Protein 4DXY (pdb70)

Foldseek 3Di:
DQFDDDDPQADPVLEDAADQFFAVPCQVHDLVSLVVVLDPPRFQWGWHRPQPIFIAGQAQVSLAVLLADCQFWFLCDWFTPSPPRDDDCLPPSRHDPPQRPQLLVLLLLLAPLVNLVVCLVVLLCLQLVLCVVPLVVQKDFCLVSPLQQRLLSVLCVQQVHDPVCSVQLSQLLCQCAPFDDDDPVRRVVSNCCSLVSLVVVCVVVLVVLDVHDDSHSSNSLQQGDDPHHGDDPVVSSSSSVCSSNLRHLQRSALLLVVVQVCQVVLVVLVVCLPCVPLLLQQLLLSLLQRQFAWIKTFRCAFDDDSHTTDHGGHIYTNRQSNYSQPCVQAPPSNDSDSPGDRRTTCSQGHHPSRNSNPSVSSSSNSSNSVSCCVSASGKHFDPPDDWGWTGGRGTDIGRGMMGGDD

Solvent-accessible surface area: 18214 Å² total; per-residue (Å²): 245,63,110,65,160,109,54,117,24,3,54,131,116,37,52,52,99,14,34,1,93,56,5,132,31,19,127,112,1,1,5,63,1,1,40,134,21,19,75,133,82,19,39,44,0,0,8,0,8,34,24,51,18,1,1,0,0,0,30,0,92,0,0,90,59,0,15,61,34,33,95,64,2,6,1,84,10,4,36,3,49,78,160,48,24,72,183,58,102,68,16,1,29,24,49,36,53,106,101,6,55,25,22,34,111,0,10,42,89,2,11,59,118,57,35,5,148,136,9,60,113,99,1,54,119,18,0,39,71,17,0,85,78,1,6,84,137,10,80,6,38,0,3,54,46,0,0,64,71,0,7,9,37,4,10,1,28,12,0,87,12,74,106,140,36,29,98,52,0,44,95,41,5,69,18,13,36,115,39,102,44,139,63,114,135,84,83,62,90,26,65,91,47,0,56,88,13,1,82,65,38,0,30,82,30,2,144,84,46,66,70,35,147,38,95,13,9,0,7,38,0,4,53,0,108,23,131,64,130,134,5,59,41,89,66,1,18,18,0,0,16,32,19,5,38,44,28,11,32,35,13,12,9,9,0,0,10,0,0,11,18,0,4,119,72,83,141,22,2,33,69,1,86,88,48,89,105,47,7,53,159,1,2,75,0,0,6,0,20,5,0,5,23,0,39,0,12,5,0,18,111,77,23,110,12,63,62,5,99,0,101,128,17,33,5,0,0,0,0,1,1,0,1,0,0,10,87,96,32,0,105,138,9,92,121,5,34,22,82,33,231,82,50,35,24,3,9,24,6,6,24,48,36,98,42,18,19,46,61,19,12,94,13,5,2,7,2,0,0,37,12,0,14,140,104,1,58,96,12,53,23,86,175,89,76,90,4,86,24,103,9,6,36,30,0,34,7,91,40,0,17,0,44,18,104,151

Organism: Novosphingobium aromaticivorans (strain ATCC 700278 / DSM 12444 / CCUG 56034 / CIP 105152 / NBRC 16084 / F199) (NCBI:txid279238)

InterPro domains:
  IPR001128 Cytochrome P450 [PF00067] (226-384)
  IPR002397 Cytochrome P450, B-class [PR00359] (104-115)
  IPR002397 Cytochrome P450, B-class [PR00359] (150-166)
  IPR002397 Cytochrome P450, B-class [PR00359] (167-182)
  IPR002397 Cytochrome P450, B-class [PR00359] (209-231)
  IPR002397 Cytochrome P450, B-class [PR00359] (306-333)
  IPR002397 Cytochrome P450, B-class [PR00359] (334-349)
  IPR002397 Cytochrome P450, B-class [PR00359] (355-364)
  IPR002397 Cytochrome P450, B-class [PR00359] (364-375)
  IPR017972 Cytochrome P450, conserved site [PS00086] (357-366)
  IPR036396 Cytochrome P450 superfamily [G3DSA:1.10.630.10] (1-417)
  IPR036396 Cytochrome P450 superfamily [SSF48264] (40-413)

Secondary structure (DSSP, 8-state):
---PPPPTTS-GGGB----TTS-TTGGG-HHHHHHHHS-TT--SEEEESSTTSEEEE-SHHHHHHHHT-TTTEESS--SSSTTSS-SS-TTTTTPPTTTHHHHHHHHHHHH-HHHHHTTHHHHHHHHHHHHHHHHTTSEEEHIIIIITTHHHHHHHHHTT--GGGHHHHHHHHHHHHS---SSHHHHHHHHHHHHHHHHHHHHHHHHHHTT----SHHHHHHT-EETTEEPPHHHHHHHHHHHHHHTTHHHHHHHHHHHHHHHT-HHHHHHHHH-HHHHHHTHHHHHHHS--BEEEEEE-S-EEETTEEEPTT-EEEEETHHHHT-TTTSSSTTS--TT-S-----TT--GGGS-TTHHHHHHHHHHHHHHHHHH-SS-EEPTT---EEE-SSB-EEE--EEE---

Structure (mmCIF, N/CA/C/O backbone):
data_4DXY
#
_entry.id   4DXY
#
_cell.length_a   86.896
_cell.length_b   86.896
_cell.length_c   124.828
_cell.angle_alpha   90.00
_cell.angle_beta   90.00
_cell.angle_gamma   120.00
#
_symmetry.space_group_name_H-M   'P 32 2 1'
#
loop_
_entity.id
_entity.type
_entity.pdbx_description
1 polymer 'Cytochrome P450'
2 non-polymer 'PROTOPORPHYRIN IX CONTAINING FE'
3 non-polymer DI(HYDROXYETHYL)ETHER
4 water water
#
loop_
_atom_site.group_PDB
_atom_site.id
_atom_site.type_symbol
_atom_site.label_atom_id
_atom_site.label_alt_id
_atom_site.label_comp_id
_atom_site.label_asym_id
_atom_site.label_entity_id
_atom_site.label_seq_id
_atom_site.pdbx_PDB_ins_code
_atom_site.Cartn_x
_atom_site.Cartn_y
_atom_site.Cartn_z
_atom_site.occupancy
_atom_site.B_iso_or_equiv
_atom_site.auth_seq_id
_atom_site.auth_comp_id
_atom_site.auth_asym_id
_atom_site.auth_atom_id
_atom_site.pdbx_PDB_model_num
ATOM 1 N N . ARG A 1 10 ? -13.454 -17.971 -36.974 1.00 63.35 9 ARG A N 1
ATOM 2 C CA . ARG A 1 10 ? -13.099 -16.946 -37.944 1.00 62.96 9 ARG A CA 1
ATOM 3 C C . ARG A 1 10 ? -11.767 -16.282 -37.597 1.00 61.34 9 ARG A C 1
ATOM 4 O O . ARG A 1 10 ? -10.727 -16.829 -37.811 1.00 62.31 9 ARG A O 1
ATOM 12 N N . ALA A 1 11 ? -11.839 -15.089 -37.068 1.00 58.67 10 ALA A N 1
ATOM 13 C CA . ALA A 1 11 ? -10.691 -14.312 -36.595 1.00 55.72 10 ALA A CA 1
ATOM 14 C C . ALA A 1 11 ? -9.717 -15.142 -35.737 1.00 54.14 10 ALA A C 1
ATOM 15 O O . ALA A 1 11 ? -10.128 -15.693 -34.689 1.00 53.23 10 ALA A O 1
ATOM 17 N N . LYS A 1 12 ? -8.471 -15.281 -36.216 1.00 50.52 11 LYS A N 1
ATOM 18 C CA . LYS A 1 12 ? -7.356 -15.854 -35.460 1.00 48.31 11 LYS A CA 1
ATOM 19 C C . LYS A 1 12 ? -6.379 -14.747 -35.091 1.00 47.41 11 LYS A C 1
ATOM 20 O O . LYS A 1 12 ? -6.172 -13.828 -35.904 1.00 47.72 11 LYS A O 1
ATOM 26 N N . VAL A 1 13 ? -5.777 -14.789 -33.894 1.00 43.91 12 VAL A N 1
ATOM 27 C CA . VAL A 1 13 ? -4.670 -13.877 -33.639 1.00 41.83 12 VAL A CA 1
ATOM 28 C C . VAL A 1 13 ? -3.358 -14.597 -33.894 1.00 41.03 12 VAL A C 1
ATOM 29 O O . VAL A 1 13 ? -3.272 -15.812 -33.823 1.00 39.28 12 VAL A O 1
ATOM 33 N N . GLU A 1 14 ? -2.339 -13.799 -34.174 1.00 39.49 13 GLU A N 1
ATOM 34 C CA . GLU A 1 14 ? -0.997 -14.245 -34.410 1.00 39.88 13 GLU A CA 1
ATOM 35 C C . GLU A 1 14 ? -0.394 -14.819 -33.134 1.00 37.20 13 GLU A C 1
ATOM 36 O O . GLU A 1 14 ? -0.593 -14.295 -32.063 1.00 36.86 13 GLU A O 1
ATOM 42 N N . ARG A 1 15 ? 0.350 -15.884 -33.244 1.00 36.86 14 ARG A N 1
ATOM 43 C CA . ARG A 1 15 ? 0.965 -16.473 -32.076 1.00 37.01 14 ARG A CA 1
ATOM 44 C C . ARG A 1 15 ? 1.909 -15.460 -31.390 1.00 35.96 14 ARG A C 1
ATOM 45 O O . ARG A 1 15 ? 2.888 -15.014 -32.004 1.00 37.16 14 ARG A O 1
ATOM 53 N N . PRO A 1 16 ? 1.635 -15.100 -30.120 1.00 34.43 15 PRO A N 1
ATOM 54 C CA . PRO A 1 16 ? 2.557 -14.221 -29.349 1.00 31.77 15 PRO A CA 1
ATOM 55 C C . PRO A 1 16 ? 3.888 -14.942 -29.051 1.00 29.86 15 PRO A C 1
ATOM 56 O O . PRO A 1 16 ? 3.963 -16.166 -29.172 1.00 26.91 15 PRO A O 1
ATOM 60 N N . ALA A 1 17 ? 4.917 -14.176 -28.663 1.00 30.31 16 ALA A N 1
ATOM 61 C CA . ALA A 1 17 ? 6.288 -14.676 -28.450 1.00 29.31 16 ALA A CA 1
ATOM 62 C C . ALA A 1 17 ? 6.326 -15.584 -27.251 1.00 29.68 16 ALA A C 1
ATOM 63 O O . ALA A 1 17 ? 7.174 -16.430 -27.144 1.00 27.78 16 ALA A O 1
ATOM 65 N N . ASN A 1 18 ? 5.397 -15.415 -26.310 1.00 31.64 17 ASN A N 1
ATOM 66 C CA . ASN A 1 18 ? 5.374 -16.328 -25.112 1.00 32.37 17 ASN A CA 1
ATOM 67 C C . ASN A 1 18 ? 4.664 -17.658 -25.321 1.00 32.59 17 ASN A C 1
ATOM 68 O O . ASN A 1 18 ? 4.667 -18.547 -24.411 1.00 32.86 17 ASN A O 1
ATOM 73 N N . VAL A 1 19 ? 4.063 -17.829 -26.500 1.00 32.20 18 VAL A N 1
ATOM 74 C CA . VAL A 1 19 ? 3.384 -19.094 -26.825 1.00 31.61 18 VAL A CA 1
ATOM 75 C C . VAL A 1 19 ? 4.272 -19.992 -27.697 1.00 32.99 18 VAL A C 1
ATOM 76 O O . VAL A 1 19 ? 4.542 -19.666 -28.843 1.00 34.02 18 VAL A O 1
ATOM 80 N N . PRO A 1 20 ? 4.809 -21.080 -27.139 1.00 34.11 19 PRO A N 1
ATOM 81 C CA . PRO A 1 20 ? 5.661 -21.890 -28.048 1.00 34.93 19 PRO A CA 1
ATOM 82 C C . PRO A 1 20 ? 4.821 -22.585 -29.149 1.00 35.76 19 PRO A C 1
ATOM 83 O O . PRO A 1 20 ? 3.622 -22.941 -28.929 1.00 33.96 19 PRO A O 1
ATOM 87 N N . GLU A 1 21 ? 5.446 -22.813 -30.306 1.00 35.32 20 GLU A N 1
ATOM 88 C CA . GLU A 1 21 ? 4.775 -23.475 -31.418 1.00 35.94 20 GLU A CA 1
ATOM 89 C C . GLU A 1 21 ? 4.134 -24.791 -31.052 1.00 34.73 20 GLU A C 1
ATOM 90 O O . GLU A 1 21 ? 3.069 -25.057 -31.540 1.00 35.60 20 GLU A O 1
ATOM 96 N N . ASP A 1 22 ? 4.763 -25.599 -30.214 1.00 34.53 21 ASP A N 1
ATOM 97 C CA . ASP A 1 22 ? 4.209 -26.932 -29.886 1.00 36.48 21 ASP A CA 1
ATOM 98 C C . ASP A 1 22 ? 3.042 -26.892 -28.840 1.00 34.60 21 ASP A C 1
ATOM 99 O O . ASP A 1 22 ? 2.480 -27.925 -28.536 1.00 34.35 21 ASP A O 1
ATOM 104 N N . ARG A 1 23 ? 2.666 -25.716 -28.333 1.00 33.92 22 ARG A N 1
ATOM 105 C CA . ARG A 1 23 ? 1.437 -25.621 -27.480 1.00 33.19 22 ARG A CA 1
ATOM 106 C C . ARG A 1 23 ? 0.208 -25.156 -28.255 1.00 32.58 22 ARG A C 1
ATOM 107 O O . ARG A 1 23 ? -0.911 -25.059 -27.718 1.00 31.64 22 ARG A O 1
ATOM 115 N N . VAL A 1 24 ? 0.385 -24.864 -29.540 1.00 32.39 23 VAL A N 1
ATOM 116 C CA . VAL A 1 24 ? -0.722 -24.384 -30.386 1.00 31.60 23 VAL A CA 1
ATOM 117 C C . VAL A 1 24 ? -1.757 -25.414 -30.863 1.00 33.10 23 VAL A C 1
ATOM 118 O O . VAL A 1 24 ? -1.422 -26.314 -31.626 1.00 32.93 23 VAL A O 1
ATOM 122 N N . TYR A 1 25 ? -3.022 -25.258 -30.410 1.00 31.67 24 TYR A N 1
ATOM 123 C CA . TYR A 1 25 ? -4.116 -26.093 -30.848 1.00 31.91 24 TYR A CA 1
ATOM 124 C C . TYR A 1 25 ? -5.186 -25.213 -31.409 1.00 32.11 24 TYR A C 1
ATOM 125 O O . TYR A 1 25 ? -5.525 -24.156 -30.846 1.00 32.66 24 TYR A O 1
ATOM 134 N N . GLU A 1 26 ? -5.758 -25.649 -32.496 1.00 31.00 25 GLU A N 1
ATOM 135 C CA . GLU A 1 26 ? -6.833 -24.896 -33.088 1.00 33.06 25 GLU A CA 1
ATOM 136 C C . GLU A 1 26 ? -8.219 -25.153 -32.455 1.00 31.95 25 GLU A C 1
ATOM 137 O O . GLU A 1 26 ? -9.112 -25.790 -33.020 1.00 33.03 25 GLU A O 1
ATOM 143 N N . ILE A 1 27 ? -8.450 -24.567 -31.288 1.00 30.52 26 ILE A N 1
ATOM 144 C CA . ILE A 1 27 ? -9.669 -24.885 -30.551 1.00 27.53 26 ILE A CA 1
ATOM 145 C C . ILE A 1 27 ? -10.582 -23.687 -30.449 1.00 27.05 26 ILE A C 1
ATOM 146 O O . ILE A 1 27 ? -10.272 -22.662 -29.837 1.00 27.13 26 ILE A O 1
ATOM 151 N N . ASP A 1 28 ? -11.750 -23.830 -31.002 1.00 26.92 27 ASP A N 1
ATOM 152 C CA . ASP A 1 28 ? -12.805 -22.825 -30.804 1.00 27.45 27 ASP A CA 1
ATOM 153 C C . ASP A 1 28 ? -13.780 -23.215 -29.722 1.00 26.68 27 ASP A C 1
ATOM 154 O O . ASP A 1 28 ? -14.656 -24.048 -29.918 1.00 26.54 27 ASP A O 1
ATOM 159 N N . MET A 1 29 ? -13.708 -22.534 -28.578 1.00 25.91 28 MET A N 1
ATOM 160 C CA . MET A 1 29 ? -14.537 -22.931 -27.454 1.00 24.50 28 MET A CA 1
ATOM 161 C C . MET A 1 29 ? -16.037 -22.788 -27.677 1.00 24.51 28 MET A C 1
ATOM 162 O O . MET A 1 29 ? -16.847 -23.388 -26.957 1.00 25.14 28 MET A O 1
ATOM 167 N N . TYR A 1 30 ? -16.437 -21.946 -28.633 1.00 26.04 29 TYR A N 1
ATOM 168 C CA . TYR A 1 30 ? -17.834 -21.762 -28.990 1.00 25.88 29 TYR A CA 1
ATOM 169 C C . TYR A 1 30 ? -18.220 -22.732 -30.159 1.00 28.25 29 TYR A C 1
ATOM 170 O O . TYR A 1 30 ? -19.360 -22.743 -30.582 1.00 28.78 29 TYR A O 1
ATOM 179 N N . ALA A 1 31 ? -17.293 -23.540 -30.672 1.00 27.63 30 ALA A N 1
ATOM 180 C CA . ALA A 1 31 ? -17.605 -24.376 -31.816 1.00 29.01 30 ALA A CA 1
ATOM 181 C C . ALA A 1 31 ? -16.598 -25.517 -31.796 1.00 29.51 30 ALA A C 1
ATOM 182 O O . ALA A 1 31 ? -15.684 -25.576 -32.625 1.00 29.40 30 ALA A O 1
ATOM 184 N N . LEU A 1 32 ? -16.707 -26.376 -30.794 1.00 28.45 31 LEU A N 1
ATOM 185 C CA . LEU A 1 32 ? -15.717 -27.429 -30.618 1.00 29.83 31 LEU A CA 1
ATOM 186 C C . LEU A 1 32 ? -15.815 -28.429 -31.774 1.00 30.94 31 LEU A C 1
ATOM 187 O O . LEU A 1 32 ? -16.918 -28.693 -32.287 1.00 30.06 31 LEU A O 1
ATOM 192 N N . ASN A 1 33 ? -14.670 -28.946 -32.224 1.00 32.61 32 ASN A N 1
ATOM 193 C CA A ASN A 1 33 ? -14.696 -29.996 -33.253 0.50 32.84 32 ASN A CA 1
ATOM 194 C CA B ASN A 1 33 ? -14.705 -29.999 -33.236 0.50 32.18 32 ASN A CA 1
ATOM 195 C C . ASN A 1 33 ? -15.583 -31.126 -32.742 1.00 32.30 32 ASN A C 1
ATOM 196 O O . ASN A 1 33 ? -15.340 -31.689 -31.646 1.00 31.95 32 ASN A O 1
ATOM 205 N N . GLY A 1 34 ? -16.608 -31.469 -33.521 1.00 32.85 33 GLY A N 1
ATOM 206 C CA . GLY A 1 34 ? -17.488 -32.642 -33.221 1.00 31.94 33 GLY A CA 1
ATOM 207 C C . GLY A 1 34 ? -18.616 -32.402 -32.225 1.00 32.17 33 GLY A C 1
ATOM 208 O O . GLY A 1 34 ? -19.287 -33.366 -31.738 1.00 31.97 33 GLY A O 1
ATOM 209 N N . ILE A 1 35 ? -18.893 -31.119 -31.964 1.00 30.83 34 ILE A N 1
ATOM 210 C CA . ILE A 1 35 ? -19.903 -30.719 -30.944 1.00 30.22 34 ILE A CA 1
ATOM 211 C C . ILE A 1 35 ? -21.264 -31.371 -31.168 1.00 30.85 34 ILE A C 1
ATOM 212 O O . ILE A 1 35 ? -22.039 -31.654 -30.215 1.00 27.24 34 ILE A O 1
ATOM 217 N N . GLU A 1 36 ? -21.547 -31.692 -32.442 1.00 33.52 35 GLU A N 1
ATOM 218 C CA . GLU A 1 36 ? -22.831 -32.298 -32.811 1.00 35.28 35 GLU A CA 1
ATOM 219 C C . GLU A 1 36 ? -23.044 -33.656 -32.206 1.00 34.35 35 GLU A C 1
ATOM 220 O O . GLU A 1 36 ? -24.163 -34.093 -32.068 1.00 35.68 35 GLU A O 1
ATOM 226 N N . ASP A 1 37 ? -21.978 -34.349 -31.855 1.00 33.56 36 ASP A N 1
ATOM 227 C CA . ASP A 1 37 ? -22.104 -35.682 -31.294 1.00 33.60 36 ASP A CA 1
ATOM 228 C C . ASP A 1 37 ? -22.098 -35.629 -29.794 1.00 31.64 36 ASP A C 1
ATOM 229 O O . ASP A 1 37 ? -22.150 -36.663 -29.125 1.00 32.78 36 ASP A O 1
ATOM 234 N N . GLY A 1 38 ? -22.052 -34.413 -29.238 1.00 28.04 37 GLY A N 1
ATOM 235 C CA . GLY A 1 38 ? -22.142 -34.255 -27.809 1.00 25.69 37 GLY A CA 1
ATOM 236 C C . GLY A 1 38 ? -21.060 -33.337 -27.239 1.00 24.90 37 GLY A C 1
ATOM 237 O O . GLY A 1 38 ? -19.922 -33.251 -27.738 1.00 22.44 37 GLY A O 1
ATOM 238 N N . TYR A 1 39 ? -21.436 -32.636 -26.182 1.00 23.62 38 TYR A N 1
ATOM 239 C CA . TYR A 1 39 ? -20.539 -31.607 -25.635 1.00 24.02 38 TYR A CA 1
ATOM 240 C C . TYR A 1 39 ? -19.364 -32.245 -24.864 1.00 22.62 38 TYR A C 1
ATOM 241 O O . TYR A 1 39 ? -18.228 -31.869 -25.043 1.00 23.76 38 TYR A O 1
ATOM 250 N N . HIS A 1 40 ? -19.668 -33.206 -23.990 1.00 21.03 39 HIS A N 1
ATOM 251 C CA . HIS A 1 40 ? -18.591 -33.815 -23.162 1.00 21.64 39 HIS A CA 1
ATOM 252 C C . HIS A 1 40 ? -17.587 -34.602 -23.988 1.00 22.92 39 HIS A C 1
ATOM 253 O O . HIS A 1 40 ? -16.383 -34.465 -23.830 1.00 22.06 39 HIS A O 1
ATOM 260 N N . GLU A 1 41 ? -18.118 -35.282 -25.018 1.00 22.74 40 GLU A N 1
ATOM 261 C CA . GLU A 1 41 ? -17.286 -36.002 -25.956 1.00 24.82 40 GLU A CA 1
ATOM 262 C C . GLU A 1 41 ? -16.441 -35.064 -26.715 1.00 24.76 40 GLU A C 1
ATOM 263 O O . GLU A 1 41 ? -15.287 -35.355 -26.942 1.00 25.97 40 GLU A O 1
ATOM 269 N N . ALA A 1 42 ? -17.000 -33.904 -27.123 1.00 24.95 41 ALA A N 1
ATOM 270 C CA . ALA A 1 42 ? -16.136 -32.954 -27.884 1.00 25.20 41 ALA A CA 1
ATOM 271 C C . ALA A 1 42 ? -14.988 -32.393 -27.068 1.00 24.36 41 ALA A C 1
ATOM 272 O O . ALA A 1 42 ? -13.848 -32.264 -27.566 1.00 24.96 41 ALA A O 1
ATOM 274 N N . TRP A 1 43 ? -15.247 -32.032 -25.804 1.00 23.18 42 TRP A N 1
ATOM 275 C CA . TRP A 1 43 ? -14.124 -31.601 -24.931 1.00 24.58 42 TRP A CA 1
ATOM 276 C C . TRP A 1 43 ? -13.117 -32.699 -24.724 1.00 25.86 42 TRP A C 1
ATOM 277 O O . TRP A 1 43 ? -11.889 -32.491 -24.865 1.00 26.25 42 TRP A O 1
ATOM 288 N N . LYS A 1 44 ? -13.626 -33.888 -24.428 1.00 25.38 43 LYS A N 1
ATOM 289 C CA . LYS A 1 44 ? -12.666 -35.041 -24.226 1.00 28.09 43 LYS A CA 1
ATOM 290 C C . LYS A 1 44 ? -11.802 -35.310 -25.478 1.00 27.52 43 LYS A C 1
ATOM 291 O O . LYS A 1 44 ? -10.633 -35.649 -25.352 1.00 27.31 43 LYS A O 1
ATOM 297 N N . LYS A 1 45 ? -12.387 -35.131 -26.661 1.00 29.42 44 LYS A N 1
ATOM 298 C CA . LYS A 1 45 ? -11.645 -35.309 -27.915 1.00 32.42 44 LYS A CA 1
ATOM 299 C C . LYS A 1 45 ? -10.494 -34.343 -27.954 1.00 31.43 44 LYS A C 1
ATOM 300 O O . LYS A 1 45 ? -9.516 -34.635 -28.599 1.00 29.58 44 LYS A O 1
ATOM 306 N N . VAL A 1 46 ? -10.609 -33.181 -27.287 1.00 31.37 45 VAL A N 1
ATOM 307 C CA . VAL A 1 46 ? -9.480 -32.274 -27.216 1.00 31.18 45 VAL A CA 1
ATOM 308 C C . VAL A 1 46 ? -8.383 -32.875 -26.344 1.00 32.91 45 VAL A C 1
ATOM 309 O O . VAL A 1 46 ? -7.209 -32.825 -26.685 1.00 33.79 45 VAL A O 1
ATOM 313 N N . GLN A 1 47 ? -8.773 -33.466 -25.207 1.00 32.74 46 GLN A N 1
ATOM 314 C CA . GLN A 1 47 ? -7.796 -33.897 -24.203 1.00 34.24 46 GLN A CA 1
ATOM 315 C C . GLN A 1 47 ? -7.268 -35.273 -24.632 1.00 35.75 46 GLN A C 1
ATOM 316 O O . GLN A 1 47 ? -7.625 -36.271 -24.043 1.00 34.08 46 GLN A O 1
ATOM 322 N N . HIS A 1 48 ? -6.450 -35.299 -25.688 1.00 36.29 47 HIS A N 1
ATOM 323 C CA . HIS A 1 48 ? -5.868 -36.558 -26.157 1.00 37.01 47 HIS A CA 1
ATOM 324 C C . HIS A 1 48 ? -4.742 -37.010 -25.188 1.00 38.73 47 HIS A C 1
ATOM 325 O O . HIS A 1 48 ? -4.184 -36.161 -24.443 1.00 38.03 47 HIS A O 1
ATOM 332 N N . PRO A 1 49 ? -4.419 -38.340 -25.161 1.00 39.95 48 PRO A N 1
ATOM 333 C CA . PRO A 1 49 ? -3.285 -38.814 -24.274 1.00 40.35 48 PRO A CA 1
ATOM 334 C C . PRO A 1 49 ? -2.034 -37.973 -24.535 1.00 38.95 48 PRO A C 1
ATOM 335 O O . PRO A 1 49 ? -1.736 -37.685 -25.681 1.00 39.08 48 PRO A O 1
ATOM 339 N N . GLY A 1 50 ? -1.349 -37.540 -23.472 1.00 40.84 49 GLY A N 1
ATOM 340 C CA . GLY A 1 50 ? -0.042 -36.766 -23.627 1.00 39.25 49 GLY A CA 1
ATOM 341 C C . GLY A 1 50 ? -0.190 -35.243 -23.910 1.00 38.16 49 GLY A C 1
ATOM 342 O O . GLY A 1 50 ? 0.809 -34.506 -23.980 1.00 38.45 49 GLY A O 1
ATOM 343 N N . ILE A 1 51 ? -1.423 -34.745 -24.056 1.00 36.18 50 ILE A N 1
ATOM 344 C CA . ILE A 1 51 ? -1.606 -33.285 -24.294 1.00 32.85 50 ILE A CA 1
ATOM 345 C C . ILE A 1 51 ? -0.855 -32.471 -23.192 1.00 31.71 50 ILE A C 1
ATOM 346 O O . ILE A 1 51 ? -1.019 -32.779 -22.015 1.00 31.27 50 ILE A O 1
ATOM 351 N N . PRO A 1 52 ? -0.071 -31.419 -23.549 1.00 30.20 51 PRO A N 1
ATOM 352 C CA . PRO A 1 52 ? 0.492 -30.593 -22.429 1.00 29.81 51 PRO A CA 1
ATOM 353 C C . PRO A 1 52 ? -0.611 -29.990 -21.473 1.00 28.63 51 PRO A C 1
ATOM 354 O O . PRO A 1 52 ? -1.757 -29.781 -21.906 1.00 27.51 51 PRO A O 1
ATOM 358 N N . ASP A 1 53 ? -0.254 -29.746 -20.216 1.00 28.41 52 ASP A N 1
ATOM 359 C CA . ASP A 1 53 ? -1.190 -29.210 -19.166 1.00 29.67 52 ASP A CA 1
ATOM 360 C C . ASP A 1 53 ? -1.798 -27.836 -19.560 1.00 28.96 52 ASP A C 1
ATOM 361 O O . ASP A 1 53 ? -2.931 -27.547 -19.203 1.00 26.37 52 ASP A O 1
ATOM 366 N N . LEU A 1 54 ? -1.019 -27.027 -20.292 1.00 26.96 53 LEU A N 1
ATOM 367 C CA . LEU A 1 54 ? -1.474 -25.744 -20.803 1.00 29.78 53 LEU A CA 1
ATOM 368 C C . LEU A 1 54 ? -1.227 -25.661 -22.298 1.00 29.44 53 LEU A C 1
ATOM 369 O O . LEU A 1 54 ? -0.096 -25.815 -22.765 1.00 30.71 53 LEU A O 1
ATOM 374 N N . ILE A 1 55 ? -2.304 -25.484 -23.058 1.00 29.58 54 ILE A N 1
ATOM 375 C CA . ILE A 1 55 ? -2.193 -25.299 -24.500 1.00 28.34 54 ILE A CA 1
ATOM 376 C C . ILE A 1 55 ? -2.692 -23.907 -24.825 1.00 28.25 54 ILE A C 1
ATOM 377 O O . ILE A 1 55 ? -3.281 -23.219 -23.955 1.00 27.65 54 ILE A O 1
ATOM 382 N N . TRP A 1 56 ? -2.510 -23.494 -26.066 1.00 28.10 55 TRP A N 1
ATOM 383 C CA . TRP A 1 56 ? -2.933 -22.156 -26.474 1.00 27.98 55 TRP A CA 1
ATOM 384 C C . TRP A 1 56 ? -3.648 -22.230 -27.809 1.00 27.14 55 TRP A C 1
ATOM 385 O O . TRP A 1 56 ? -3.299 -23.028 -28.678 1.00 27.80 55 TRP A O 1
ATOM 396 N N . THR A 1 57 ? -4.702 -21.442 -27.953 1.00 26.82 56 THR A N 1
ATOM 397 C CA . THR A 1 57 ? -5.446 -21.351 -29.184 1.00 26.91 56 THR A CA 1
ATOM 398 C C . THR A 1 57 ? -5.523 -19.877 -29.713 1.00 28.59 56 THR A C 1
ATOM 399 O O . THR A 1 57 ? -5.686 -18.935 -28.899 1.00 27.94 56 THR A O 1
ATOM 403 N N . PRO A 1 58 ? -5.464 -19.688 -31.070 1.00 29.95 57 PRO A N 1
ATOM 404 C CA . PRO A 1 58 ? -5.577 -18.361 -31.706 1.00 28.75 57 PRO A CA 1
ATOM 405 C C . PRO A 1 58 ? -7.001 -17.835 -31.870 1.00 28.79 57 PRO A C 1
ATOM 406 O O . PRO A 1 58 ? -7.186 -16.658 -32.237 1.00 30.13 57 PRO A O 1
ATOM 410 N N . PHE A 1 59 ? -8.003 -18.652 -31.569 1.00 27.50 58 PHE A N 1
ATOM 411 C CA . PHE A 1 59 ? -9.401 -18.272 -31.666 1.00 29.06 58 PHE A CA 1
ATOM 412 C C . PHE A 1 59 ? -9.771 -17.460 -30.407 1.00 28.91 58 PHE A C 1
ATOM 413 O O . PHE A 1 59 ? -9.012 -17.476 -29.413 1.00 26.32 58 PHE A O 1
ATOM 421 N N . THR A 1 60 ? -10.918 -16.763 -30.497 1.00 28.48 59 THR A N 1
ATOM 422 C CA . THR A 1 60 ? -11.549 -16.050 -29.398 1.00 28.79 59 THR A CA 1
ATOM 423 C C . THR A 1 60 ? -10.538 -15.129 -28.714 1.00 29.45 59 THR A C 1
ATOM 424 O O . THR A 1 60 ? -10.464 -15.084 -27.501 1.00 30.40 59 THR A O 1
ATOM 428 N N . GLY A 1 61 ? -9.716 -14.429 -29.503 1.00 29.33 60 GLY A N 1
ATOM 429 C CA . GLY A 1 61 ? -8.768 -13.450 -28.956 1.00 29.81 60 GLY A CA 1
ATOM 430 C C . GLY A 1 61 ? -7.393 -14.008 -28.665 1.00 30.03 60 GLY A C 1
ATOM 431 O O . GLY A 1 61 ? -6.458 -13.241 -28.370 1.00 28.10 60 GLY A O 1
ATOM 432 N N . GLY A 1 62 ? -7.221 -15.343 -28.718 1.00 28.05 61 GLY A N 1
ATOM 433 C CA . GLY A 1 62 ? -5.933 -15.907 -28.352 1.00 25.96 61 GLY A CA 1
ATOM 434 C C . GLY A 1 62 ? -5.937 -16.103 -26.864 1.00 27.24 61 GLY A C 1
ATOM 435 O O . GLY A 1 62 ? -5.995 -15.112 -26.110 1.00 27.14 61 GLY A O 1
ATOM 436 N N . HIS A 1 63 ? -5.898 -17.374 -26.398 1.00 25.39 62 HIS A N 1
ATOM 437 C CA . HIS A 1 63 ? -5.948 -17.652 -24.932 1.00 24.80 62 HIS A CA 1
ATOM 438 C C . HIS A 1 63 ? -5.405 -19.061 -24.664 1.00 24.09 62 HIS A C 1
ATOM 439 O O . HIS A 1 63 ? -5.477 -19.941 -25.528 1.00 24.93 62 HIS A O 1
ATOM 446 N N . TRP A 1 64 ? -4.829 -19.244 -23.497 1.00 24.35 63 TRP A N 1
ATOM 447 C CA . TRP A 1 64 ? -4.389 -20.541 -23.021 1.00 22.71 63 TRP A CA 1
ATOM 448 C C . TRP A 1 64 ? -5.607 -21.364 -22.567 1.00 23.12 63 TRP A C 1
ATOM 449 O O . TRP A 1 64 ? -6.691 -20.817 -22.341 1.00 23.93 63 TRP A O 1
ATOM 460 N N . ILE A 1 65 ? -5.456 -22.685 -22.461 1.00 23.04 64 ILE A N 1
ATOM 461 C CA . ILE A 1 65 ? -6.561 -23.560 -21.964 1.00 23.67 64 ILE A CA 1
ATOM 462 C C . ILE A 1 65 ? -5.912 -24.560 -21.029 1.00 24.49 64 ILE A C 1
ATOM 463 O O . ILE A 1 65 ? -4.848 -25.147 -21.410 1.00 24.78 64 ILE A O 1
ATOM 468 N N . ALA A 1 66 ? -6.474 -24.722 -19.827 1.00 22.36 65 ALA A N 1
ATOM 469 C CA . ALA A 1 66 ? -5.985 -25.747 -18.858 1.00 21.95 65 ALA A CA 1
ATOM 470 C C . ALA A 1 66 ? -6.563 -27.105 -19.339 1.00 23.31 65 ALA A C 1
ATOM 471 O O . ALA A 1 66 ? -7.767 -27.173 -19.674 1.00 23.26 65 ALA A O 1
ATOM 473 N N . THR A 1 67 ? -5.749 -28.162 -19.436 1.00 23.25 66 THR A N 1
ATOM 474 C CA . THR A 1 67 ? -6.239 -29.378 -20.094 1.00 25.33 66 THR A CA 1
ATOM 475 C C . THR A 1 67 ? -6.466 -30.570 -19.148 1.00 25.12 66 THR A C 1
ATOM 476 O O . THR A 1 67 ? -6.780 -31.628 -19.604 1.00 25.14 66 THR A O 1
ATOM 480 N N . ASN A 1 68 ? -6.323 -30.414 -17.834 1.00 25.47 67 ASN A N 1
ATOM 481 C CA . ASN A 1 68 ? -6.627 -31.571 -16.978 1.00 25.99 67 ASN A CA 1
ATOM 482 C C . ASN A 1 68 ? -7.028 -31.096 -15.617 1.00 24.68 67 ASN A C 1
ATOM 483 O O . ASN A 1 68 ? -6.948 -29.860 -15.331 1.00 23.72 67 ASN A O 1
ATOM 488 N N . GLY A 1 69 ? -7.396 -32.048 -14.756 1.00 22.55 68 GLY A N 1
ATOM 489 C CA . GLY A 1 69 ? -7.941 -31.726 -13.439 1.00 22.56 68 GLY A CA 1
ATOM 490 C C . GLY A 1 69 ? -7.005 -31.003 -12.555 1.00 22.69 68 GLY A C 1
ATOM 491 O O . GLY A 1 69 ? -7.375 -29.993 -11.843 1.00 20.86 68 GLY A O 1
ATOM 492 N N . ASP A 1 70 ? -5.739 -31.456 -12.600 1.00 23.40 69 ASP A N 1
ATOM 493 C CA A ASP A 1 70 ? -4.742 -30.818 -11.737 0.50 24.14 69 ASP A CA 1
ATOM 494 C CA B ASP A 1 70 ? -4.651 -30.832 -11.847 0.50 23.67 69 ASP A CA 1
ATOM 495 C C . ASP A 1 70 ? -4.553 -29.356 -12.129 1.00 23.64 69 ASP A C 1
ATOM 496 O O . ASP A 1 70 ? -4.420 -28.525 -11.231 1.00 25.68 69 ASP A O 1
ATOM 505 N N . THR A 1 71 ? -4.562 -29.034 -13.413 1.00 22.98 70 THR A N 1
ATOM 506 C CA . THR A 1 71 ? -4.345 -27.633 -13.828 1.00 24.04 70 THR A CA 1
ATOM 507 C C . THR A 1 71 ? -5.608 -26.756 -13.588 1.00 23.63 70 THR A C 1
ATOM 508 O O . THR A 1 71 ? -5.480 -25.605 -13.117 1.00 24.71 70 THR A O 1
ATOM 512 N N . VAL A 1 72 ? -6.774 -27.274 -13.955 1.00 20.87 71 VAL A N 1
ATOM 513 C CA . VAL A 1 72 ? -8.081 -26.572 -13.681 1.00 21.44 71 VAL A CA 1
ATOM 514 C C . VAL A 1 72 ? -8.164 -26.185 -12.235 1.00 22.74 71 VAL A C 1
ATOM 515 O O . VAL A 1 72 ? -8.366 -25.007 -11.950 1.00 23.10 71 VAL A O 1
ATOM 519 N N . LYS A 1 73 ? -7.908 -27.145 -11.316 1.00 23.26 72 LYS A N 1
ATOM 520 C CA . LYS A 1 73 ? -8.002 -26.932 -9.873 1.00 23.70 72 LYS A CA 1
ATOM 521 C C . LYS A 1 73 ? -7.126 -25.831 -9.452 1.00 21.38 72 LYS A C 1
ATOM 522 O O . LYS A 1 73 ? -7.508 -24.977 -8.659 1.00 21.24 72 LYS A O 1
ATOM 528 N N . GLU A 1 74 ? -5.899 -25.905 -9.931 1.00 21.34 73 GLU A N 1
ATOM 529 C CA . GLU A 1 74 ? -4.883 -25.035 -9.426 1.00 22.04 73 GLU A CA 1
ATOM 530 C C . GLU A 1 74 ? -5.150 -23.585 -9.941 1.00 21.54 73 GLU A C 1
ATOM 531 O O . GLU A 1 74 ? -5.030 -22.626 -9.210 1.00 22.44 73 GLU A O 1
ATOM 537 N N . VAL A 1 75 ? -5.583 -23.439 -11.183 1.00 24.00 74 VAL A N 1
ATOM 538 C CA . VAL A 1 75 ? -5.788 -22.072 -11.704 1.00 23.05 74 VAL A CA 1
ATOM 539 C C . VAL A 1 75 ? -7.003 -21.423 -10.993 1.00 23.55 74 VAL A C 1
ATOM 540 O O . VAL A 1 75 ? -7.016 -20.184 -10.666 1.00 22.11 74 VAL A O 1
ATOM 544 N N . TYR A 1 76 ? -7.985 -22.259 -10.703 1.00 21.51 75 TYR A N 1
ATOM 545 C CA . TYR A 1 76 ? -9.145 -21.860 -9.966 1.00 22.27 75 TYR A CA 1
ATOM 546 C C . TYR A 1 76 ? -8.889 -21.385 -8.567 1.00 21.66 75 TYR A C 1
ATOM 547 O O . TYR A 1 76 ? -9.644 -20.660 -8.041 1.00 21.81 75 TYR A O 1
ATOM 556 N N . SER A 1 77 ? -7.824 -21.836 -7.954 1.00 24.58 76 SER A N 1
ATOM 557 C CA . SER A 1 77 ? -7.750 -21.629 -6.547 1.00 24.88 76 SER A CA 1
ATOM 558 C C . SER A 1 77 ? -6.696 -20.652 -6.068 1.00 25.51 76 SER A C 1
ATOM 559 O O . SER A 1 77 ? -6.455 -20.543 -4.857 1.00 26.33 76 SER A O 1
ATOM 562 N N . ASP A 1 78 ? -6.120 -19.865 -6.969 1.00 24.92 77 ASP A N 1
ATOM 563 C CA . ASP A 1 78 ? -5.082 -18.881 -6.508 1.00 25.39 77 ASP A CA 1
ATOM 564 C C . ASP A 1 78 ? -5.297 -17.468 -7.144 1.00 25.26 77 ASP A C 1
ATOM 565 O O . ASP A 1 78 ? -4.777 -17.212 -8.208 1.00 26.06 77 ASP A O 1
ATOM 570 N N . PRO A 1 79 ? -6.125 -16.605 -6.529 1.00 24.68 78 PRO A N 1
ATOM 571 C CA . PRO A 1 79 ? -6.432 -15.298 -7.066 1.00 24.98 78 PRO A CA 1
ATOM 572 C C . PRO A 1 79 ? -5.229 -14.382 -7.175 1.00 26.72 78 PRO A C 1
ATOM 573 O O . PRO A 1 79 ? -5.315 -13.474 -7.982 1.00 26.32 78 PRO A O 1
ATOM 577 N N . THR A 1 80 ? -4.149 -14.612 -6.423 1.00 28.25 79 THR A N 1
ATOM 578 C CA . THR A 1 80 ? -2.907 -13.804 -6.585 1.00 30.04 79 THR A CA 1
ATOM 579 C C . THR A 1 80 ? -2.177 -14.017 -7.939 1.00 29.83 79 THR A C 1
ATOM 580 O O . THR A 1 80 ? -1.635 -13.038 -8.535 1.00 31.51 79 THR A O 1
ATOM 584 N N . ARG A 1 81 ? -2.171 -15.274 -8.394 1.00 26.15 80 ARG A N 1
ATOM 585 C CA . ARG A 1 81 ? -1.630 -15.631 -9.677 1.00 24.73 80 ARG A CA 1
ATOM 586 C C . ARG A 1 81 ? -2.671 -15.525 -10.834 1.00 24.49 80 ARG A C 1
ATOM 587 O O . ARG A 1 81 ? -2.285 -15.263 -11.985 1.00 25.94 80 ARG A O 1
ATOM 595 N N . PHE A 1 82 ? -3.950 -15.757 -10.546 1.00 23.16 81 PHE A N 1
ATOM 596 C CA . PHE A 1 82 ? -4.935 -15.901 -11.596 1.00 23.27 81 PHE A CA 1
ATOM 597 C C . PHE A 1 82 ? -6.215 -15.241 -11.146 1.00 24.68 81 PHE A C 1
ATOM 598 O O . PHE A 1 82 ? -6.914 -15.776 -10.322 1.00 24.46 81 PHE A O 1
ATOM 606 N N . SER A 1 83 ? -6.532 -14.062 -11.704 1.00 24.36 82 SER A N 1
ATOM 607 C CA . SER A 1 83 ? -7.448 -13.106 -11.079 1.00 24.10 82 SER A CA 1
ATOM 608 C C . SER A 1 83 ? -8.747 -13.261 -11.852 1.00 25.44 82 SER A C 1
ATOM 609 O O . SER A 1 83 ? -8.752 -13.705 -13.029 1.00 23.65 82 SER A O 1
ATOM 612 N N . SER A 1 84 ? -9.855 -12.955 -11.185 1.00 25.21 83 SER A N 1
ATOM 613 C CA A SER A 1 84 ? -11.135 -12.938 -11.887 0.50 26.32 83 SER A CA 1
ATOM 614 C CA B SER A 1 84 ? -11.161 -12.920 -11.833 0.50 23.78 83 SER A CA 1
ATOM 615 C C . SER A 1 84 ? -11.410 -11.537 -12.492 1.00 25.92 83 SER A C 1
ATOM 616 O O . SER A 1 84 ? -12.545 -11.186 -12.809 1.00 24.25 83 SER A O 1
ATOM 621 N N . GLU A 1 85 ? -10.345 -10.753 -12.663 1.00 25.60 84 GLU A N 1
ATOM 622 C CA . GLU A 1 85 ? -10.484 -9.437 -13.270 1.00 29.05 84 GLU A CA 1
ATOM 623 C C . GLU A 1 85 ? -11.230 -9.537 -14.606 1.00 29.38 84 GLU A C 1
ATOM 624 O O . GLU A 1 85 ? -12.108 -8.722 -14.889 1.00 28.20 84 GLU A O 1
ATOM 630 N N . VAL A 1 86 ? -10.936 -10.578 -15.390 1.00 27.83 85 VAL A N 1
ATOM 631 C CA . VAL A 1 86 ? -11.736 -10.918 -16.574 1.00 26.88 85 VAL A CA 1
ATOM 632 C C . VAL A 1 86 ? -11.962 -12.419 -16.467 1.00 25.65 85 VAL A C 1
ATOM 633 O O . VAL A 1 86 ? -11.007 -13.177 -16.164 1.00 23.91 85 VAL A O 1
ATOM 637 N N . ILE A 1 87 ? -13.202 -12.854 -16.614 1.00 24.42 86 ILE A N 1
ATOM 638 C CA . ILE A 1 87 ? -13.444 -14.278 -16.486 1.00 28.19 86 ILE A CA 1
ATOM 639 C C . ILE A 1 87 ? -14.098 -14.841 -17.787 1.00 29.74 86 ILE A C 1
ATOM 640 O O . ILE A 1 87 ? -14.354 -16.073 -17.900 1.00 27.99 86 ILE A O 1
ATOM 645 N N . PHE A 1 88 ? -14.417 -13.937 -18.734 1.00 30.37 87 PHE A N 1
ATOM 646 C CA . PHE A 1 88 ? -15.259 -14.340 -19.898 1.00 32.25 87 PHE A CA 1
ATOM 647 C C . PHE A 1 88 ? -14.422 -14.211 -21.137 1.00 30.72 87 PHE A C 1
ATOM 648 O O . PHE A 1 88 ? -13.762 -13.233 -21.280 1.00 31.51 87 PHE A O 1
ATOM 656 N N . LEU A 1 89 ? -14.456 -15.197 -22.027 1.00 29.99 88 LEU A N 1
ATOM 657 C CA . LEU A 1 89 ? -13.714 -15.131 -23.301 1.00 30.61 88 LEU A CA 1
ATOM 658 C C . LEU A 1 89 ? -14.762 -14.828 -24.409 1.00 31.45 88 LEU A C 1
ATOM 659 O O . LEU A 1 89 ? -15.845 -15.370 -24.393 1.00 33.31 88 LEU A O 1
ATOM 664 N N . PRO A 1 90 ? -14.458 -13.951 -25.354 1.00 32.06 89 PRO A N 1
ATOM 665 C CA . PRO A 1 90 ? -13.233 -13.268 -25.548 1.00 33.22 89 PRO A CA 1
ATOM 666 C C . PRO A 1 90 ? -13.106 -12.106 -24.555 1.00 35.11 89 PRO A C 1
ATOM 667 O O . PRO A 1 90 ? -14.125 -11.588 -24.036 1.00 32.33 89 PRO A O 1
ATOM 671 N N . LYS A 1 91 ? -11.858 -11.760 -24.289 1.00 37.20 90 LYS A N 1
ATOM 672 C CA . LYS A 1 91 ? -11.492 -10.821 -23.259 1.00 42.90 90 LYS A CA 1
ATOM 673 C C . LYS A 1 91 ? -12.201 -9.448 -23.380 1.00 47.19 90 LYS A C 1
ATOM 674 O O . LYS A 1 91 ? -12.578 -8.871 -22.337 1.00 47.68 90 LYS A O 1
ATOM 680 N N . GLU A 1 92 ? -12.403 -8.958 -24.612 1.00 51.58 91 GLU A N 1
ATOM 681 C CA . GLU A 1 92 ? -13.364 -7.827 -24.907 1.00 57.01 91 GLU A CA 1
ATOM 682 C C . GLU A 1 92 ? -14.810 -8.012 -24.387 1.00 58.79 91 GLU A C 1
ATOM 683 O O . GLU A 1 92 ? -15.392 -7.071 -23.848 1.00 59.77 91 GLU A O 1
ATOM 689 N N . ALA A 1 93 ? -15.420 -9.185 -24.584 1.00 61.38 92 ALA A N 1
ATOM 690 C CA . ALA A 1 93 ? -16.646 -9.514 -23.830 1.00 63.83 92 ALA A CA 1
ATOM 691 C C . ALA A 1 93 ? -16.360 -9.600 -22.318 1.00 65.52 92 ALA A C 1
ATOM 692 O O . ALA A 1 93 ? -15.328 -10.163 -21.837 1.00 65.90 92 ALA A O 1
ATOM 694 N N . GLY A 1 94 ? -17.274 -9.035 -21.573 1.00 67.07 93 GLY A N 1
ATOM 695 C CA . GLY A 1 94 ? -17.184 -9.095 -20.141 1.00 69.34 93 GLY A CA 1
ATOM 696 C C . GLY A 1 94 ? -18.337 -8.314 -19.580 1.00 70.30 93 GLY A C 1
ATOM 697 O O . GLY A 1 94 ? -19.327 -8.906 -19.159 1.00 70.11 93 GLY A O 1
ATOM 698 N N . GLU A 1 95 ? -18.177 -6.989 -19.578 1.00 70.80 94 GLU A N 1
ATOM 699 C CA . GLU A 1 95 ? -16.861 -6.408 -19.858 1.00 71.21 94 GLU A CA 1
ATOM 700 C C . GLU A 1 95 ? -16.808 -4.950 -19.582 1.00 70.99 94 GLU A C 1
ATOM 701 O O . GLU A 1 95 ? -15.909 -4.255 -20.000 1.00 71.26 94 GLU A O 1
ATOM 707 N N . LYS A 1 96 ? -17.799 -4.482 -18.865 1.00 69.86 95 LYS A N 1
ATOM 708 C CA . LYS A 1 96 ? -17.859 -3.103 -18.521 1.00 68.86 95 LYS A CA 1
ATOM 709 C C . LYS A 1 96 ? -18.726 -3.206 -17.299 1.00 67.80 95 LYS A C 1
ATOM 710 O O . LYS A 1 96 ? -18.427 -2.662 -16.248 1.00 67.80 95 LYS A O 1
ATOM 716 N N . ALA A 1 97 ? -19.774 -3.991 -17.466 1.00 65.39 96 ALA A N 1
ATOM 717 C CA . ALA A 1 97 ? -20.663 -4.372 -16.400 1.00 62.82 96 ALA A CA 1
ATOM 718 C C . ALA A 1 97 ? -19.893 -5.213 -15.445 1.00 59.62 96 ALA A C 1
ATOM 719 O O . ALA A 1 97 ? -19.225 -6.127 -15.860 1.00 60.27 96 ALA A O 1
ATOM 721 N N . GLN A 1 98 ? -19.984 -4.889 -14.168 1.00 56.17 97 GLN A N 1
ATOM 722 C CA A GLN A 1 98 ? -19.017 -5.599 -13.331 0.50 53.95 97 GLN A CA 1
ATOM 723 C CA B GLN A 1 98 ? -19.036 -5.569 -13.273 0.50 53.31 97 GLN A CA 1
ATOM 724 C C . GLN A 1 98 ? -19.564 -6.880 -12.695 1.00 51.85 97 GLN A C 1
ATOM 725 O O . GLN A 1 98 ? -18.798 -7.698 -12.177 1.00 51.91 97 GLN A O 1
ATOM 736 N N . MET A 1 99 ? -20.879 -7.061 -12.764 1.00 49.43 98 MET A N 1
ATOM 737 C CA . MET A 1 99 ? -21.569 -8.233 -12.219 1.00 46.47 98 MET A CA 1
ATOM 738 C C . MET A 1 99 ? -20.967 -8.672 -10.864 1.00 43.62 98 MET A C 1
ATOM 739 O O . MET A 1 99 ? -20.579 -9.835 -10.699 1.00 42.12 98 MET A O 1
ATOM 744 N N . VAL A 1 100 ? -20.859 -7.708 -9.940 1.00 40.47 99 VAL A N 1
ATOM 745 C CA . VAL A 1 100 ? -20.284 -7.839 -8.584 1.00 37.95 99 VAL A CA 1
ATOM 746 C C . VAL A 1 100 ? -20.882 -9.056 -7.899 1.00 35.26 99 VAL A C 1
ATOM 747 O O . VAL A 1 100 ? -22.105 -9.288 -8.009 1.00 35.46 99 VAL A O 1
ATOM 751 N N . PRO A 1 101 ? -20.053 -9.881 -7.229 1.00 31.28 100 PRO A N 1
ATOM 752 C CA . PRO A 1 101 ? -18.650 -9.829 -7.038 1.00 29.44 100 PRO A CA 1
ATOM 753 C C . PRO A 1 101 ? -17.868 -10.767 -7.975 1.00 27.64 100 PRO A C 1
ATOM 754 O O . PRO A 1 101 ? -16.713 -11.013 -7.696 1.00 27.78 100 PRO A O 1
ATOM 758 N N . THR A 1 102 ? -18.45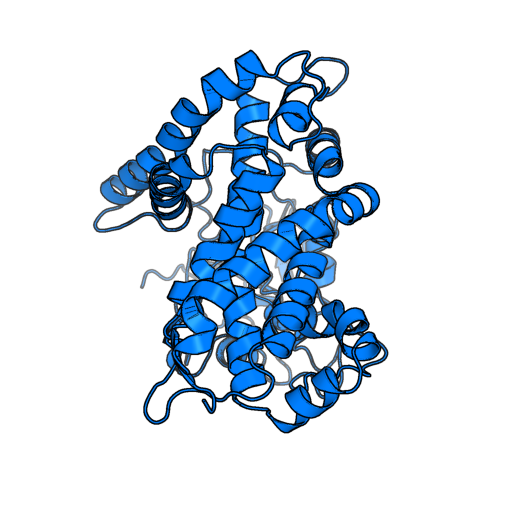8 -11.229 -9.087 1.00 27.75 101 THR A N 1
ATOM 759 C CA . THR A 1 102 ? -17.802 -12.286 -9.916 1.00 26.59 101 THR A CA 1
ATOM 760 C C . THR A 1 102 ? -16.462 -11.897 -10.542 1.00 27.99 101 THR A C 1
ATOM 761 O O . THR A 1 102 ? -15.655 -12.790 -10.929 1.00 26.23 101 THR A O 1
ATOM 765 N N . LYS A 1 103 ? -16.194 -10.591 -10.646 1.00 27.56 102 LYS A N 1
ATOM 766 C CA . LYS A 1 103 ? -14.914 -10.164 -11.189 1.00 28.44 102 LYS A CA 1
ATOM 767 C C . LYS A 1 103 ? -14.026 -9.569 -10.104 1.00 29.43 102 LYS A C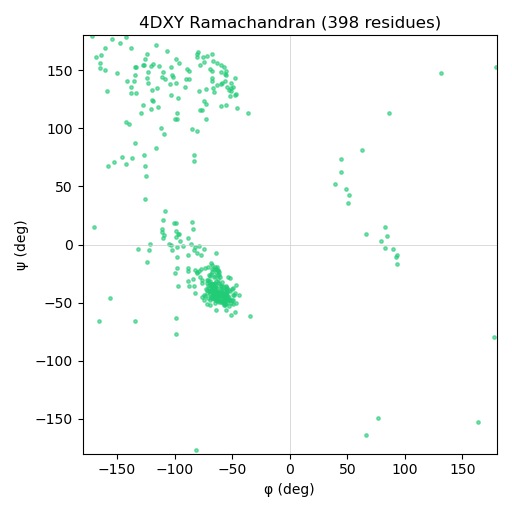 1
ATOM 768 O O . LYS A 1 103 ? -13.005 -9.000 -10.402 1.00 30.89 102 LYS A O 1
ATOM 774 N N . MET A 1 104 ? -14.422 -9.666 -8.847 1.00 26.92 103 MET A N 1
ATOM 775 C CA . MET A 1 104 ? -13.531 -9.244 -7.763 1.00 27.58 103 MET A CA 1
ATOM 776 C C . MET A 1 104 ? -12.632 -10.383 -7.276 1.00 27.26 103 MET A C 1
ATOM 777 O O . MET A 1 104 ? -13.043 -11.589 -7.321 1.00 27.14 103 MET A O 1
ATOM 782 N N . ASP A 1 105 ? -11.453 -10.024 -6.785 1.00 25.04 104 ASP A N 1
ATOM 783 C CA . ASP A 1 105 ? -10.635 -10.933 -5.972 1.00 24.76 104 ASP A CA 1
ATOM 784 C C . ASP A 1 105 ? -10.843 -10.590 -4.503 1.00 25.72 104 ASP A C 1
ATOM 785 O O . ASP A 1 105 ? -11.276 -9.470 -4.172 1.00 26.55 104 ASP A O 1
ATOM 790 N N . PRO A 1 106 ? -10.544 -11.526 -3.600 1.00 27.23 105 PRO A N 1
ATOM 791 C CA . PRO A 1 106 ? -10.427 -11.144 -2.170 1.00 27.34 105 PRO A CA 1
ATOM 792 C C . PRO A 1 106 ? -9.369 -9.994 -2.058 1.00 28.14 105 PRO A C 1
ATOM 793 O O . PRO A 1 106 ? -8.391 -10.014 -2.785 1.00 27.57 105 PRO A O 1
ATOM 797 N N . PRO A 1 107 ? -9.535 -9.032 -1.116 1.00 27.54 106 PRO A N 1
ATOM 798 C CA . PRO A 1 107 ? -10.560 -9.034 -0.083 1.00 26.18 106 PRO A CA 1
ATOM 799 C C . PRO A 1 107 ? -11.792 -8.369 -0.600 1.00 26.32 106 PRO A C 1
ATOM 800 O O . PRO A 1 107 ? -12.779 -8.459 0.073 1.00 24.99 106 PRO A O 1
ATOM 804 N N . GLU A 1 108 ? -11.783 -7.714 -1.779 1.00 26.45 107 GLU A N 1
ATOM 805 C CA . GLU A 1 108 ? -12.994 -6.934 -2.179 1.00 28.88 107 GLU A CA 1
ATOM 806 C C . GLU A 1 108 ? -14.200 -7.858 -2.271 1.00 26.12 107 GLU A C 1
ATOM 807 O O . GLU A 1 108 ? -15.347 -7.495 -2.057 1.00 25.81 107 GLU A O 1
ATOM 813 N N . HIS A 1 109 ? -13.918 -9.083 -2.725 1.00 26.77 108 HIS A N 1
ATOM 814 C CA . HIS A 1 109 ? -14.949 -10.069 -3.063 1.00 23.91 108 HIS A CA 1
ATOM 815 C C . HIS A 1 109 ? -15.720 -10.495 -1.789 1.00 22.78 108 HIS A C 1
ATOM 816 O O . HIS A 1 109 ? -16.962 -10.675 -1.794 1.00 23.11 108 HIS A O 1
ATOM 823 N N . THR A 1 110 ? -15.005 -10.592 -0.675 1.00 22.61 109 THR A N 1
ATOM 824 C CA . THR A 1 110 ? -15.502 -11.341 0.476 1.00 22.84 109 THR A CA 1
ATOM 825 C C . THR A 1 110 ? -16.868 -10.898 1.035 1.00 23.98 109 THR A C 1
ATOM 826 O O . THR A 1 110 ? -17.724 -11.757 1.343 1.00 24.23 109 THR A O 1
ATOM 830 N N . PRO A 1 111 ? -17.077 -9.580 1.202 1.00 24.26 110 PRO A N 1
ATOM 831 C CA . PRO A 1 111 ? -18.334 -9.296 1.899 1.00 24.50 110 PRO A CA 1
ATOM 832 C C . PRO A 1 111 ? -19.535 -9.372 0.953 1.00 24.40 110 PRO A C 1
ATOM 833 O O . PRO A 1 111 ? -20.628 -9.630 1.397 1.00 24.70 110 PRO A O 1
ATOM 837 N N . TYR A 1 112 ? -19.330 -9.196 -0.342 1.00 24.89 111 TYR A N 1
ATOM 838 C CA . TYR A 1 112 ? -20.362 -9.543 -1.336 1.00 26.41 111 TYR A CA 1
ATOM 839 C C . TYR A 1 112 ? -20.700 -11.031 -1.323 1.00 26.00 111 TYR A C 1
ATOM 840 O O . TYR A 1 112 ? -21.900 -11.437 -1.364 1.00 27.69 111 TYR A O 1
ATOM 849 N N . ARG A 1 113 ? -19.659 -11.875 -1.217 1.00 26.24 112 ARG A N 1
ATOM 850 C CA . ARG A 1 113 ? -19.894 -13.337 -1.136 1.00 24.74 112 ARG A CA 1
ATOM 851 C C . ARG A 1 113 ? -20.589 -13.668 0.168 1.00 24.02 112 ARG A C 1
ATOM 852 O O . ARG A 1 113 ? -21.455 -14.537 0.245 1.00 24.12 112 ARG A O 1
ATOM 860 N N . LYS A 1 114 ? -20.280 -12.930 1.226 1.00 24.47 113 LYS A N 1
ATOM 861 C CA . LYS A 1 114 ? -20.917 -13.212 2.506 1.00 25.57 113 LYS A CA 1
ATOM 862 C C . LYS A 1 114 ? -22.437 -12.880 2.362 1.00 24.61 113 LYS A C 1
ATOM 863 O O . LYS A 1 114 ? -23.261 -13.531 2.972 1.00 25.88 113 LYS A O 1
ATOM 869 N N . ALA A 1 115 ? -22.802 -11.851 1.603 1.00 24.99 114 ALA A N 1
ATOM 870 C CA . ALA A 1 115 ? -24.209 -11.548 1.411 1.00 24.62 114 ALA A CA 1
ATOM 871 C C . ALA A 1 115 ? -24.877 -12.664 0.590 1.00 25.00 114 ALA A C 1
ATOM 872 O O . ALA A 1 115 ? -25.928 -13.177 0.940 1.00 25.95 114 ALA A O 1
ATOM 874 N N . LEU A 1 116 ? -24.246 -13.097 -0.498 1.00 25.09 115 LEU A N 1
ATOM 875 C CA . LEU A 1 116 ? -24.779 -14.247 -1.243 1.00 25.54 115 LEU A CA 1
ATOM 876 C C . LEU A 1 116 ? -24.963 -15.441 -0.339 1.00 25.76 115 LEU A C 1
ATOM 877 O O . LEU A 1 116 ? -25.976 -16.160 -0.443 1.00 26.02 115 LEU A O 1
ATOM 882 N N . ASP A 1 117 ? -23.954 -15.720 0.522 1.00 25.95 116 ASP A N 1
ATOM 883 C CA . ASP A 1 117 ? -24.070 -16.923 1.320 1.00 26.39 116 ASP A CA 1
ATOM 884 C C . ASP A 1 117 ? -25.291 -16.954 2.260 1.00 26.61 116 ASP A C 1
ATOM 885 O O . ASP A 1 117 ? -25.760 -17.994 2.639 1.00 26.81 116 ASP A O 1
ATOM 890 N N . LYS A 1 118 ? -25.829 -15.810 2.637 1.00 28.24 117 LYS A N 1
ATOM 891 C CA . LYS A 1 118 ? -26.966 -15.806 3.542 1.00 28.48 117 LYS A CA 1
ATOM 892 C C . LYS A 1 118 ? -28.143 -16.460 2.903 1.00 28.44 117 LYS A C 1
ATOM 893 O O . LYS A 1 118 ? -28.943 -17.055 3.616 1.00 30.18 117 LYS A O 1
ATOM 899 N N . GLY A 1 119 ? -28.268 -16.350 1.578 1.00 26.93 118 GLY A N 1
ATOM 900 C CA . GLY A 1 119 ? -29.410 -16.946 0.849 1.00 28.31 118 GLY A CA 1
ATOM 901 C C . GLY A 1 119 ? -29.190 -18.379 0.415 1.00 27.57 118 GLY A C 1
ATOM 902 O O . GLY A 1 119 ? -30.145 -19.145 0.174 1.00 26.11 118 GLY A O 1
ATOM 903 N N . LEU A 1 120 ? -27.905 -18.773 0.347 1.00 26.91 119 LEU A N 1
ATOM 904 C CA . LEU A 1 120 ? -27.553 -20.058 -0.316 1.00 25.25 119 LEU A CA 1
ATOM 905 C C . LEU A 1 120 ? -26.827 -21.090 0.548 1.00 24.06 119 LEU A C 1
ATOM 906 O O . LEU A 1 120 ? -26.528 -22.182 0.081 1.00 24.32 119 LEU A O 1
ATOM 911 N N . ASN A 1 121 ? -26.560 -20.802 1.802 1.00 25.17 120 ASN A N 1
ATOM 912 C CA . ASN A 1 121 ? -25.797 -21.756 2.627 1.00 26.70 120 ASN A CA 1
ATOM 913 C C . ASN A 1 121 ? -26.570 -23.067 2.880 1.00 28.42 120 ASN A C 1
ATOM 914 O O . ASN A 1 121 ? -27.825 -23.091 2.790 1.00 28.48 120 ASN A O 1
ATOM 919 N N . LEU A 1 122 ? -25.841 -24.150 3.203 1.00 27.08 121 LEU A N 1
ATOM 920 C CA . LEU A 1 122 ? -26.417 -25.474 3.263 1.00 30.95 121 LEU A CA 1
ATOM 921 C C . LEU A 1 122 ? -27.617 -25.538 4.254 1.00 31.55 121 LEU A C 1
ATOM 922 O O . LEU A 1 122 ? -28.669 -26.163 3.932 1.00 30.78 121 LEU A O 1
ATOM 927 N N . ALA A 1 123 ? -27.442 -24.897 5.420 1.00 32.16 122 ALA A N 1
ATOM 928 C CA . ALA A 1 123 ? -28.475 -24.923 6.468 1.00 33.66 122 ALA A CA 1
ATOM 929 C C . ALA A 1 123 ? -29.701 -24.190 5.911 1.00 33.94 122 ALA A C 1
ATOM 930 O O . ALA A 1 123 ? -30.805 -24.661 6.074 1.00 34.42 122 ALA A O 1
ATOM 932 N N . LYS A 1 124 ? -29.480 -23.065 5.224 1.00 34.20 123 LYS A N 1
ATOM 933 C CA . LYS A 1 124 ? -30.584 -22.323 4.636 1.00 34.72 123 LYS A CA 1
ATOM 934 C C . LYS A 1 124 ? -31.316 -23.116 3.558 1.00 34.00 123 LYS A C 1
ATOM 935 O O . LYS A 1 124 ? -32.551 -23.152 3.546 1.00 36.39 123 LYS A O 1
ATOM 941 N N . ILE A 1 125 ? -30.572 -23.805 2.704 1.00 32.66 124 ILE A N 1
ATOM 942 C CA . ILE A 1 125 ? -31.171 -24.601 1.653 1.00 31.26 124 ILE A CA 1
ATOM 943 C C . ILE A 1 125 ? -31.997 -25.766 2.114 1.00 31.57 124 ILE A C 1
ATOM 944 O O . ILE A 1 125 ? -32.985 -26.076 1.439 1.00 30.23 124 ILE A O 1
ATOM 949 N N . ARG A 1 126 ? -31.619 -26.429 3.216 1.00 28.40 125 ARG A N 1
ATOM 950 C CA . ARG A 1 126 ? -32.435 -27.473 3.793 1.00 29.89 125 ARG A CA 1
ATOM 951 C C . ARG A 1 126 ? -33.910 -27.061 3.937 1.00 30.97 125 ARG A C 1
ATOM 952 O O . ARG A 1 126 ? -34.795 -27.882 3.728 1.00 31.84 125 ARG A O 1
ATOM 960 N N . LYS A 1 127 ? -34.124 -25.829 4.357 1.00 32.37 126 LYS A N 1
ATOM 961 C CA . LYS A 1 127 ? -35.442 -25.301 4.714 1.00 34.47 126 LYS A CA 1
ATOM 962 C C . LYS A 1 127 ? -36.261 -24.959 3.485 1.00 34.87 126 LYS A C 1
ATOM 963 O O . LYS A 1 127 ? -37.422 -24.613 3.636 1.00 36.24 126 LYS A O 1
ATOM 969 N N . VAL A 1 128 ? -35.683 -24.978 2.286 1.00 33.92 127 VAL A N 1
ATOM 970 C CA . VAL A 1 128 ? -36.492 -24.728 1.068 1.00 33.12 127 VAL A CA 1
ATOM 971 C C . VAL A 1 128 ? -36.799 -26.047 0.289 1.00 33.85 127 VAL A C 1
ATOM 972 O O . VAL A 1 128 ? -37.420 -26.032 -0.784 1.00 34.39 127 VAL A O 1
ATOM 976 N N . GLU A 1 129 ? -36.315 -27.156 0.801 1.00 32.07 128 GLU A N 1
ATOM 977 C CA . GLU A 1 129 ? -36.537 -28.395 0.139 1.00 34.82 128 GLU A CA 1
ATOM 978 C C . GLU A 1 129 ? -38.025 -28.614 -0.253 1.00 34.86 128 GLU A C 1
ATOM 979 O O . GLU A 1 129 ? -38.293 -29.076 -1.363 1.00 34.38 128 GLU A O 1
ATOM 985 N N . ASP A 1 130 ? -38.968 -28.306 0.643 1.00 34.74 129 ASP A N 1
ATOM 986 C CA . ASP A 1 130 ? -40.393 -28.526 0.287 1.00 37.20 129 ASP A CA 1
ATOM 987 C C . ASP A 1 130 ? -40.850 -27.651 -0.914 1.00 36.64 129 ASP A C 1
ATOM 988 O O . ASP A 1 130 ? -41.468 -28.177 -1.847 1.00 36.59 129 ASP A O 1
ATOM 993 N N . LYS A 1 131 ? -40.521 -26.360 -0.913 1.00 35.64 130 LYS A N 1
ATOM 994 C CA . LYS A 1 131 ? -40.772 -25.522 -2.077 1.00 35.94 130 LYS A CA 1
ATOM 995 C C . LYS A 1 131 ? -40.153 -26.015 -3.390 1.00 35.74 130 LYS A C 1
ATOM 996 O O . LYS A 1 131 ? -40.789 -25.933 -4.448 1.00 35.11 130 LYS A O 1
ATOM 1002 N N . VAL A 1 132 ? -38.908 -26.485 -3.355 1.00 33.96 131 VAL A N 1
ATOM 1003 C CA . VAL A 1 132 ? -38.271 -27.020 -4.575 1.00 33.52 131 VAL A CA 1
ATOM 1004 C C . VAL A 1 132 ? -38.962 -28.326 -5.021 1.00 33.95 131 VAL A C 1
ATOM 1005 O O . VAL A 1 132 ? -39.117 -28.604 -6.236 1.00 34.23 131 VAL A O 1
ATOM 1009 N N . ARG A 1 133 ? -39.350 -29.145 -4.061 1.00 34.45 132 ARG A N 1
ATOM 1010 C CA . ARG A 1 133 ? -40.031 -30.415 -4.356 1.00 36.18 132 ARG A CA 1
ATOM 1011 C C . ARG A 1 133 ? -41.403 -30.148 -5.035 1.00 37.31 132 ARG A C 1
ATOM 1012 O O . ARG A 1 133 ? -41.794 -30.844 -5.986 1.00 36.84 132 ARG A O 1
ATOM 1020 N N . GLU A 1 134 ? -42.117 -29.161 -4.524 1.00 38.19 133 GLU A N 1
ATOM 1021 C CA . GLU A 1 134 ? -43.378 -28.696 -5.133 1.00 40.28 133 GLU A CA 1
ATOM 1022 C C . GLU A 1 134 ? -43.192 -28.249 -6.585 1.00 39.33 133 GLU A C 1
ATOM 1023 O O . GLU A 1 134 ? -43.977 -28.683 -7.477 1.00 38.45 133 GLU A O 1
ATOM 1029 N N . VAL A 1 135 ? -42.179 -27.396 -6.835 1.00 37.95 134 VAL A N 1
ATOM 1030 C CA . VAL A 1 135 ? -41.842 -27.014 -8.206 1.00 37.15 134 VAL A CA 1
ATOM 1031 C C . VAL A 1 135 ? -41.645 -28.253 -9.060 1.00 37.95 134 VAL A C 1
ATOM 1032 O O . VAL A 1 135 ? -42.216 -28.341 -10.134 1.00 38.81 134 VAL A O 1
ATOM 1036 N N . ALA A 1 136 ? -40.877 -29.233 -8.592 1.00 36.32 135 ALA A N 1
ATOM 1037 C CA . ALA A 1 136 ? -40.540 -30.380 -9.390 1.00 36.98 135 ALA A CA 1
ATOM 1038 C C . ALA A 1 136 ? -41.746 -31.319 -9.607 1.00 38.01 135 ALA A C 1
ATOM 1039 O O . ALA A 1 136 ? -41.985 -31.744 -10.725 1.00 38.21 135 ALA A O 1
ATOM 1041 N N . SER A 1 137 ? -42.503 -31.638 -8.555 1.00 38.78 136 SER A N 1
ATOM 1042 C CA . SER A 1 137 ? -43.625 -32.587 -8.703 1.00 40.09 136 SER A CA 1
ATOM 1043 C C . SER A 1 137 ? -44.768 -32.016 -9.572 1.00 41.09 136 SER A C 1
ATOM 1044 O O . SER A 1 137 ? -45.439 -32.763 -10.317 1.00 40.71 136 SER A O 1
ATOM 1047 N N . SER A 1 138 ? -44.970 -30.713 -9.413 1.00 40.93 137 SER A N 1
ATOM 1048 C CA . SER A 1 138 ? -45.952 -29.922 -10.133 1.00 41.95 137 SER A CA 1
ATOM 1049 C C . SER A 1 138 ? -45.653 -29.745 -11.621 1.00 42.79 137 SER A C 1
ATOM 1050 O O . SER A 1 138 ? -46.567 -29.894 -12.440 1.00 42.71 137 SER A O 1
ATOM 1053 N N . LEU A 1 139 ? -44.384 -29.438 -11.981 1.00 41.72 138 LEU A N 1
ATOM 1054 C CA . LEU A 1 139 ? -43.937 -29.535 -13.368 1.00 41.57 138 LEU A CA 1
ATOM 1055 C C . LEU A 1 139 ? -44.146 -30.919 -13.968 1.00 42.29 138 LEU A C 1
ATOM 1056 O O . LEU A 1 139 ? -44.605 -31.026 -15.099 1.00 43.30 138 LEU A O 1
ATOM 1061 N N . ILE A 1 140 ? -43.780 -31.968 -13.243 1.00 42.17 139 ILE A N 1
ATOM 1062 C CA . ILE A 1 140 ? -43.846 -33.324 -13.742 1.00 42.82 139 ILE A CA 1
ATOM 1063 C C . ILE A 1 140 ? -45.313 -33.780 -13.958 1.00 44.52 139 ILE A C 1
ATOM 1064 O O . ILE A 1 140 ? -45.593 -34.563 -14.898 1.00 43.84 139 ILE A O 1
ATOM 1069 N N . ASP A 1 141 ? -46.186 -33.313 -13.066 1.00 45.48 140 ASP A N 1
ATOM 1070 C CA . ASP A 1 141 ? -47.626 -33.615 -13.085 1.00 47.68 140 ASP A CA 1
ATOM 1071 C C . ASP A 1 141 ? -48.250 -33.047 -14.327 1.00 47.90 140 ASP A C 1
ATOM 1072 O O . ASP A 1 141 ? -49.161 -33.639 -14.904 1.00 49.55 140 ASP A O 1
ATOM 1077 N N . SER A 1 142 ? -47.768 -31.880 -14.731 1.00 48.27 141 SER A N 1
ATOM 1078 C CA . SER A 1 142 ? -48.230 -31.285 -15.949 1.00 47.64 141 SER A CA 1
ATOM 1079 C C . SER A 1 142 ? -48.142 -32.246 -17.155 1.00 47.44 141 SER A C 1
ATOM 1080 O O . SER A 1 142 ? -48.963 -32.112 -18.071 1.00 48.74 141 SER A O 1
ATOM 1083 N N . PHE A 1 143 ? -47.201 -33.205 -17.172 1.00 45.06 142 PHE A N 1
ATOM 1084 C CA . PHE A 1 143 ? -47.034 -34.096 -18.318 1.00 43.17 142 PHE A CA 1
ATOM 1085 C C . PHE A 1 143 ? -46.934 -35.568 -18.003 1.00 43.58 142 PHE A C 1
ATOM 1086 O O . PHE A 1 143 ? -46.897 -36.379 -18.931 1.00 45.00 142 PHE A O 1
ATOM 1094 N N . ALA A 1 144 ? -46.919 -35.969 -16.740 1.00 42.61 143 ALA A N 1
ATOM 1095 C CA . ALA A 1 144 ? -46.707 -37.374 -16.501 1.00 44.21 143 ALA A CA 1
ATOM 1096 C C . ALA A 1 144 ? -47.747 -38.256 -17.249 1.00 45.68 143 ALA A C 1
ATOM 1097 O O . ALA A 1 144 ? -47.371 -39.318 -17.792 1.00 44.84 143 ALA A O 1
ATOM 1099 N N . ALA A 1 145 ? -49.020 -37.815 -17.235 1.00 46.47 144 ALA A N 1
ATOM 1100 C CA . ALA A 1 145 ? -50.140 -38.558 -17.865 1.00 47.95 144 ALA A CA 1
ATOM 1101 C C . ALA A 1 145 ? -49.976 -38.720 -19.393 1.00 48.90 144 ALA A C 1
ATOM 1102 O O . ALA A 1 145 ? -50.376 -39.747 -19.956 1.00 48.96 144 ALA A O 1
ATOM 1104 N N . ARG A 1 146 ? -49.361 -37.733 -20.054 1.00 49.34 145 ARG A N 1
ATOM 1105 C CA . ARG A 1 146 ? -49.037 -37.845 -21.481 1.00 49.43 145 ARG A CA 1
ATOM 1106 C C . ARG A 1 146 ? -48.210 -39.027 -21.967 1.00 48.61 145 ARG A C 1
ATOM 1107 O O . ARG A 1 146 ? -48.453 -39.494 -23.069 1.00 48.45 145 ARG A O 1
ATOM 1115 N N . GLY A 1 147 ? -47.195 -39.476 -21.221 1.00 48.49 146 GLY A N 1
ATOM 1116 C CA . GLY A 1 147 ? -46.350 -40.593 -21.692 1.00 46.19 146 GLY A CA 1
ATOM 1117 C C . GLY A 1 147 ? -45.220 -40.149 -22.612 1.00 45.75 146 GLY A C 1
ATOM 1118 O O . GLY A 1 147 ? -44.472 -40.983 -23.171 1.00 44.53 146 GLY A O 1
ATOM 1119 N N . GLU A 1 148 ? -45.078 -38.840 -22.726 1.00 45.17 147 GLU A N 1
ATOM 1120 C CA . GLU A 1 148 ? -43.957 -38.219 -23.411 1.00 45.74 147 GLU A CA 1
ATOM 1121 C C . GLU A 1 148 ? -43.834 -36.738 -23.092 1.00 42.98 147 GLU A C 1
ATOM 1122 O O . GLU A 1 148 ? -44.787 -36.167 -22.734 1.00 44.09 147 GLU A O 1
ATOM 1128 N N . CYS A 1 149 ? -42.652 -36.138 -23.229 1.00 42.41 148 CYS A N 1
ATOM 1129 C CA . CYS A 1 149 ? -42.486 -34.685 -23.158 1.00 39.49 148 CYS A CA 1
ATOM 1130 C C . CYS A 1 149 ? -41.131 -34.321 -23.746 1.00 39.49 148 CYS A C 1
ATOM 1131 O O . CYS A 1 149 ? -40.289 -35.190 -23.924 1.00 40.13 148 CYS A O 1
ATOM 1134 N N . ASP A 1 150 ? -40.926 -33.054 -24.091 1.00 38.49 149 ASP A N 1
ATOM 1135 C CA . ASP A 1 150 ? -39.569 -32.592 -24.382 1.00 39.17 149 ASP A CA 1
ATOM 1136 C C . ASP A 1 150 ? -38.973 -32.229 -23.004 1.00 37.58 149 ASP A C 1
ATOM 1137 O O . ASP A 1 150 ? -39.329 -31.185 -22.465 1.00 37.02 149 ASP A O 1
ATOM 1142 N N . PHE A 1 151 ? -38.167 -33.134 -22.410 1.00 37.25 150 PHE A N 1
ATOM 1143 C CA . PHE A 1 151 ? -37.632 -32.810 -21.073 1.00 36.36 150 PHE A CA 1
ATOM 1144 C C . PHE A 1 151 ? -37.109 -31.369 -20.954 1.00 35.70 150 PHE A C 1
ATOM 1145 O O . PHE A 1 151 ? -37.384 -30.688 -19.957 1.00 35.99 150 PHE A O 1
ATOM 1153 N N . ALA A 1 152 ? -36.375 -30.898 -21.972 1.00 34.96 151 ALA A N 1
ATOM 1154 C CA . ALA A 1 152 ? -35.734 -29.582 -21.927 1.00 34.86 151 ALA A CA 1
ATOM 1155 C C . ALA A 1 152 ? -36.648 -28.401 -21.919 1.00 36.56 151 ALA A C 1
ATOM 1156 O O . ALA A 1 152 ? -36.467 -27.454 -21.127 1.00 36.64 151 ALA A O 1
ATOM 1158 N N . ALA A 1 153 ? -37.667 -28.441 -22.785 1.00 36.11 152 ALA A N 1
ATOM 1159 C CA . ALA A 1 153 ? -38.539 -27.328 -22.906 1.00 34.73 152 ALA A CA 1
ATOM 1160 C C . ALA A 1 153 ? -39.616 -27.422 -21.820 1.00 33.79 152 ALA A C 1
ATOM 1161 O O . ALA A 1 153 ? -40.129 -26.433 -21.383 1.00 32.75 152 ALA A O 1
ATOM 1163 N N . GLU A 1 154 ? -39.984 -28.619 -21.401 1.00 34.88 153 GLU A N 1
ATOM 1164 C CA . GLU A 1 154 ? -41.166 -28.715 -20.513 1.00 34.50 153 GLU A CA 1
ATOM 1165 C C . GLU A 1 154 ? -40.793 -28.920 -19.054 1.00 34.13 153 GLU A C 1
ATOM 1166 O O . GLU A 1 154 ? -41.657 -28.947 -18.168 1.00 33.49 153 GLU A O 1
ATOM 1172 N N . TYR A 1 155 ? -39.500 -29.078 -18.784 1.00 33.68 154 TYR A N 1
ATOM 1173 C CA . TYR A 1 155 ? -39.054 -29.178 -17.368 1.00 32.48 154 TYR A CA 1
ATOM 1174 C C . TYR A 1 155 ? -37.838 -28.299 -17.134 1.00 32.36 154 TYR A C 1
ATOM 1175 O O . TYR A 1 155 ? -37.917 -27.272 -16.431 1.00 31.30 154 TYR A O 1
ATOM 1184 N N . ALA A 1 156 ? -36.732 -28.670 -17.783 1.00 32.02 155 ALA A N 1
ATOM 1185 C CA . ALA A 1 156 ? -35.438 -27.987 -17.519 1.00 32.26 155 ALA A CA 1
ATOM 1186 C C . ALA A 1 156 ? -35.524 -26.463 -17.629 1.00 32.70 155 ALA A C 1
ATOM 1187 O O . ALA A 1 156 ? -35.028 -25.692 -16.763 1.00 31.24 155 ALA A O 1
ATOM 1189 N N . GLU A 1 157 ? -36.135 -25.991 -18.718 1.00 32.95 156 GLU A N 1
ATOM 1190 C CA . GLU A 1 157 ? -36.163 -24.545 -18.994 1.00 33.32 156 GLU A CA 1
ATOM 1191 C C . GLU A 1 157 ? -37.024 -23.812 -18.013 1.00 32.86 156 GLU A C 1
ATOM 1192 O O . GLU A 1 157 ? -36.821 -22.623 -17.703 1.00 33.75 156 GLU A O 1
ATOM 1198 N N . LEU A 1 158 ? -37.988 -24.530 -17.495 1.00 32.69 157 LEU A N 1
ATOM 1199 C CA . LEU A 1 158 ? -38.955 -23.930 -16.574 1.00 34.31 157 LEU A CA 1
ATOM 1200 C C . LEU A 1 158 ? -38.506 -23.965 -15.109 1.00 32.96 157 LEU A C 1
ATOM 1201 O O . LEU A 1 158 ? -38.768 -23.069 -14.314 1.00 34.91 157 LEU A O 1
ATOM 1206 N N . PHE A 1 159 ? -37.844 -25.021 -14.763 1.00 32.27 158 PHE A N 1
ATOM 1207 C CA . PHE A 1 159 ? -37.542 -25.269 -13.384 1.00 32.05 158 PHE A CA 1
ATOM 1208 C C . PHE A 1 159 ? -36.763 -24.159 -12.605 1.00 30.47 158 PHE A C 1
ATOM 1209 O O . PHE A 1 159 ? -37.233 -23.711 -11.535 1.00 31.71 158 PHE A O 1
ATOM 1217 N N . PRO A 1 160 ? -35.619 -23.669 -13.134 1.00 29.45 159 PRO A N 1
ATOM 1218 C CA . PRO A 1 160 ? -34.858 -22.652 -12.370 1.00 28.15 159 PRO A CA 1
ATOM 1219 C C . PRO A 1 160 ? -35.705 -21.420 -12.104 1.00 31.18 159 PRO A C 1
ATOM 1220 O O . PRO A 1 160 ? -35.661 -20.861 -10.978 1.00 30.84 159 PRO A O 1
ATOM 1224 N N . VAL A 1 161 ? -36.404 -20.915 -13.139 1.00 31.01 160 VAL A N 1
ATOM 1225 C CA . VAL A 1 161 ? -37.240 -19.720 -12.913 1.00 31.33 160 VAL A CA 1
ATOM 1226 C C . VAL A 1 161 ? -38.319 -19.967 -11.854 1.00 29.55 160 VAL A C 1
ATOM 1227 O O . VAL A 1 161 ? -38.497 -19.162 -10.973 1.00 29.65 160 VAL A O 1
ATOM 1231 N N . HIS A 1 162 ? -38.978 -21.121 -11.868 1.00 29.73 161 HIS A N 1
ATOM 1232 C CA . HIS A 1 162 ? -39.962 -21.423 -10.809 1.00 30.04 161 HIS A CA 1
ATOM 1233 C C . HIS A 1 162 ? -39.306 -21.515 -9.448 1.00 30.81 161 HIS A C 1
ATOM 1234 O O . HIS A 1 162 ? -39.843 -21.028 -8.444 1.00 30.65 161 HIS A O 1
ATOM 1241 N N . VAL A 1 163 ? -38.140 -22.182 -9.386 1.00 28.91 162 VAL A N 1
ATOM 1242 C CA . VAL A 1 163 ? -37.358 -22.131 -8.137 1.00 27.58 162 VAL A CA 1
ATOM 1243 C C . VAL A 1 163 ? -37.047 -20.720 -7.687 1.00 26.76 162 VAL A C 1
ATOM 1244 O O . VAL A 1 163 ? -37.218 -20.394 -6.506 1.00 28.05 162 VAL A O 1
ATOM 1248 N N . PHE A 1 164 ? -36.592 -19.865 -8.590 1.00 27.48 163 PHE A N 1
ATOM 1249 C CA . PHE A 1 164 ? -36.256 -18.513 -8.176 1.00 29.57 163 PHE A CA 1
ATOM 1250 C C . PHE A 1 164 ? -37.470 -17.749 -7.609 1.00 31.00 163 PHE A C 1
ATOM 1251 O O . PHE A 1 164 ? -37.354 -17.035 -6.635 1.00 31.08 163 PHE A O 1
ATOM 1259 N N . MET A 1 165 ? -38.634 -17.899 -8.241 1.00 32.87 164 MET A N 1
ATOM 1260 C CA . MET A 1 165 ? -39.843 -17.260 -7.697 1.00 32.81 164 MET A CA 1
ATOM 1261 C C . MET A 1 165 ? -40.097 -17.654 -6.277 1.00 31.92 164 MET A C 1
ATOM 1262 O O . MET A 1 165 ? -40.481 -16.814 -5.481 1.00 33.23 164 MET A O 1
ATOM 1267 N N . ALA A 1 166 ? -39.938 -18.941 -5.954 1.00 31.60 165 ALA A N 1
ATOM 1268 C CA . ALA A 1 166 ? -40.231 -19.395 -4.626 1.00 29.48 165 ALA A CA 1
ATOM 1269 C C . ALA A 1 166 ? -39.190 -18.858 -3.678 1.00 30.74 165 ALA A C 1
ATOM 1270 O O . ALA A 1 166 ? -39.538 -18.428 -2.575 1.00 29.18 165 ALA A O 1
ATOM 1272 N N . LEU A 1 167 ? -37.915 -18.828 -4.094 1.00 28.99 166 LEU A N 1
ATOM 1273 C CA . LEU A 1 167 ? -36.863 -18.423 -3.154 1.00 29.87 166 LEU A CA 1
ATOM 1274 C C . LEU A 1 167 ? -36.813 -16.947 -2.973 1.00 29.64 166 LEU A C 1
ATOM 1275 O O . LEU A 1 167 ? -36.374 -16.479 -1.911 1.00 32.13 166 LEU A O 1
ATOM 1280 N N . ALA A 1 168 ? -37.232 -16.191 -3.986 1.00 29.35 167 ALA A N 1
ATOM 1281 C CA . ALA A 1 168 ? -37.219 -14.759 -3.904 1.00 29.23 167 ALA A CA 1
ATOM 1282 C C . ALA A 1 168 ? -38.609 -14.162 -3.541 1.00 30.07 167 ALA A C 1
ATOM 1283 O O . ALA A 1 168 ? -38.767 -12.896 -3.520 1.00 30.77 167 ALA A O 1
ATOM 1285 N N . ASP A 1 169 ? -39.544 -15.071 -3.240 1.00 31.87 168 ASP A N 1
ATOM 1286 C CA . ASP A 1 169 ? -40.950 -14.821 -2.908 1.00 34.27 168 ASP A CA 1
ATOM 1287 C C . ASP A 1 169 ? -41.553 -13.795 -3.892 1.00 33.82 168 ASP A C 1
ATOM 1288 O O . ASP A 1 169 ? -41.717 -12.603 -3.579 1.00 34.03 168 ASP A O 1
ATOM 1293 N N . LEU A 1 170 ? -41.788 -14.268 -5.107 1.00 34.67 169 LEU A N 1
ATOM 1294 C CA . LEU A 1 170 ? -42.348 -13.438 -6.225 1.00 34.59 169 LEU A CA 1
ATOM 1295 C C . LEU A 1 170 ? -43.620 -14.087 -6.745 1.00 35.25 169 LEU A C 1
ATOM 1296 O O . LEU A 1 170 ? -43.756 -15.309 -6.707 1.00 35.66 169 LEU A O 1
ATOM 1301 N N . PRO A 1 171 ? -44.582 -13.258 -7.234 1.00 36.41 170 PRO A N 1
ATOM 1302 C CA . PRO A 1 171 ? -45.899 -13.814 -7.632 1.00 35.87 170 PRO A CA 1
ATOM 1303 C C . PRO A 1 171 ? -45.708 -14.714 -8.829 1.00 35.59 170 PRO A C 1
ATOM 1304 O O . PRO A 1 171 ? -44.994 -14.302 -9.756 1.00 34.26 170 PRO A O 1
ATOM 1308 N N . LEU A 1 172 ? -46.319 -15.910 -8.846 1.00 35.37 171 LEU A N 1
ATOM 1309 C CA . LEU A 1 172 ? -46.067 -16.872 -9.933 1.00 37.57 171 LEU A CA 1
ATOM 1310 C C . LEU A 1 172 ? -46.572 -16.318 -11.253 1.00 37.79 171 LEU A C 1
ATOM 1311 O O . LEU A 1 172 ? -46.166 -16.749 -12.348 1.00 36.78 171 LEU A O 1
ATOM 1316 N N . GLU A 1 173 ? -47.462 -15.340 -11.133 1.00 36.48 172 GLU A N 1
ATOM 1317 C CA . GLU A 1 173 ? -48.030 -14.659 -12.279 1.00 36.86 172 GLU A CA 1
ATOM 1318 C C . GLU A 1 173 ? -46.956 -13.980 -13.066 1.00 35.58 172 GLU A C 1
ATOM 1319 O O . GLU A 1 173 ? -47.169 -13.702 -14.221 1.00 35.31 172 GLU A O 1
ATOM 1325 N N . ASP A 1 174 ? -45.847 -13.625 -12.420 1.00 33.75 173 ASP A N 1
ATOM 1326 C CA . ASP A 1 174 ? -44.788 -12.826 -13.083 1.00 33.36 173 ASP A CA 1
ATOM 1327 C C . ASP A 1 174 ? -43.798 -13.672 -13.861 1.00 32.38 173 ASP A C 1
ATOM 1328 O O . ASP A 1 174 ? -42.828 -13.130 -14.439 1.00 32.14 173 ASP A O 1
ATOM 1333 N N . ILE A 1 175 ? -44.004 -14.981 -13.866 1.00 32.52 174 ILE A N 1
ATOM 1334 C CA . ILE A 1 175 ? -43.129 -15.836 -14.649 1.00 32.42 174 ILE A CA 1
ATOM 1335 C C . ILE A 1 175 ? -42.923 -15.350 -16.105 1.00 32.25 174 ILE A C 1
ATOM 1336 O O . ILE A 1 175 ? -41.785 -15.357 -16.548 1.00 30.96 174 ILE A O 1
ATOM 1341 N N . PRO A 1 176 ? -44.030 -14.978 -16.866 1.00 32.11 175 PRO A N 1
ATOM 1342 C CA . PRO A 1 176 ? -43.727 -14.594 -18.278 1.00 30.55 175 PRO A CA 1
ATOM 1343 C C . PRO A 1 176 ? -42.780 -13.392 -18.404 1.00 29.68 175 PRO A C 1
ATOM 1344 O O . PRO A 1 176 ? -41.867 -13.392 -19.255 1.00 29.54 175 PRO A O 1
ATOM 1348 N N . VAL A 1 177 ? -42.986 -12.352 -17.602 1.00 27.53 176 VAL A N 1
ATOM 1349 C CA . VAL A 1 177 ? -42.114 -11.221 -17.750 1.00 26.91 176 VAL A CA 1
ATOM 1350 C C . VAL A 1 177 ? -40.643 -11.571 -17.272 1.00 26.84 176 VAL A C 1
ATOM 1351 O O . VAL A 1 177 ? -39.661 -11.168 -17.943 1.00 24.50 176 VAL A O 1
ATOM 1355 N N . LEU A 1 178 ? -40.518 -12.215 -16.120 1.00 27.00 177 LEU A N 1
ATOM 1356 C CA . LEU A 1 178 ? -39.157 -12.733 -15.695 1.00 29.40 177 LEU A CA 1
ATOM 1357 C C . LEU A 1 178 ? -38.549 -13.656 -16.697 1.00 29.47 177 LEU A C 1
ATOM 1358 O O . LEU A 1 178 ? -37.339 -13.547 -16.961 1.00 31.38 177 LEU A O 1
ATOM 1363 N N . SER A 1 179 ? -39.360 -14.511 -17.302 1.00 29.66 178 SER A N 1
ATOM 1364 C CA . SER A 1 179 ? -38.815 -15.445 -18.317 1.00 32.01 178 SER A CA 1
ATOM 1365 C C . SER A 1 179 ? -38.238 -14.737 -19.537 1.00 31.91 178 SER A C 1
ATOM 1366 O O . SER A 1 179 ? -37.235 -15.198 -20.173 1.00 30.51 178 SER A O 1
ATOM 1369 N N . GLU A 1 180 ? -38.963 -13.690 -19.960 1.00 28.52 179 GLU A N 1
ATOM 1370 C CA . GLU A 1 180 ? -38.532 -12.927 -21.087 1.00 26.59 179 GLU A CA 1
ATOM 1371 C C . GLU A 1 180 ? -37.205 -12.281 -20.724 1.00 26.96 179 GLU A C 1
ATOM 1372 O O . GLU A 1 180 ? -36.301 -12.299 -21.524 1.00 27.54 179 GLU A O 1
ATOM 1378 N N . TYR A 1 181 ? -37.084 -11.629 -19.565 1.00 29.35 180 TYR A N 1
ATOM 1379 C CA . TYR A 1 181 ? -35.850 -10.890 -19.274 1.00 30.99 180 TYR A CA 1
ATOM 1380 C C . TYR A 1 181 ? -34.680 -11.866 -19.081 1.00 32.36 180 TYR A C 1
ATOM 1381 O O . TYR A 1 181 ? -33.522 -11.482 -19.389 1.00 32.37 180 TYR A O 1
ATOM 1390 N N . ALA A 1 182 ? -34.971 -13.042 -18.509 1.00 32.75 181 ALA A N 1
ATOM 1391 C CA . ALA A 1 182 ? -33.967 -14.146 -18.390 1.00 35.04 181 ALA A CA 1
ATOM 1392 C C . ALA A 1 182 ? -33.433 -14.562 -19.780 1.00 35.95 181 ALA A C 1
ATOM 1393 O O . ALA A 1 182 ? -32.213 -14.625 -19.975 1.00 36.28 181 ALA A O 1
ATOM 1395 N N . ARG A 1 183 ? -34.320 -14.822 -20.745 1.00 35.82 182 ARG A N 1
ATOM 1396 C CA . ARG A 1 183 ? -33.871 -15.099 -22.123 1.00 36.62 182 ARG A CA 1
ATOM 1397 C C . ARG A 1 183 ? -32.829 -14.023 -22.577 1.00 37.38 182 ARG A C 1
ATOM 1398 O O . ARG A 1 183 ? -31.645 -14.334 -22.933 1.00 37.73 182 ARG A O 1
ATOM 1406 N N . GLN A 1 184 ? -33.238 -12.761 -22.544 1.00 35.60 183 GLN A N 1
ATOM 1407 C CA . GLN A 1 184 ? -32.401 -11.630 -22.948 1.00 36.10 183 GLN A CA 1
ATOM 1408 C C . GLN A 1 184 ? -31.025 -11.483 -22.193 1.00 37.67 183 GLN A C 1
ATOM 1409 O O . GLN A 1 184 ? -29.950 -11.188 -22.827 1.00 35.97 183 GLN A O 1
ATOM 1415 N N . MET A 1 185 ? -31.098 -11.623 -20.871 1.00 38.18 184 MET A N 1
ATOM 1416 C CA . MET A 1 185 ? -29.933 -11.546 -19.983 1.00 40.21 184 MET A CA 1
ATOM 1417 C C . MET A 1 185 ? -28.967 -12.731 -20.204 1.00 42.31 184 MET A C 1
ATOM 1418 O O . MET A 1 185 ? -27.747 -12.548 -20.101 1.00 44.15 184 MET A O 1
ATOM 1423 N N . THR A 1 186 ? -29.470 -13.920 -20.532 1.00 44.09 185 THR A N 1
ATOM 1424 C CA . THR A 1 186 ? -28.580 -15.078 -20.619 1.00 46.27 185 THR A CA 1
ATOM 1425 C C . THR A 1 186 ? -28.123 -15.501 -22.008 1.00 47.65 185 THR A C 1
ATOM 1426 O O . THR A 1 186 ? -27.102 -16.160 -22.136 1.00 46.02 185 THR A O 1
ATOM 1430 N N . ARG A 1 187 ? -28.889 -15.160 -23.038 1.00 47.98 186 ARG A N 1
ATOM 1431 C CA . ARG A 1 187 ? -28.477 -15.415 -24.397 1.00 49.20 186 ARG A CA 1
ATOM 1432 C C . ARG A 1 187 ? -28.962 -14.297 -25.329 1.00 49.79 186 ARG A C 1
ATOM 1433 O O . ARG A 1 187 ? -29.938 -14.469 -26.110 1.00 49.13 186 ARG A O 1
ATOM 1441 N N . PRO A 1 188 ? -28.278 -13.132 -25.245 1.00 51.30 187 PRO A N 1
ATOM 1442 C CA . PRO A 1 188 ? -28.568 -11.992 -26.105 1.00 52.36 187 PRO A CA 1
ATOM 1443 C C . PRO A 1 188 ? -28.470 -12.351 -27.597 1.00 54.02 187 PRO A C 1
ATOM 1444 O O . PRO A 1 188 ? -27.563 -13.111 -27.989 1.00 54.78 187 PRO A O 1
ATOM 1448 N N . GLU A 1 189 ? -29.390 -11.820 -28.411 1.00 54.69 188 GLU A N 1
ATOM 1449 C CA . GLU A 1 189 ? -29.358 -11.978 -29.882 1.00 56.51 188 GLU A CA 1
ATOM 1450 C C . GLU A 1 189 ? -29.278 -10.551 -30.488 1.00 57.33 188 GLU A C 1
ATOM 1451 O O . GLU A 1 189 ? -29.705 -9.616 -29.834 1.00 56.39 188 GLU A O 1
ATOM 1457 N N . GLY A 1 190 ? -28.731 -10.339 -31.690 1.00 59.22 189 GLY A N 1
ATOM 1458 C CA . GLY A 1 190 ? -28.197 -11.348 -32.584 1.00 62.19 189 GLY A CA 1
ATOM 1459 C C . GLY A 1 190 ? -27.344 -10.735 -33.700 1.00 63.56 189 GLY A C 1
ATOM 1460 O O . GLY A 1 190 ? -26.132 -10.939 -33.715 1.00 63.87 189 GLY A O 1
ATOM 1461 N N . ASN A 1 191 ? -27.948 -9.948 -34.606 1.00 64.73 190 ASN A N 1
ATOM 1462 C CA . ASN A 1 191 ? -27.293 -9.625 -35.907 1.00 65.67 190 ASN A CA 1
ATOM 1463 C C . ASN A 1 191 ? -26.006 -8.789 -35.940 1.00 65.53 190 ASN A C 1
ATOM 1464 O O . ASN A 1 191 ? -25.096 -9.098 -36.714 1.00 65.21 190 ASN A O 1
ATOM 1469 N N . THR A 1 192 ? -25.951 -7.725 -35.142 1.00 65.76 191 THR A N 1
ATOM 1470 C CA . THR A 1 192 ? -24.748 -6.866 -35.016 1.00 66.25 191 THR A CA 1
ATOM 1471 C C . THR A 1 192 ? -24.353 -6.760 -33.525 1.00 66.09 191 THR A C 1
ATOM 1472 O O . THR A 1 192 ? -25.179 -7.068 -32.664 1.00 65.60 191 THR A O 1
ATOM 1476 N N . PRO A 1 193 ? -23.084 -6.384 -33.214 1.00 66.38 192 PRO A N 1
ATOM 1477 C CA . PRO A 1 193 ? -22.775 -6.005 -31.828 1.00 65.86 192 PRO A CA 1
ATOM 1478 C C . PRO A 1 193 ? -23.784 -5.004 -31.225 1.00 65.73 192 PRO A C 1
ATOM 1479 O O . PRO A 1 193 ? -24.201 -5.186 -30.076 1.00 65.70 192 PRO A O 1
ATOM 1483 N N . GLU A 1 194 ? -24.181 -3.985 -31.996 1.00 64.92 193 GLU A N 1
ATOM 1484 C CA . GLU A 1 194 ? -25.218 -2.999 -31.585 1.00 64.32 193 GLU A CA 1
ATOM 1485 C C . GLU A 1 194 ? -26.555 -3.662 -31.174 1.00 62.85 193 GLU A C 1
ATOM 1486 O O . GLU A 1 194 ? -27.219 -3.249 -30.188 1.00 62.04 193 GLU A O 1
ATOM 1492 N N . GLU A 1 195 ? -26.936 -4.682 -31.944 1.00 60.78 194 GLU A N 1
ATOM 1493 C CA . GLU A 1 195 ? -28.160 -5.443 -31.704 1.00 58.96 194 GLU A CA 1
ATOM 1494 C C . GLU A 1 195 ? -28.075 -6.241 -30.411 1.00 57.07 194 GLU A C 1
ATOM 1495 O O . GLU A 1 195 ? -29.002 -6.199 -29.585 1.00 55.87 194 GLU A O 1
ATOM 1501 N N . MET A 1 196 ? -26.943 -6.911 -30.191 1.00 54.98 195 MET A N 1
ATOM 1502 C CA . MET A 1 196 ? -26.817 -7.720 -28.983 1.00 53.61 195 MET A CA 1
ATOM 1503 C C . MET A 1 196 ? -26.787 -6.908 -27.719 1.00 50.72 195 MET A C 1
ATOM 1504 O O . MET A 1 196 ? -27.411 -7.274 -26.742 1.00 49.53 195 MET A O 1
ATOM 1509 N N . ALA A 1 197 ? -26.082 -5.784 -27.755 1.00 48.79 196 ALA A N 1
ATOM 1510 C CA . ALA A 1 197 ? -26.016 -4.880 -26.603 1.00 46.22 196 ALA A CA 1
ATOM 1511 C C . ALA A 1 197 ? -27.416 -4.365 -26.211 1.00 45.36 196 ALA A C 1
ATOM 1512 O O . ALA A 1 197 ? -27.742 -4.282 -25.010 1.00 45.01 196 ALA A O 1
ATOM 1514 N N . THR A 1 198 ? -28.224 -4.015 -27.216 1.00 42.26 197 THR A N 1
ATOM 1515 C CA . THR A 1 198 ? -29.565 -3.506 -26.982 1.00 41.21 197 THR A CA 1
ATOM 1516 C C . THR A 1 198 ? -30.433 -4.599 -26.295 1.00 40.02 197 THR A C 1
ATOM 1517 O O . THR A 1 198 ? -31.136 -4.319 -25.333 1.00 40.05 197 THR A O 1
ATOM 1521 N N . ASP A 1 199 ? -30.365 -5.811 -26.849 1.00 39.47 198 ASP A N 1
ATOM 1522 C CA . ASP A 1 199 ? -31.057 -6.995 -26.383 1.00 38.67 198 ASP A CA 1
ATOM 1523 C C . ASP A 1 199 ? -30.695 -7.318 -24.898 1.00 39.21 198 ASP A C 1
ATOM 1524 O O . ASP A 1 199 ? -31.573 -7.456 -24.015 1.00 39.85 198 ASP A O 1
ATOM 1529 N N . LEU A 1 200 ? -29.405 -7.381 -24.617 1.00 38.31 199 LEU A N 1
ATOM 1530 C CA . LEU A 1 200 ? -28.927 -7.612 -23.271 1.00 38.33 199 LEU A CA 1
ATOM 1531 C C . LEU A 1 200 ? -29.435 -6.556 -22.281 1.00 37.99 199 LEU A C 1
ATOM 1532 O O . LEU A 1 200 ? -29.892 -6.891 -21.168 1.00 37.26 199 LEU A O 1
ATOM 1537 N N . GLU A 1 201 ? -29.350 -5.290 -22.705 1.00 36.68 200 GLU A N 1
ATOM 1538 C CA . GLU A 1 201 ? -29.819 -4.172 -21.924 1.00 37.26 200 GLU A CA 1
ATOM 1539 C C . GLU A 1 201 ? -31.335 -4.296 -21.683 1.00 35.68 200 GLU A C 1
ATOM 1540 O O . GLU A 1 201 ? -31.827 -3.848 -20.653 1.00 35.19 200 GLU A O 1
ATOM 1546 N N . ALA A 1 202 ? -32.060 -4.865 -22.645 1.00 34.89 201 ALA A N 1
ATOM 1547 C CA . ALA A 1 202 ? -33.536 -5.006 -22.420 1.00 35.20 201 ALA A CA 1
ATOM 1548 C C . ALA A 1 202 ? -33.711 -5.960 -21.238 1.00 34.55 201 ALA A C 1
ATOM 1549 O O . ALA A 1 202 ? -34.393 -5.619 -20.256 1.00 35.50 201 ALA A O 1
ATOM 1551 N N . GLY A 1 203 ? -33.038 -7.119 -21.314 1.00 34.44 202 GLY A N 1
ATOM 1552 C CA . GLY A 1 203 ? -32.965 -8.067 -20.179 1.00 32.52 202 GLY A CA 1
ATOM 1553 C C . GLY A 1 203 ? -32.540 -7.446 -18.868 1.00 32.22 202 GLY A C 1
ATOM 1554 O O . GLY A 1 203 ? -33.284 -7.494 -17.888 1.00 32.00 202 GLY A O 1
ATOM 1555 N N . ASN A 1 204 ? -31.325 -6.878 -18.840 1.00 33.40 203 ASN A N 1
ATOM 1556 C CA . ASN A 1 204 ? -30.720 -6.298 -17.630 1.00 33.11 203 ASN A CA 1
ATOM 1557 C C . ASN A 1 204 ? -31.518 -5.153 -17.074 1.00 32.80 203 ASN A C 1
ATOM 1558 O O . ASN A 1 204 ? -31.821 -5.110 -15.880 1.00 31.03 203 ASN A O 1
ATOM 1563 N N . ASN A 1 205 ? -31.911 -4.204 -17.945 1.00 34.59 204 ASN A N 1
ATOM 1564 C CA . ASN A 1 205 ? -32.646 -3.051 -17.427 1.00 35.12 204 ASN A CA 1
ATOM 1565 C C . ASN A 1 205 ? -34.072 -3.383 -17.105 1.00 35.23 204 ASN A C 1
ATOM 1566 O O . ASN A 1 205 ? -34.595 -2.808 -16.192 1.00 36.35 204 ASN A O 1
ATOM 1571 N N . GLY A 1 206 ? -34.695 -4.292 -17.868 1.00 35.79 205 GLY A N 1
ATOM 1572 C CA . GLY A 1 206 ? -36.016 -4.801 -17.524 1.00 33.79 205 GLY A CA 1
ATOM 1573 C C . GLY A 1 206 ? -36.042 -5.435 -16.171 1.00 33.67 205 GLY A C 1
ATOM 1574 O O . GLY A 1 206 ? -36.905 -5.132 -15.329 1.00 32.95 205 GLY A O 1
ATOM 1575 N N . PHE A 1 207 ? -35.074 -6.336 -15.920 1.00 33.55 206 PHE A N 1
ATOM 1576 C CA . PHE A 1 207 ? -35.047 -6.996 -14.631 1.00 31.78 206 PHE A CA 1
ATOM 1577 C C . PHE A 1 207 ? -34.820 -5.946 -13.545 1.00 31.30 206 PHE A C 1
ATOM 1578 O O . PHE A 1 207 ? -35.438 -5.989 -12.484 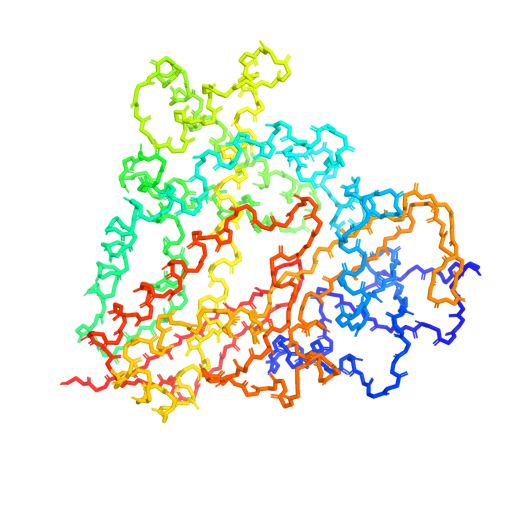1.00 32.27 206 PHE A O 1
ATOM 1586 N N . TYR A 1 208 ? -33.927 -5.018 -13.800 1.00 33.60 207 TYR A N 1
ATOM 1587 C CA . TYR A 1 208 ? -33.687 -3.862 -12.877 1.00 36.52 207 TYR A CA 1
ATOM 1588 C C . TYR A 1 208 ? -34.962 -3.069 -12.493 1.00 36.30 207 TYR A C 1
ATOM 1589 O O . TYR A 1 208 ? -35.269 -2.911 -11.292 1.00 36.39 207 TYR A O 1
ATOM 1598 N N . ALA A 1 209 ? -35.749 -2.614 -13.483 1.00 36.33 208 ALA A N 1
ATOM 1599 C CA . ALA A 1 209 ? -37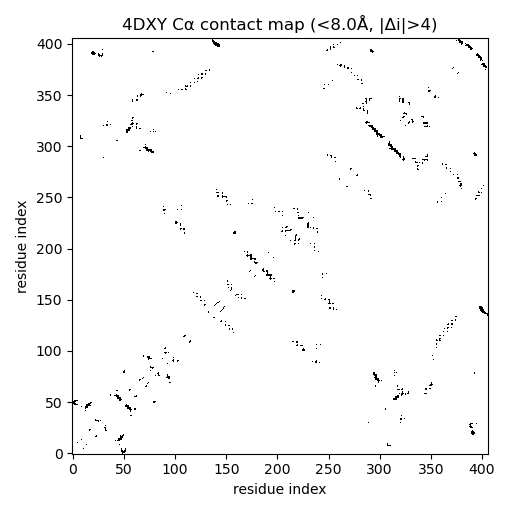.033 -1.932 -13.171 1.00 34.74 208 ALA A CA 1
ATOM 1600 C C . ALA A 1 209 ? -37.935 -2.857 -12.419 1.00 35.27 208 ALA A C 1
ATOM 1601 O O . ALA A 1 209 ? -38.600 -2.430 -11.469 1.00 35.98 208 ALA A O 1
ATOM 1603 N N . TYR A 1 210 ? -37.994 -4.133 -12.821 1.00 33.33 209 TYR A N 1
ATOM 1604 C CA . TYR A 1 210 ? -38.959 -5.034 -12.199 1.00 34.03 209 TYR A CA 1
ATOM 1605 C C . TYR A 1 210 ? -38.672 -5.161 -10.683 1.00 35.38 209 TYR A C 1
ATOM 1606 O O . TYR A 1 210 ? -39.613 -5.169 -9.850 1.00 35.98 209 TYR A O 1
ATOM 1615 N N . VAL A 1 211 ? -37.391 -5.301 -10.310 1.00 35.53 210 VAL A N 1
ATOM 1616 C CA . VAL A 1 211 ? -37.084 -5.607 -8.889 1.00 35.42 210 VAL A CA 1
ATOM 1617 C C . VAL A 1 211 ? -36.928 -4.381 -7.985 1.00 35.70 210 VAL A C 1
ATOM 1618 O O . VAL A 1 211 ? -37.025 -4.520 -6.769 1.00 37.42 210 VAL A O 1
ATOM 1622 N N . ASP A 1 212 ? -36.612 -3.235 -8.574 1.00 38.01 211 ASP A N 1
ATOM 1623 C CA . ASP A 1 212 ? -36.564 -1.920 -7.861 1.00 40.66 211 ASP A CA 1
ATOM 1624 C C . ASP A 1 212 ? -37.606 -1.707 -6.726 1.00 40.49 211 ASP A C 1
ATOM 1625 O O . ASP A 1 212 ? -37.239 -1.492 -5.562 1.00 42.39 211 ASP A O 1
ATOM 1630 N N . PRO A 1 213 ? -38.906 -1.738 -7.039 1.00 40.74 212 PRO A N 1
ATOM 1631 C CA . PRO A 1 213 ? -39.813 -1.431 -5.927 1.00 40.06 212 PRO A CA 1
ATOM 1632 C C . PRO A 1 213 ? -39.799 -2.554 -4.949 1.00 40.26 212 PRO A C 1
ATOM 1633 O O . PRO A 1 213 ? -40.114 -2.368 -3.776 1.00 40.44 212 PRO A O 1
ATOM 1637 N N . ILE A 1 214 ? -39.487 -3.763 -5.405 1.00 39.13 213 ILE A N 1
ATOM 1638 C CA . ILE A 1 214 ? -39.556 -4.860 -4.456 1.00 38.96 213 ILE A CA 1
ATOM 1639 C C . ILE A 1 214 ? -38.408 -4.669 -3.459 1.00 38.23 213 ILE A C 1
ATOM 1640 O O . ILE A 1 214 ? -38.569 -4.893 -2.253 1.00 35.77 213 ILE A O 1
ATOM 1645 N N . ILE A 1 215 ? -37.268 -4.210 -3.979 1.00 38.90 214 ILE A N 1
ATOM 1646 C CA . ILE A 1 21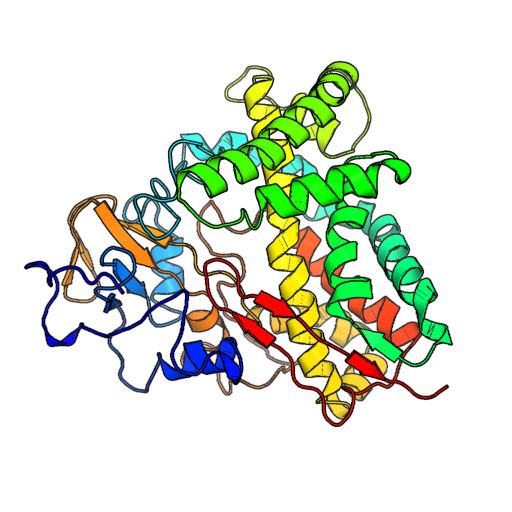5 ? -36.138 -3.928 -3.115 1.00 40.21 214 ILE A CA 1
ATOM 1647 C C . ILE A 1 215 ? -36.549 -2.937 -2.019 1.00 41.21 214 ILE A C 1
ATOM 1648 O O . ILE A 1 215 ? -36.398 -3.209 -0.816 1.00 41.63 214 ILE A O 1
ATOM 1653 N N . ARG A 1 216 ? -37.147 -1.819 -2.442 1.00 43.05 215 ARG A N 1
ATOM 1654 C CA . ARG A 1 216 ? -37.539 -0.731 -1.532 1.00 42.86 215 ARG A CA 1
ATOM 1655 C C . ARG A 1 216 ? -38.589 -1.214 -0.552 1.00 42.79 215 ARG A C 1
ATOM 1656 O O . ARG A 1 216 ? -38.518 -0.914 0.625 1.00 43.63 215 ARG A O 1
ATOM 1664 N N . ALA A 1 217 ? -39.547 -1.989 -1.004 1.00 41.70 216 ALA A N 1
ATOM 1665 C CA . ALA A 1 217 ? -40.533 -2.500 -0.064 1.00 42.22 216 ALA A CA 1
ATOM 1666 C C . ALA A 1 217 ? -39.909 -3.458 0.970 1.00 42.60 216 ALA A C 1
ATOM 1667 O O . ALA A 1 217 ? -40.436 -3.600 2.074 1.00 42.29 216 ALA A O 1
ATOM 1669 N N . ARG A 1 218 ? -38.803 -4.132 0.621 1.00 41.74 217 ARG A N 1
ATOM 1670 C CA . ARG A 1 218 ? -38.293 -5.153 1.533 1.00 40.80 217 ARG A CA 1
ATOM 1671 C C . ARG A 1 218 ? -37.142 -4.750 2.478 1.00 40.51 217 ARG A C 1
ATOM 1672 O O . ARG A 1 218 ? -36.825 -5.499 3.424 1.00 41.26 217 ARG A O 1
ATOM 1680 N N . VAL A 1 219 ? -36.550 -3.580 2.256 1.00 39.92 218 VAL A N 1
ATOM 1681 C CA . VAL A 1 219 ? -35.724 -2.943 3.285 1.00 41.66 218 VAL A CA 1
ATOM 1682 C C . VAL A 1 219 ? -36.451 -2.976 4.672 1.00 42.54 218 VAL A C 1
ATOM 1683 O O . VAL A 1 219 ? -37.635 -2.630 4.787 1.00 42.04 218 VAL A O 1
ATOM 1687 N N . GLY A 1 220 ? -35.743 -3.444 5.696 1.00 43.67 219 GLY A N 1
ATOM 1688 C CA . GLY A 1 220 ? -36.261 -3.512 7.061 1.00 43.79 219 GLY A CA 1
ATOM 1689 C C . GLY A 1 220 ? -37.167 -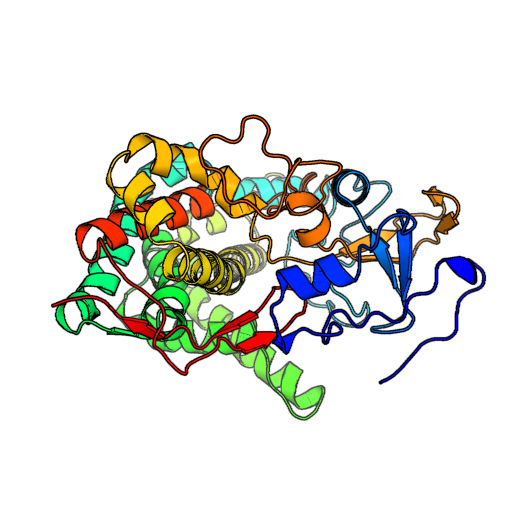4.709 7.214 1.00 45.17 219 GLY A C 1
ATOM 1690 O O . GLY A 1 220 ? -37.758 -4.903 8.286 1.00 45.24 219 GLY A O 1
ATOM 1691 N N . GLY A 1 221 ? -37.307 -5.522 6.167 1.00 44.07 220 GLY A N 1
ATOM 1692 C CA . GLY A 1 221 ? -38.352 -6.535 6.204 1.00 44.49 220 GLY A CA 1
ATOM 1693 C C . GLY A 1 221 ? -37.948 -7.746 7.008 1.00 45.41 220 GLY A C 1
ATOM 1694 O O . GLY A 1 221 ? -36.787 -7.912 7.292 1.00 44.47 220 GLY A O 1
ATOM 1695 N N . ASP A 1 222 ? -38.897 -8.603 7.368 1.00 46.03 221 ASP A N 1
ATOM 1696 C CA . ASP A 1 222 ? -38.550 -9.838 8.065 1.00 47.59 221 ASP A CA 1
ATOM 1697 C C . ASP A 1 222 ? -38.766 -11.115 7.226 1.00 46.47 221 ASP A C 1
ATOM 1698 O O . ASP A 1 222 ? -38.745 -12.201 7.780 1.00 47.50 221 ASP A O 1
ATOM 1703 N N . GLY A 1 223 ? -39.031 -11.015 5.924 1.00 45.38 222 GLY A N 1
ATOM 1704 C CA . GLY A 1 223 ? -39.101 -12.245 5.100 1.00 43.50 222 GLY A CA 1
ATOM 1705 C C . GLY A 1 223 ? -37.709 -12.951 5.080 1.00 42.43 222 GLY A C 1
ATOM 1706 O O . GLY A 1 223 ? -36.676 -12.322 5.294 1.00 40.13 222 GLY A O 1
ATOM 1707 N N . ASP A 1 224 ? -37.670 -14.258 4.822 1.00 41.72 223 ASP A N 1
ATOM 1708 C CA . ASP A 1 224 ? -36.368 -14.850 4.643 1.00 40.73 223 ASP A CA 1
ATOM 1709 C C . ASP A 1 224 ? -36.132 -15.228 3.164 1.00 39.41 223 ASP A C 1
ATOM 1710 O O . ASP A 1 224 ? -35.434 -16.200 2.905 1.00 38.81 223 ASP A O 1
ATOM 1715 N N . ASP A 1 225 ? -36.762 -14.496 2.234 1.00 36.19 224 ASP A N 1
ATOM 1716 C CA . ASP A 1 225 ? -36.589 -14.701 0.776 1.00 33.47 224 ASP A CA 1
ATOM 1717 C C . ASP A 1 225 ? -35.293 -14.008 0.365 1.00 31.34 224 ASP A C 1
ATOM 1718 O O . ASP A 1 225 ? -34.823 -13.158 1.070 1.00 30.77 224 ASP A O 1
ATOM 1723 N N . LEU A 1 226 ? -34.748 -14.372 -0.802 1.00 31.35 225 LEU A N 1
ATOM 1724 C CA . LEU A 1 226 ? -33.428 -13.883 -1.272 1.00 29.70 225 LEU A CA 1
ATOM 1725 C C . LEU A 1 226 ? -33.356 -12.403 -1.375 1.00 30.28 225 LEU A C 1
ATOM 1726 O O . LEU A 1 226 ? -32.260 -11.793 -1.253 1.00 30.28 225 LEU A O 1
ATOM 1731 N N . ILE A 1 227 ? -34.471 -11.768 -1.772 1.00 30.35 226 ILE A N 1
ATOM 1732 C CA . ILE A 1 227 ? -34.437 -10.292 -1.930 1.00 29.23 226 ILE A CA 1
ATOM 1733 C C . ILE A 1 227 ? -34.303 -9.531 -0.620 1.00 29.47 226 ILE A C 1
ATOM 1734 O O . ILE A 1 227 ? -33.452 -8.686 -0.508 1.00 29.42 226 ILE A O 1
ATOM 1739 N N . THR A 1 228 ? -35.098 -9.869 0.385 1.00 31.29 227 THR A N 1
ATOM 1740 C CA . THR A 1 228 ? -34.951 -9.261 1.735 1.00 33.16 227 THR A CA 1
ATOM 1741 C C . THR A 1 228 ? -33.475 -9.497 2.211 1.00 33.03 227 THR A C 1
ATOM 1742 O O . THR A 1 228 ? -32.793 -8.582 2.689 1.00 33.05 227 THR A O 1
ATOM 1746 N N . LEU A 1 229 ? -32.967 -10.721 2.011 1.00 32.03 228 LEU A N 1
ATOM 1747 C CA . LEU A 1 229 ? -31.636 -11.078 2.575 1.00 30.98 228 LEU A CA 1
ATOM 1748 C C . LEU A 1 229 ? -30.564 -10.275 1.933 1.00 30.63 228 LEU A C 1
ATOM 1749 O O . LEU A 1 229 ? -29.736 -9.780 2.641 1.00 30.88 228 LEU A O 1
ATOM 1754 N N . MET A 1 230 ? -30.549 -10.142 0.605 1.00 31.63 229 MET A N 1
ATOM 1755 C CA . MET A 1 230 ? -29.548 -9.297 -0.072 1.00 31.39 229 MET A CA 1
ATOM 1756 C C . MET A 1 230 ? -29.645 -7.810 0.312 1.00 33.74 229 MET A C 1
ATOM 1757 O O . MET A 1 230 ? -28.623 -7.176 0.546 1.00 31.60 229 MET A O 1
ATOM 1762 N N . VAL A 1 231 ? -30.867 -7.232 0.296 1.00 34.40 230 VAL A N 1
ATOM 1763 C CA . VAL A 1 231 ? -30.982 -5.762 0.392 1.00 34.47 230 VAL A CA 1
ATOM 1764 C C . VAL A 1 231 ? -30.626 -5.333 1.830 1.00 34.47 230 VAL A C 1
ATOM 1765 O O . VAL A 1 231 ? -30.079 -4.271 2.023 1.00 34.35 230 VAL A O 1
ATOM 1769 N N . ASN A 1 232 ? -30.938 -6.168 2.809 1.00 35.30 231 ASN A N 1
ATOM 1770 C CA . ASN A 1 232 ? -30.544 -5.903 4.226 1.00 36.92 231 ASN A CA 1
ATOM 1771 C C . ASN A 1 232 ? -29.099 -6.365 4.622 1.00 38.47 231 ASN A C 1
ATOM 1772 O O . ASN A 1 232 ? -28.781 -6.510 5.807 1.00 38.64 231 ASN A O 1
ATOM 1777 N N . SER A 1 233 ? -28.223 -6.568 3.632 1.00 37.44 232 SER A N 1
ATOM 1778 C CA . SER A 1 233 ? -26.840 -7.001 3.912 1.00 36.64 232 SER A CA 1
ATOM 1779 C C . SER A 1 233 ? -26.003 -5.805 4.133 1.00 36.03 232 SER A C 1
ATOM 1780 O O . SER A 1 233 ? -26.258 -4.781 3.530 1.00 37.79 232 SER A O 1
ATOM 1783 N N . GLU A 1 234 ? -24.988 -5.961 4.972 1.00 35.63 233 GLU A N 1
ATOM 1784 C CA . GLU A 1 234 ? -23.911 -4.986 5.157 1.00 36.61 233 GLU A CA 1
ATOM 1785 C C . GLU A 1 234 ? -22.629 -5.313 4.452 1.00 36.53 233 GLU A C 1
ATOM 1786 O O . GLU A 1 234 ? -22.260 -6.492 4.365 1.00 35.13 233 GLU A O 1
ATOM 1792 N N . ILE A 1 235 ? -21.959 -4.270 3.973 1.00 34.77 234 ILE A N 1
ATOM 1793 C CA . ILE A 1 235 ? -20.744 -4.381 3.239 1.00 36.22 234 ILE A CA 1
ATOM 1794 C C . ILE A 1 235 ? -19.775 -3.421 3.921 1.00 38.82 234 ILE A C 1
ATOM 1795 O O . ILE A 1 235 ? -19.989 -2.191 3.836 1.00 39.58 234 ILE A O 1
ATOM 1800 N N . ASN A 1 236 ? -18.718 -3.963 4.559 1.00 39.85 235 ASN A N 1
ATOM 1801 C CA . ASN A 1 236 ? -17.748 -3.147 5.293 1.00 43.05 235 ASN A CA 1
ATOM 1802 C C . ASN A 1 236 ? -18.412 -2.130 6.261 1.00 43.58 235 ASN A C 1
ATOM 1803 O O . ASN A 1 236 ? -18.095 -0.946 6.232 1.00 43.39 235 ASN A O 1
ATOM 1808 N N . GLY A 1 237 ? -19.379 -2.601 7.056 1.00 44.85 236 GLY A N 1
ATOM 1809 C CA . GLY A 1 237 ? -19.981 -1.793 8.130 1.00 44.94 236 GLY A CA 1
ATOM 1810 C C . GLY A 1 237 ? -21.256 -0.991 7.811 1.00 45.84 236 GLY A C 1
ATOM 1811 O O . GLY A 1 237 ? -21.878 -0.420 8.705 1.00 44.59 236 GLY A O 1
ATOM 1812 N N . GLU A 1 238 ? -21.636 -0.933 6.541 1.00 45.95 237 GLU A N 1
ATOM 1813 C CA . GLU A 1 238 ? -22.801 -0.128 6.113 1.00 47.05 237 GLU A CA 1
ATOM 1814 C C . GLU A 1 238 ? -23.761 -1.011 5.313 1.00 46.00 237 GLU A C 1
ATOM 1815 O O . GLU A 1 238 ? -23.301 -2.000 4.719 1.00 44.68 237 GLU A O 1
ATOM 1821 N N . ARG A 1 239 ? -25.053 -0.659 5.291 1.00 44.46 238 ARG A N 1
ATOM 1822 C CA . ARG A 1 239 ? -26.058 -1.359 4.457 1.00 44.83 238 ARG A CA 1
ATOM 1823 C C . ARG A 1 239 ? -25.619 -1.269 3.013 1.00 43.46 238 ARG A C 1
ATOM 1824 O O . ARG A 1 239 ? -25.088 -0.266 2.574 1.00 43.82 238 ARG A O 1
ATOM 1832 N N . ILE A 1 240 ? -25.780 -2.364 2.278 1.00 41.58 239 ILE A N 1
ATOM 1833 C CA . ILE A 1 240 ? -25.345 -2.405 0.902 1.00 38.63 239 ILE A CA 1
ATOM 1834 C C . ILE A 1 240 ? -26.081 -1.332 0.112 1.00 37.85 239 ILE A C 1
ATOM 1835 O O . ILE A 1 240 ? -27.297 -1.147 0.295 1.00 37.12 239 ILE A O 1
ATOM 1840 N N . ALA A 1 241 ? -25.339 -0.655 -0.763 1.00 36.33 240 ALA A N 1
ATOM 1841 C CA . ALA A 1 241 ? -25.923 0.184 -1.795 1.00 37.68 240 ALA A CA 1
ATOM 1842 C C . ALA A 1 241 ? -27.069 -0.534 -2.553 1.00 38.48 240 ALA A C 1
ATOM 1843 O O . ALA A 1 241 ? -26.989 -1.761 -2.879 1.00 36.43 240 ALA A O 1
ATOM 1845 N N . HIS A 1 242 ? -28.083 0.266 -2.897 1.00 37.91 241 HIS A N 1
ATOM 1846 C CA . HIS A 1 242 ? -29.257 -0.213 -3.651 1.00 37.40 241 HIS A CA 1
ATOM 1847 C C . HIS A 1 242 ? -28.817 -0.914 -4.949 1.00 37.51 241 HIS A C 1
ATOM 1848 O O . HIS A 1 242 ? -29.304 -2.006 -5.270 1.00 36.92 241 HIS A O 1
ATOM 1855 N N . ASP A 1 243 ? -27.871 -0.327 -5.670 1.00 37.11 242 ASP A N 1
ATOM 1856 C CA . ASP A 1 243 ? -27.511 -0.891 -6.908 1.00 37.91 242 ASP A CA 1
ATOM 1857 C C . ASP A 1 243 ? -26.736 -2.217 -6.727 1.00 37.11 242 ASP A C 1
ATOM 1858 O O . ASP A 1 243 ? -26.761 -3.069 -7.618 1.00 35.70 242 ASP A O 1
ATOM 1863 N N . LYS A 1 244 ? -26.004 -2.338 -5.644 1.00 36.06 243 LYS A N 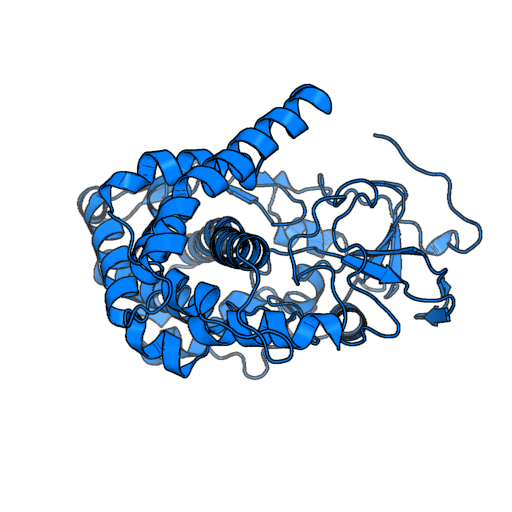1
ATOM 1864 C CA . LYS A 1 244 ? -25.131 -3.460 -5.469 1.00 35.02 243 LYS A CA 1
ATOM 1865 C C . LYS A 1 244 ? -26.016 -4.600 -5.197 1.00 34.37 243 LYS A C 1
ATOM 1866 O O . LYS A 1 244 ? -25.784 -5.672 -5.671 1.00 33.70 243 LYS A O 1
ATOM 1872 N N . ALA A 1 245 ? -27.052 -4.322 -4.435 1.00 32.63 244 ALA A N 1
ATOM 1873 C CA . ALA A 1 245 ? -28.020 -5.304 -4.092 1.00 33.45 244 ALA A CA 1
ATOM 1874 C C . ALA A 1 245 ? -28.780 -5.775 -5.331 1.00 34.29 244 ALA A C 1
ATOM 1875 O O . ALA A 1 245 ? -29.128 -6.898 -5.421 1.00 35.11 244 ALA A O 1
ATOM 1877 N N . GLN A 1 246 ? -29.003 -4.899 -6.298 1.00 34.78 245 GLN A N 1
ATOM 1878 C CA . GLN A 1 246 ? -29.698 -5.269 -7.535 1.00 34.34 245 GLN A CA 1
ATOM 1879 C C . GLN A 1 246 ? -28.834 -6.249 -8.282 1.00 34.17 245 GLN A C 1
ATOM 1880 O O . GLN A 1 246 ? -29.319 -7.199 -8.844 1.00 34.26 245 GLN A O 1
ATOM 1886 N N . GLY A 1 247 ? -27.539 -5.983 -8.234 1.00 32.18 246 GLY A N 1
ATOM 1887 C CA . GLY A 1 247 ? -26.520 -6.776 -8.881 1.00 32.23 246 GLY A CA 1
ATOM 1888 C C . GLY A 1 247 ? -26.479 -8.188 -8.285 1.00 31.11 246 GLY A C 1
ATOM 1889 O O . GLY A 1 247 ? -26.391 -9.170 -9.022 1.00 30.74 246 GLY A O 1
ATOM 1890 N N . LEU A 1 248 ? -26.563 -8.285 -6.959 1.00 29.20 247 LEU A N 1
ATOM 1891 C CA . LEU A 1 248 ? -26.570 -9.586 -6.268 1.00 29.54 247 LEU A CA 1
ATOM 1892 C C . LEU A 1 248 ? -27.830 -10.336 -6.617 1.00 30.41 247 LEU A C 1
ATOM 1893 O O . LEU A 1 248 ? -27.783 -11.528 -6.885 1.00 30.11 247 LEU A O 1
ATOM 1898 N N . ILE A 1 249 ? -28.957 -9.657 -6.621 1.00 28.88 248 ILE A N 1
ATOM 1899 C CA . ILE A 1 249 ? -30.213 -10.288 -6.967 1.00 28.34 248 ILE A CA 1
ATOM 1900 C C . ILE A 1 249 ? -30.231 -10.836 -8.379 1.00 27.53 248 ILE A C 1
ATOM 1901 O O . ILE A 1 249 ? -30.701 -11.892 -8.604 1.00 27.52 248 ILE A O 1
ATOM 1906 N N . SER A 1 250 ? -29.661 -10.097 -9.293 1.00 28.00 249 SER A N 1
ATOM 1907 C CA . SER A 1 250 ? -29.529 -10.465 -10.671 1.00 30.71 249 SER A CA 1
ATOM 1908 C C . SER A 1 250 ? -28.624 -11.692 -10.842 1.00 29.23 249 SER A C 1
ATOM 1909 O O . SER A 1 250 ? -28.940 -12.606 -11.535 1.00 30.90 249 SER A O 1
ATOM 1912 N N . LEU A 1 251 ? -27.491 -11.641 -10.178 1.00 29.69 250 LEU A N 1
ATOM 1913 C CA . LEU A 1 251 ? -26.594 -12.758 -10.043 1.00 28.65 250 LEU A CA 1
ATOM 1914 C C . LEU A 1 251 ? -27.280 -13.968 -9.448 1.00 27.37 250 LEU A C 1
ATOM 1915 O O . LEU A 1 251 ? -27.135 -14.991 -9.968 1.00 24.52 250 LEU A O 1
ATOM 1920 N N . LEU A 1 252 ? -28.050 -13.818 -8.388 1.00 26.42 251 LEU A N 1
ATOM 1921 C CA . LEU A 1 252 ? -28.855 -14.978 -7.909 1.00 27.59 251 LEU A CA 1
ATOM 1922 C C . LEU A 1 252 ? -29.754 -15.573 -8.933 1.00 28.66 251 LEU A C 1
ATOM 1923 O O . LEU A 1 252 ? -29.951 -16.819 -8.993 1.00 30.00 251 LEU A O 1
ATOM 1928 N N . LEU A 1 253 ? -30.303 -14.724 -9.779 1.00 29.52 252 LEU A N 1
ATOM 1929 C CA . LEU A 1 253 ? -31.186 -15.243 -10.825 1.00 28.82 252 LEU A CA 1
ATOM 1930 C C . LEU A 1 253 ? -30.385 -15.987 -11.913 1.00 29.23 252 LEU A C 1
ATOM 1931 O O . LEU A 1 253 ? -30.714 -17.165 -12.289 1.00 29.49 252 LEU A O 1
ATOM 1936 N N . LEU A 1 254 ? -29.360 -15.320 -12.419 1.00 26.32 253 LEU A N 1
ATOM 1937 C CA . LEU A 1 254 ? -28.664 -15.870 -13.572 1.00 27.31 253 LEU A CA 1
ATOM 1938 C C . LEU A 1 254 ? -27.740 -17.043 -13.173 1.00 27.44 253 LEU A C 1
ATOM 1939 O O . LEU A 1 254 ? -27.475 -17.915 -13.979 1.00 27.79 253 LEU A O 1
ATOM 1944 N N . GLY A 1 255 ? -27.205 -17.017 -11.969 1.00 26.90 254 GLY A N 1
ATOM 1945 C CA . GLY A 1 255 ? -26.254 -18.080 -11.549 1.00 25.83 254 GLY A CA 1
ATOM 1946 C C . GLY A 1 255 ? -26.900 -19.466 -11.591 1.00 25.88 254 GLY A C 1
ATOM 1947 O O . GLY A 1 255 ? -26.256 -20.456 -11.967 1.00 26.34 254 GLY A O 1
ATOM 1948 N N . GLY A 1 256 ? -28.161 -19.533 -11.200 1.00 22.76 255 GLY A N 1
ATOM 1949 C CA . GLY A 1 256 ? -28.921 -20.789 -11.111 1.00 25.17 255 GLY A CA 1
ATOM 1950 C C . GLY A 1 256 ? -29.796 -21.128 -12.321 1.00 24.34 255 GLY A C 1
ATOM 1951 O O . GLY A 1 256 ? -30.636 -22.037 -12.277 1.00 26.67 255 GLY A O 1
ATOM 1952 N N . LEU A 1 257 ? -29.630 -20.367 -13.375 1.00 26.35 256 LEU A N 1
ATOM 1953 C CA . LEU A 1 257 ? -30.488 -20.518 -14.551 1.00 27.06 256 LEU A CA 1
ATOM 1954 C C . LEU A 1 257 ? -29.821 -21.365 -15.695 1.00 25.53 256 LEU A C 1
ATOM 1955 O O . LEU A 1 257 ? -30.165 -22.521 -15.814 1.00 26.47 256 LEU A O 1
ATOM 1960 N N . ASP A 1 258 ? -28.890 -20.825 -16.485 1.00 24.42 257 ASP A N 1
ATOM 1961 C CA . ASP A 1 258 ? -28.365 -21.527 -17.670 1.00 25.98 257 ASP A CA 1
ATOM 1962 C C . ASP A 1 258 ? -27.592 -22.818 -17.240 1.00 25.84 257 ASP A C 1
ATOM 1963 O O . ASP A 1 258 ? -27.627 -23.886 -17.921 1.00 25.54 257 ASP A O 1
ATOM 1968 N N . THR A 1 259 ? -26.882 -22.720 -16.124 1.00 22.89 258 THR A N 1
ATOM 1969 C CA . THR A 1 259 ? -26.133 -23.921 -15.612 1.00 24.32 258 THR A CA 1
ATOM 1970 C C . THR A 1 259 ? -27.139 -25.065 -15.338 1.00 24.34 258 THR A C 1
ATOM 1971 O O . THR A 1 259 ? -26.959 -26.181 -15.828 1.00 24.45 258 THR A O 1
ATOM 1975 N N . VAL A 1 260 ? -28.226 -24.742 -14.614 1.00 22.45 259 VAL A N 1
ATOM 1976 C CA . VAL A 1 260 ? -29.149 -25.750 -14.165 1.00 23.92 259 VAL A CA 1
ATOM 1977 C C . VAL A 1 260 ? -30.035 -26.278 -15.325 1.00 25.35 259 VAL A C 1
ATOM 1978 O O . VAL A 1 260 ? -30.176 -27.488 -15.451 1.00 25.42 259 VAL A O 1
ATOM 1982 N N . VAL A 1 261 ? -30.542 -25.365 -16.179 1.00 26.70 260 VAL A N 1
ATOM 1983 C CA . VAL A 1 261 ? -31.234 -25.743 -17.364 1.00 26.88 260 VAL A CA 1
ATOM 1984 C C . VAL A 1 261 ? -30.509 -26.831 -18.161 1.00 27.00 260 VAL A C 1
ATOM 1985 O O . VAL A 1 261 ? -31.118 -27.867 -18.553 1.00 28.45 260 VAL A O 1
ATOM 1989 N N . ASN A 1 262 ? -29.221 -26.619 -18.429 1.00 26.19 261 ASN A N 1
ATOM 1990 C CA . ASN A 1 262 ? -28.545 -27.542 -19.300 1.00 24.78 261 ASN A CA 1
ATOM 1991 C C . ASN A 1 262 ? -28.066 -28.782 -18.571 1.00 24.33 261 ASN A C 1
ATOM 1992 O O . ASN A 1 262 ? -28.117 -29.887 -19.130 1.00 24.33 261 ASN A O 1
ATOM 1997 N N . PHE A 1 263 ? -27.646 -28.604 -17.316 1.00 23.86 262 PHE A N 1
ATOM 1998 C CA . PHE A 1 263 ? -27.142 -29.701 -16.531 1.00 22.09 262 PHE A CA 1
ATOM 1999 C C . PHE A 1 263 ? -28.218 -30.771 -16.375 1.00 24.57 262 PHE A C 1
ATOM 2000 O O . PHE A 1 263 ? -27.909 -31.977 -16.465 1.00 24.17 262 PHE A O 1
ATOM 2008 N N . LEU A 1 264 ? -29.455 -30.351 -16.088 1.00 24.62 263 LEU A N 1
ATOM 2009 C CA . LEU A 1 264 ? -30.586 -31.293 -15.866 1.00 25.41 263 LEU A CA 1
ATOM 2010 C C . LEU A 1 264 ? -30.834 -32.134 -17.130 1.00 27.93 263 LEU A C 1
ATOM 2011 O O . LEU A 1 264 ? -30.938 -33.351 -17.042 1.00 29.37 263 LEU A O 1
ATOM 2016 N N . SER A 1 265 ? -30.817 -31.501 -18.321 1.00 28.90 264 SER A N 1
ATOM 2017 C CA . SER A 1 265 ? -30.999 -32.276 -19.560 1.00 27.94 264 SER A CA 1
ATOM 2018 C C . SER A 1 265 ? -29.826 -33.207 -19.807 1.00 28.11 264 SER A C 1
ATOM 2019 O O . SER A 1 265 ? -30.015 -34.339 -20.312 1.00 27.10 264 SER A O 1
ATOM 2022 N N . PHE A 1 266 ? -28.601 -32.758 -19.533 1.00 27.62 265 PHE A N 1
ATOM 2023 C CA . PHE A 1 266 ? -27.474 -33.676 -19.685 1.00 27.52 265 PHE A CA 1
ATOM 2024 C C . PHE A 1 266 ? -27.620 -34.986 -18.911 1.00 26.91 265 PHE A C 1
ATOM 2025 O O . PHE A 1 266 ? -27.315 -36.063 -19.462 1.00 27.72 265 PHE A O 1
ATOM 2033 N N . PHE A 1 267 ? -27.946 -34.914 -17.628 1.00 26.96 266 PHE A N 1
ATOM 2034 C CA . PHE A 1 267 ? -28.019 -36.164 -16.856 1.00 27.59 266 PHE A CA 1
ATOM 2035 C C . PHE A 1 267 ? -29.286 -37.003 -17.271 1.00 27.53 266 PHE A C 1
ATOM 2036 O O . PHE A 1 267 ? -29.228 -38.196 -17.259 1.00 26.68 266 PHE A O 1
ATOM 2044 N N . MET A 1 268 ? -30.353 -36.346 -17.690 1.00 29.50 267 MET A N 1
ATOM 2045 C CA . MET A 1 268 ? -31.623 -37.023 -18.119 1.00 29.56 267 MET A CA 1
ATOM 2046 C C . MET A 1 268 ? -31.477 -37.729 -19.468 1.00 30.41 267 MET A C 1
ATOM 2047 O O . MET A 1 268 ? -31.884 -38.914 -19.615 1.00 29.94 267 MET A O 1
ATOM 2052 N N . ILE A 1 269 ? -30.802 -37.070 -20.413 1.00 31.01 268 ILE A N 1
ATOM 2053 C CA . ILE A 1 269 ? -30.334 -37.761 -21.609 1.00 30.26 268 ILE A CA 1
ATOM 2054 C C . ILE A 1 269 ? -29.611 -39.043 -21.229 1.00 32.03 268 ILE A C 1
ATOM 2055 O O . ILE A 1 269 ? -29.867 -40.144 -21.768 1.00 32.03 268 ILE A O 1
ATOM 2060 N N . HIS A 1 270 ? -28.653 -38.921 -20.319 1.00 29.95 269 HIS A N 1
ATOM 2061 C CA . HIS A 1 270 ? -27.921 -40.069 -19.927 1.00 29.50 269 HIS A CA 1
ATOM 2062 C C . HIS A 1 270 ? -28.803 -41.133 -19.244 1.00 30.83 269 HIS A C 1
ATOM 2063 O O . HIS A 1 270 ? -28.660 -42.305 -19.569 1.00 33.16 269 HIS A O 1
ATOM 2070 N N . LEU A 1 271 ? -29.688 -40.747 -18.317 1.00 30.42 270 LEU A N 1
ATOM 2071 C CA . LEU A 1 271 ? -30.514 -41.759 -17.635 1.00 31.60 270 LEU A CA 1
ATOM 2072 C C . LEU A 1 271 ? -31.504 -42.441 -18.636 1.00 33.49 270 LEU A C 1
ATOM 2073 O O . LEU A 1 271 ? -31.784 -43.676 -18.536 1.00 32.77 270 LEU A O 1
ATOM 2078 N N . ALA A 1 272 ? -31.965 -41.637 -19.602 1.00 34.56 271 ALA A N 1
ATOM 2079 C CA . ALA A 1 272 ? -32.828 -42.071 -20.684 1.00 36.33 271 ALA A CA 1
ATOM 2080 C C . ALA A 1 272 ? -32.217 -43.225 -21.454 1.00 37.47 271 ALA A C 1
ATOM 2081 O O . ALA A 1 272 ? -32.971 -44.142 -21.867 1.00 39.00 271 ALA A O 1
ATOM 2083 N N . ARG A 1 273 ? -30.900 -43.200 -21.622 1.00 36.02 272 ARG A N 1
ATOM 2084 C CA . ARG A 1 273 ? -30.117 -44.218 -22.327 1.00 36.76 272 ARG A CA 1
ATOM 2085 C C . ARG A 1 273 ? -29.397 -45.306 -21.466 1.00 36.84 272 ARG A C 1
ATOM 2086 O O . ARG A 1 273 ? -28.551 -46.055 -21.997 1.00 35.71 272 ARG A O 1
ATOM 2094 N N . HIS A 1 274 ? -29.744 -45.373 -20.176 1.00 34.90 273 HIS A N 1
ATOM 2095 C CA . HIS A 1 274 ? -29.202 -46.293 -19.171 1.00 36.45 273 HIS A CA 1
ATOM 2096 C C . HIS A 1 274 ? -30.316 -46.769 -18.206 1.00 38.34 273 HIS A C 1
ATOM 2097 O O . HIS A 1 274 ? -30.294 -46.402 -17.001 1.00 37.98 273 HIS A O 1
ATOM 2104 N N . PRO A 1 275 ? -31.270 -47.592 -18.721 1.00 39.66 274 PRO A N 1
ATOM 2105 C CA . PRO A 1 275 ? -32.420 -48.028 -17.893 1.00 40.33 274 PRO A CA 1
ATOM 2106 C C . PRO A 1 275 ? -32.029 -48.906 -16.737 1.00 40.98 274 PRO A C 1
ATOM 2107 O O . PRO A 1 275 ? -32.795 -49.022 -15.764 1.00 41.09 274 PRO A O 1
ATOM 2111 N N . GLU A 1 276 ? -30.862 -49.524 -16.830 1.00 41.61 275 GLU A N 1
ATOM 2112 C CA . GLU A 1 276 ? -30.398 -50.420 -15.780 1.00 43.60 275 GLU A CA 1
ATOM 2113 C C . GLU A 1 276 ? -29.971 -49.603 -14.583 1.00 42.76 275 GLU A C 1
ATOM 2114 O O . GLU A 1 276 ? -30.298 -49.926 -13.440 1.00 42.43 275 GLU A O 1
ATOM 2120 N N . LEU A 1 277 ? -29.239 -48.535 -14.875 1.00 41.04 276 LEU A N 1
ATOM 2121 C CA . LEU A 1 277 ? -28.870 -47.530 -13.915 1.00 39.52 276 LEU A CA 1
ATOM 2122 C C . LEU A 1 277 ? -30.088 -46.859 -13.283 1.00 38.78 276 LEU A C 1
ATOM 2123 O O . LEU A 1 277 ? -30.069 -46.608 -12.110 1.00 39.62 276 LEU A O 1
ATOM 2128 N N . VAL A 1 278 ? -31.115 -46.539 -14.068 1.00 37.22 277 VAL A N 1
ATOM 2129 C CA . VAL A 1 278 ? -32.374 -46.012 -13.540 1.00 37.08 277 VAL A CA 1
ATOM 2130 C C . VAL A 1 278 ? -33.016 -47.018 -12.576 1.00 38.11 277 VAL A C 1
ATOM 2131 O O . VAL A 1 278 ? -33.416 -46.655 -11.482 1.00 36.36 277 VAL A O 1
ATOM 2135 N N . ALA A 1 279 ? -33.101 -48.282 -13.000 1.00 39.55 278 ALA A N 1
ATOM 2136 C CA . ALA A 1 279 ? -33.567 -49.368 -12.131 1.00 41.27 278 ALA A CA 1
ATOM 2137 C C . ALA A 1 279 ? -32.834 -49.358 -10.795 1.00 42.41 278 ALA A C 1
ATOM 2138 O O . ALA A 1 279 ? -33.468 -49.393 -9.746 1.00 42.91 278 ALA A O 1
ATOM 2140 N N . GLU A 1 280 ? -31.514 -49.257 -10.848 1.00 41.65 279 GLU A N 1
ATOM 2141 C CA . GLU A 1 280 ? -30.687 -49.236 -9.656 1.00 43.05 279 GLU A CA 1
ATOM 2142 C C . GLU A 1 280 ? -31.022 -48.107 -8.694 1.00 42.11 279 GLU A C 1
ATOM 2143 O O . GLU A 1 280 ? -31.085 -48.338 -7.472 1.00 42.23 279 GLU A O 1
ATOM 2149 N N . LEU A 1 281 ? -31.236 -46.902 -9.239 1.00 41.24 280 LEU A N 1
ATOM 2150 C CA . LEU A 1 281 ? -31.559 -45.714 -8.444 1.00 40.05 280 LEU A CA 1
ATOM 2151 C C . LEU A 1 281 ? -32.954 -45.810 -7.882 1.00 40.88 280 LEU A C 1
ATOM 2152 O O . LEU A 1 281 ? -33.206 -45.335 -6.801 1.00 41.52 280 LEU A O 1
ATOM 2157 N N . ARG A 1 282 ? -33.867 -46.397 -8.645 1.00 41.44 281 ARG A N 1
ATOM 2158 C CA . ARG A 1 282 ? -35.271 -46.482 -8.287 1.00 43.37 281 ARG A CA 1
ATOM 2159 C C . ARG A 1 282 ? -35.356 -47.361 -7.055 1.00 44.16 281 ARG A C 1
ATOM 2160 O O . ARG A 1 282 ? -36.099 -47.065 -6.148 1.00 43.87 281 ARG A O 1
ATOM 2168 N N . SER A 1 283 ? -34.557 -48.423 -7.027 1.00 45.35 282 SER A N 1
ATOM 2169 C CA . SER A 1 283 ? -34.500 -49.357 -5.923 1.00 47.30 282 SER A CA 1
ATOM 2170 C C . SER A 1 283 ? -33.674 -48.898 -4.701 1.00 48.08 282 SER A C 1
ATOM 2171 O O . SER A 1 283 ? -33.875 -49.439 -3.611 1.00 48.93 282 SER A O 1
ATOM 2174 N N . ASP A 1 284 ? -32.719 -47.966 -4.854 1.00 46.41 283 ASP A N 1
ATOM 2175 C CA . ASP A 1 284 ? -31.933 -47.552 -3.695 1.00 45.12 283 ASP A CA 1
ATOM 2176 C C . ASP A 1 284 ? -31.972 -46.028 -3.516 1.00 43.91 283 ASP A C 1
ATOM 2177 O O . ASP A 1 284 ? -31.016 -45.297 -3.854 1.00 40.95 283 ASP A O 1
ATOM 2182 N N . PRO A 1 285 ? -33.101 -45.537 -2.976 1.00 43.89 284 PRO A N 1
ATOM 2183 C CA . PRO A 1 285 ? -33.293 -44.094 -2.760 1.00 44.09 284 PRO A CA 1
ATOM 2184 C C . PRO A 1 285 ? -32.107 -43.446 -2.051 1.00 43.02 284 PRO A C 1
ATOM 2185 O O . PRO A 1 285 ? -31.726 -42.327 -2.372 1.00 42.29 284 PRO A O 1
ATOM 2189 N N . LEU A 1 286 ? -31.514 -44.159 -1.099 1.00 42.14 285 LEU A N 1
ATOM 2190 C CA . LEU A 1 286 ? -30.346 -43.600 -0.421 1.00 41.90 285 LEU A CA 1
ATOM 2191 C C . LEU A 1 286 ? -29.110 -43.402 -1.336 1.00 41.02 285 LEU A C 1
ATOM 2192 O O . LEU A 1 286 ? -28.398 -42.371 -1.265 1.00 41.59 285 LEU A O 1
ATOM 2197 N N . LYS A 1 287 ? -28.867 -44.380 -2.191 1.00 38.95 286 LYS A N 1
ATOM 2198 C CA . LYS A 1 287 ? -27.799 -44.291 -3.184 1.00 37.72 286 LYS A CA 1
ATOM 2199 C C . LYS A 1 287 ? -28.079 -43.145 -4.148 1.00 37.41 286 LYS A C 1
ATOM 2200 O O . LYS A 1 287 ? -27.163 -42.374 -4.503 1.00 37.51 286 LYS A O 1
ATOM 2206 N N . LEU A 1 288 ? -29.342 -42.991 -4.559 1.00 37.30 287 LEU A N 1
ATOM 2207 C CA . LEU A 1 288 ? -29.720 -41.836 -5.378 1.00 37.55 287 LEU A CA 1
ATOM 2208 C C . LEU A 1 288 ? -29.348 -40.492 -4.712 1.00 37.77 287 LEU A C 1
ATOM 2209 O O . LEU A 1 288 ? -28.647 -39.668 -5.290 1.00 36.81 287 LEU A O 1
ATOM 2214 N N . MET A 1 289 ? -29.850 -40.295 -3.487 1.00 37.24 288 MET A N 1
ATOM 2215 C CA . MET A 1 289 ? -29.606 -39.079 -2.685 1.00 37.57 288 MET A CA 1
ATOM 2216 C C . MET A 1 289 ? -28.095 -38.834 -2.485 1.00 37.45 288 MET A C 1
ATOM 2217 O O . MET A 1 289 ? -27.597 -37.740 -2.693 1.00 39.41 288 MET A O 1
ATOM 2222 N N . ARG A 1 290 ? -27.343 -39.887 -2.210 1.00 37.23 289 ARG A N 1
ATOM 2223 C CA . ARG A 1 290 ? -25.903 -39.752 -1.995 1.00 37.02 289 ARG A CA 1
ATOM 2224 C C . ARG A 1 290 ? -25.014 -39.513 -3.218 1.00 36.67 289 ARG A C 1
ATOM 2225 O O . ARG A 1 290 ? -23.813 -39.342 -3.054 1.00 37.31 289 ARG A O 1
ATOM 2233 N N . GLY A 1 291 ? -25.599 -39.517 -4.420 1.00 37.29 290 GLY A N 1
ATOM 2234 C CA . GLY A 1 291 ? -24.882 -39.555 -5.699 1.00 36.93 290 GLY A CA 1
ATOM 2235 C C . GLY A 1 291 ? -24.966 -38.260 -6.507 1.00 38.40 290 GLY A C 1
ATOM 2236 O O . GLY A 1 291 ? -24.742 -38.229 -7.744 1.00 38.49 290 GLY A O 1
ATOM 2237 N N . ALA A 1 292 ? -25.261 -37.146 -5.829 1.00 35.85 291 ALA A N 1
ATOM 2238 C CA . ALA A 1 292 ? -25.308 -35.892 -6.560 1.00 33.71 291 ALA A CA 1
ATOM 2239 C C . ALA A 1 292 ? -23.907 -35.498 -7.039 1.00 30.53 291 ALA A C 1
ATOM 2240 O O . ALA A 1 292 ? -23.770 -35.053 -8.191 1.00 28.82 291 ALA A O 1
ATOM 2242 N N . GLU A 1 293 ? -22.890 -35.750 -6.190 1.00 28.42 292 GLU A N 1
ATOM 2243 C CA . GLU A 1 293 ? -21.526 -35.321 -6.497 1.00 29.08 292 GLU A CA 1
ATOM 2244 C C . GLU A 1 293 ? -21.153 -36.038 -7.754 1.00 25.67 292 GLU A C 1
ATOM 2245 O O . GLU A 1 293 ? -20.493 -35.446 -8.586 1.00 25.19 292 GLU A O 1
ATOM 2251 N N . GLU A 1 294 ? -21.523 -37.317 -7.836 1.00 23.67 293 GLU A N 1
ATOM 2252 C CA . GLU A 1 294 ? -21.187 -38.126 -9.039 1.00 24.82 293 GLU A CA 1
ATOM 2253 C C . GLU A 1 294 ? -21.745 -37.559 -10.335 1.00 23.73 293 GLU A C 1
ATOM 2254 O O . GLU A 1 294 ? -21.036 -37.538 -11.334 1.00 24.19 293 GLU A O 1
ATOM 2260 N N . MET A 1 295 ? -22.966 -37.039 -10.283 1.00 23.37 294 MET A N 1
ATOM 2261 C CA . MET A 1 295 ? -23.598 -36.424 -11.455 1.00 24.39 294 MET A CA 1
ATOM 2262 C C . MET A 1 295 ? -22.919 -35.136 -11.809 1.00 22.08 294 MET A C 1
ATOM 2263 O O . MET A 1 295 ? -22.658 -34.887 -12.970 1.00 21.38 294 MET A O 1
ATOM 2268 N N . PHE A 1 296 ? -22.552 -34.346 -10.797 1.00 20.62 295 PHE A N 1
ATOM 2269 C CA . PHE A 1 296 ? -21.806 -33.120 -11.088 1.00 19.25 295 PHE A CA 1
ATOM 2270 C C . PHE A 1 296 ? -20.459 -33.399 -11.716 1.00 19.69 295 PHE A C 1
ATOM 2271 O O . PHE A 1 296 ? -20.028 -32.733 -12.644 1.00 18.91 295 PHE A O 1
ATOM 2279 N N . ARG A 1 297 ? -19.746 -34.399 -11.205 1.00 21.02 296 ARG A N 1
ATOM 2280 C CA . ARG A 1 297 ? -18.511 -34.740 -11.879 1.00 20.11 296 ARG A CA 1
ATOM 2281 C C . ARG A 1 297 ? -18.690 -35.108 -13.336 1.00 20.34 296 ARG A C 1
ATOM 2282 O O . ARG A 1 297 ? -17.821 -34.825 -14.155 1.00 19.59 296 ARG A O 1
ATOM 2290 N N . ARG A 1 298 ? -19.717 -35.908 -13.615 1.00 21.26 297 ARG A N 1
ATOM 2291 C CA . ARG A 1 298 ? -19.824 -36.581 -14.945 1.00 21.51 297 ARG A CA 1
ATOM 2292 C C . ARG A 1 298 ? -20.377 -35.619 -15.976 1.00 21.11 297 ARG A C 1
ATOM 2293 O O . ARG A 1 298 ? -20.109 -35.802 -17.201 1.00 21.27 297 ARG A O 1
ATOM 2301 N N . PHE A 1 299 ? -21.133 -34.595 -15.529 1.00 20.50 298 PHE A N 1
ATOM 2302 C CA . PHE A 1 299 ? -21.697 -33.677 -16.539 1.00 21.14 298 PHE A CA 1
ATOM 2303 C C . PHE A 1 299 ? -21.315 -32.200 -16.274 1.00 23.47 298 PHE A C 1
ATOM 2304 O O . PHE A 1 299 ? -22.197 -31.361 -16.177 1.00 23.34 298 PHE A O 1
ATOM 2312 N N . PRO A 1 300 ? -20.001 -31.856 -16.229 1.00 23.05 299 PRO A N 1
ATOM 2313 C CA . PRO A 1 300 ? -19.708 -30.416 -15.979 1.00 22.85 299 PRO A CA 1
ATOM 2314 C C . PRO A 1 300 ? -20.166 -29.568 -17.194 1.00 24.74 299 PRO A C 1
ATOM 2315 O O . PRO A 1 300 ? -20.114 -30.060 -18.328 1.00 25.82 299 PRO A O 1
ATOM 2319 N N . VAL A 1 301 ? -20.585 -28.314 -16.971 1.00 23.25 300 VAL A N 1
ATOM 2320 C CA . VAL A 1 301 ? -21.124 -27.480 -18.019 1.00 21.83 300 VAL A CA 1
ATOM 2321 C C . VAL A 1 301 ? -20.403 -26.131 -18.191 1.00 23.38 300 VAL A C 1
ATOM 2322 O O . VAL A 1 301 ? -20.609 -25.436 -19.227 1.00 23.46 300 VAL A O 1
ATOM 2326 N N . VAL A 1 302 ? -19.578 -25.710 -17.191 1.00 22.05 301 VAL A N 1
ATOM 2327 C CA . VAL A 1 302 ? -19.002 -24.357 -17.254 1.00 20.49 301 VAL A CA 1
ATOM 2328 C C . VAL A 1 302 ? -17.563 -24.275 -17.793 1.00 21.71 301 VAL A C 1
ATOM 2329 O O . VAL A 1 302 ? -16.726 -25.132 -17.439 1.00 21.30 301 VAL A O 1
ATOM 2333 N N . SER A 1 303 ? -17.260 -23.273 -18.637 1.00 20.52 302 SER A N 1
ATOM 2334 C CA . SER A 1 303 ? -15.853 -22.978 -19.063 1.00 22.53 302 SER A CA 1
ATOM 2335 C C . SER A 1 303 ? -15.687 -21.512 -19.013 1.00 23.88 302 SER A C 1
ATOM 2336 O O . SER A 1 303 ? -15.821 -20.856 -20.052 1.00 24.41 302 SER A O 1
ATOM 2339 N N . GLU A 1 304 ? -15.574 -20.990 -17.788 1.00 24.04 303 GLU A N 1
ATOM 2340 C CA . GLU A 1 304 ? -15.105 -19.650 -17.523 1.00 25.36 303 GLU A CA 1
ATOM 2341 C C . GLU A 1 304 ? -13.597 -19.598 -17.559 1.00 24.71 303 GLU A C 1
ATOM 2342 O O . GLU A 1 304 ? -12.939 -20.619 -17.859 1.00 23.98 303 GLU A O 1
ATOM 2348 N N . ALA A 1 305 ? -13.017 -18.424 -17.263 1.00 23.98 304 ALA A N 1
ATOM 2349 C CA . ALA A 1 305 ? -11.592 -18.218 -17.373 1.00 23.53 304 ALA A CA 1
ATOM 2350 C C . ALA A 1 305 ? -11.023 -17.448 -16.223 1.00 23.14 304 ALA A C 1
ATOM 2351 O O . ALA A 1 305 ? -11.774 -16.959 -15.391 1.00 24.54 304 ALA A O 1
ATOM 2353 N N . ARG A 1 306 ? -9.699 -17.401 -16.110 1.00 22.97 305 ARG A N 1
ATOM 2354 C CA . ARG A 1 306 ? -9.019 -16.511 -15.161 1.00 23.15 305 ARG A CA 1
ATOM 2355 C C . ARG A 1 306 ? -8.029 -15.763 -16.016 1.00 25.00 305 ARG A C 1
ATOM 2356 O O . ARG A 1 306 ? -7.650 -16.278 -17.102 1.00 25.08 305 ARG A O 1
ATOM 2364 N N . MET A 1 307 ? -7.673 -14.563 -15.557 1.00 24.55 306 MET A N 1
ATOM 2365 C CA . MET A 1 307 ? -6.685 -13.711 -16.207 1.00 24.80 306 MET A CA 1
ATOM 2366 C C . MET A 1 307 ? -5.420 -13.812 -15.410 1.00 23.36 306 MET A C 1
ATOM 2367 O O . MET A 1 307 ? -5.410 -13.599 -14.184 1.00 24.78 306 MET A O 1
ATOM 2372 N N . VAL A 1 308 ? -4.344 -14.088 -16.111 1.00 23.37 307 VAL A N 1
ATOM 2373 C CA . VAL A 1 308 ? -3.004 -14.077 -15.506 1.00 24.00 307 VAL A CA 1
ATOM 2374 C C . VAL A 1 308 ? -2.800 -12.705 -14.854 1.00 25.02 307 VAL A C 1
ATOM 2375 O O . VAL A 1 308 ? -2.912 -11.665 -15.526 1.00 26.13 307 VAL A O 1
ATOM 2379 N N . ALA A 1 309 ? -2.569 -12.724 -13.536 1.00 25.72 308 ALA A N 1
ATOM 2380 C CA . ALA A 1 309 ? -2.585 -11.517 -12.670 1.00 24.58 308 ALA A CA 1
ATOM 2381 C C . ALA A 1 309 ? -1.294 -10.735 -12.697 1.00 24.92 308 ALA A C 1
ATOM 2382 O O . ALA A 1 309 ? -1.287 -9.545 -12.440 1.00 26.19 308 ALA A O 1
ATOM 2384 N N . LYS A 1 310 ? -0.231 -11.411 -13.071 1.00 26.93 309 LYS A N 1
ATOM 2385 C CA . LYS A 1 310 ? 1.131 -10.873 -13.057 1.00 29.16 309 LYS A CA 1
ATOM 2386 C C . LYS A 1 310 ? 1.973 -11.824 -13.905 1.00 28.70 309 LYS A C 1
ATOM 2387 O O . LYS A 1 310 ? 1.600 -12.953 -14.013 1.00 27.27 309 LYS A O 1
ATOM 2393 N N . ASP A 1 311 ? 3.063 -11.332 -14.538 1.00 28.13 310 ASP A N 1
ATOM 2394 C CA . ASP A 1 311 ? 3.972 -12.151 -15.323 1.00 28.69 310 ASP A CA 1
ATOM 2395 C C . ASP A 1 311 ? 4.404 -13.220 -14.411 1.00 28.80 310 ASP A C 1
ATOM 2396 O O . ASP A 1 311 ? 4.532 -12.949 -13.231 1.00 30.72 310 ASP A O 1
ATOM 2401 N N . GLN A 1 312 ? 4.705 -14.412 -14.922 1.00 27.71 311 GLN A N 1
ATOM 2402 C CA . GLN A 1 312 ? 5.043 -15.486 -14.040 1.00 27.16 311 GLN A CA 1
ATOM 2403 C C . GLN A 1 312 ? 5.307 -16.716 -14.883 1.00 27.18 311 GLN A C 1
ATOM 2404 O O . GLN A 1 312 ? 4.760 -16.834 -15.959 1.00 26.91 311 GLN A O 1
ATOM 2410 N N . GLU A 1 313 ? 6.128 -17.642 -14.419 1.00 26.98 312 GLU A N 1
ATOM 2411 C CA . GLU A 1 313 ? 6.278 -18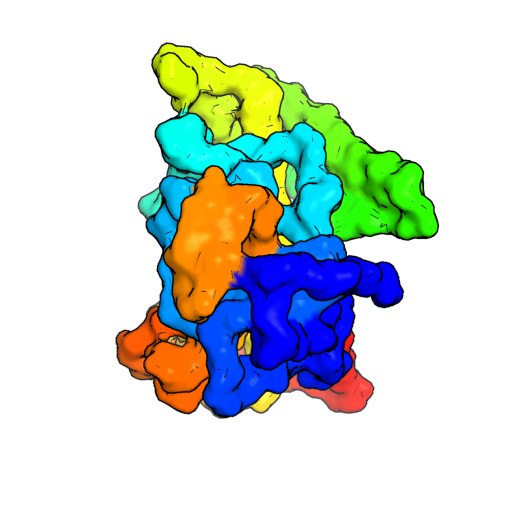.922 -15.098 1.00 28.79 312 GLU A CA 1
ATOM 2412 C C . GLU A 1 313 ? 5.231 -19.892 -14.597 1.00 29.42 312 GLU A C 1
ATOM 2413 O O . GLU A 1 313 ? 4.988 -19.924 -13.399 1.00 27.67 312 GLU A O 1
ATOM 2419 N N . TYR A 1 314 ? 4.673 -20.739 -15.476 1.00 30.69 313 TYR A N 1
ATOM 2420 C CA . TYR A 1 314 ? 3.672 -21.719 -15.082 1.00 30.74 313 TYR A CA 1
ATOM 2421 C C . TYR A 1 314 ? 3.618 -22.857 -16.107 1.00 31.14 313 TYR A C 1
ATOM 2422 O O . TYR A 1 314 ? 3.582 -22.612 -17.324 1.00 32.65 313 TYR A O 1
ATOM 2431 N N . LYS A 1 315 ? 3.630 -24.095 -15.633 1.00 31.13 314 LYS A N 1
ATOM 2432 C CA . LYS A 1 315 ? 3.511 -25.245 -16.541 1.00 31.88 314 LYS A CA 1
ATOM 2433 C C . LYS A 1 315 ? 4.512 -25.209 -17.747 1.00 32.67 314 LYS A C 1
ATOM 2434 O O . LYS A 1 315 ? 4.173 -25.612 -18.874 1.00 32.44 314 LYS A O 1
ATOM 2440 N N . GLY A 1 316 ? 5.723 -24.715 -17.542 1.00 32.63 315 GLY A N 1
ATOM 2441 C CA . GLY A 1 316 ? 6.730 -24.736 -18.660 1.00 34.61 315 GLY A CA 1
ATOM 2442 C C . GLY A 1 316 ? 6.720 -23.489 -19.569 1.00 34.84 315 GLY A C 1
ATOM 2443 O O . GLY A 1 316 ? 7.577 -23.324 -20.438 1.00 34.26 315 GLY A O 1
ATOM 2444 N N . VAL A 1 317 ? 5.791 -22.563 -19.346 1.00 34.15 316 VAL A N 1
ATOM 2445 C CA . VAL A 1 317 ? 5.741 -21.361 -20.190 1.00 32.47 316 VAL A CA 1
ATOM 2446 C C . VAL A 1 317 ? 5.824 -20.135 -19.354 1.00 31.85 316 VAL A C 1
ATOM 2447 O O . VAL A 1 317 ? 5.664 -20.190 -18.117 1.00 31.82 316 VAL A O 1
ATOM 2451 N N . PHE A 1 318 ? 6.124 -19.026 -20.010 1.00 30.32 317 PHE A N 1
ATOM 2452 C CA . PHE A 1 318 ? 6.145 -17.767 -19.331 1.00 30.73 317 PHE A CA 1
ATOM 2453 C C . PHE A 1 318 ? 4.779 -17.128 -19.627 1.00 30.54 317 PHE A C 1
ATOM 2454 O O . PHE A 1 318 ? 4.474 -16.822 -20.794 1.00 31.45 317 PHE A O 1
ATOM 2462 N N . LEU A 1 319 ? 3.930 -16.967 -18.606 1.00 29.73 318 LEU A N 1
ATOM 2463 C CA . LEU A 1 319 ? 2.654 -16.255 -18.807 1.00 29.58 318 LEU A CA 1
ATOM 2464 C C . LEU A 1 319 ? 2.762 -14.749 -18.562 1.00 28.67 318 LEU A C 1
ATOM 2465 O O . LEU A 1 319 ? 3.386 -14.314 -17.617 1.00 28.91 318 LEU A O 1
ATOM 2470 N N . LYS A 1 320 ? 2.065 -13.956 -19.348 1.00 28.54 319 LYS A N 1
ATOM 2471 C CA . LYS A 1 320 ? 2.141 -12.525 -19.176 1.00 28.25 319 LYS A CA 1
ATOM 2472 C C . LYS A 1 320 ? 0.911 -11.999 -18.448 1.00 28.16 319 LYS A C 1
ATOM 2473 O O . LYS A 1 320 ? -0.219 -12.488 -18.693 1.00 26.54 319 LYS A O 1
ATOM 2479 N N . ARG A 1 321 ? 1.090 -10.958 -17.619 1.00 26.01 320 ARG A N 1
ATOM 2480 C CA A ARG A 1 321 ? -0.096 -10.325 -17.052 0.50 26.47 320 ARG A CA 1
ATOM 2481 C CA B ARG A 1 321 ? -0.077 -10.298 -17.049 0.50 26.29 320 ARG A CA 1
ATOM 2482 C C . ARG A 1 321 ? -1.073 -9.980 -18.158 1.00 26.78 320 ARG A C 1
ATOM 2483 O O . ARG A 1 321 ? -0.696 -9.380 -19.201 1.00 27.46 320 ARG A O 1
ATOM 2498 N N . GLY A 1 322 ? -2.354 -10.321 -17.960 1.00 26.11 321 GLY A N 1
ATOM 2499 C CA . GLY A 1 322 ? -3.355 -10.081 -18.999 1.00 25.51 321 GLY A CA 1
ATOM 2500 C C . GLY A 1 322 ? -3.626 -11.242 -19.979 1.00 25.20 321 GLY A C 1
ATOM 2501 O O . GLY A 1 322 ? -4.701 -11.277 -20.637 1.00 27.38 321 GLY A O 1
ATOM 2502 N N . ASP A 1 323 ? -2.752 -12.221 -20.048 1.00 25.42 322 ASP A N 1
ATOM 2503 C CA . ASP A 1 323 ? -3.128 -13.475 -20.801 1.00 25.81 322 ASP A CA 1
ATOM 2504 C C . ASP A 1 323 ? -4.382 -14.072 -20.119 1.00 26.14 322 ASP A C 1
ATOM 2505 O O . ASP A 1 323 ? -4.562 -13.860 -18.920 1.00 24.41 322 ASP A O 1
ATOM 2510 N N . MET A 1 324 ? -5.201 -14.846 -20.851 1.00 25.06 323 MET A N 1
ATOM 2511 C CA . MET A 1 324 ? -6.361 -15.529 -20.263 1.00 25.31 323 MET A CA 1
ATOM 2512 C C . MET A 1 324 ? -6.125 -17.060 -20.228 1.00 24.90 323 MET A C 1
ATOM 2513 O O . MET A 1 324 ? -5.512 -17.612 -21.152 1.00 23.44 323 MET A O 1
ATOM 2518 N N . ILE A 1 325 ? -6.616 -17.734 -19.179 1.00 24.17 324 ILE A N 1
ATOM 2519 C CA . ILE A 1 325 ? -6.624 -19.220 -19.199 1.00 22.68 324 ILE A CA 1
ATOM 2520 C C . ILE A 1 325 ? -8.052 -19.686 -19.059 1.00 23.18 324 ILE A C 1
ATOM 2521 O O . ILE A 1 325 ? -8.712 -19.433 -18.047 1.00 22.04 324 ILE A O 1
ATOM 2526 N N . LEU A 1 326 ? -8.522 -20.352 -20.094 1.00 24.12 325 LEU A N 1
ATOM 2527 C CA . LEU A 1 326 ? -9.823 -21.029 -20.079 1.00 23.46 325 LEU A CA 1
ATOM 2528 C C . LEU A 1 326 ? -9.743 -22.281 -19.197 1.00 23.63 325 LEU A C 1
ATOM 2529 O O . LEU A 1 326 ? -8.739 -23.027 -19.286 1.00 22.85 325 LEU A O 1
ATOM 2534 N N . LEU A 1 327 ? -10.750 -22.472 -18.331 1.00 21.26 326 LEU A N 1
ATOM 2535 C CA . LEU A 1 327 ? -10.841 -23.578 -17.394 1.00 21.50 326 LEU A CA 1
ATOM 2536 C C . LEU A 1 327 ? -12.087 -24.404 -17.804 1.00 19.85 326 LEU A C 1
ATOM 2537 O O . LEU A 1 327 ? -13.163 -24.236 -17.234 1.00 22.15 326 LEU A O 1
ATOM 2542 N N . PRO A 1 328 ? -11.941 -25.291 -18.781 1.00 20.64 327 PRO A N 1
ATOM 2543 C CA . PRO A 1 328 ? -13.100 -26.095 -19.156 1.00 21.51 327 PRO A CA 1
ATOM 2544 C C . PRO A 1 328 ? -13.283 -27.112 -17.994 1.00 21.70 327 PRO A C 1
ATOM 2545 O O . PRO A 1 328 ? -12.440 -28.019 -17.864 1.00 23.08 327 PRO A O 1
ATOM 2549 N N . THR A 1 329 ? -14.307 -26.972 -17.153 1.00 20.23 328 THR A N 1
ATOM 2550 C CA . THR A 1 329 ? -14.431 -27.855 -16.026 1.00 19.46 328 THR A CA 1
ATOM 2551 C C . THR A 1 329 ? -14.743 -29.330 -16.479 1.00 21.19 328 THR A C 1
ATOM 2552 O O . THR A 1 329 ? -14.549 -30.271 -15.665 1.00 21.38 328 THR A O 1
ATOM 2556 N N . ALA A 1 330 ? -15.257 -29.509 -17.686 1.00 20.54 329 ALA A N 1
ATOM 2557 C CA . ALA A 1 330 ? -15.336 -30.858 -18.301 1.00 22.29 329 ALA A CA 1
ATOM 2558 C C . ALA A 1 330 ? -14.037 -31.677 -18.183 1.00 22.90 329 ALA A C 1
ATOM 2559 O O . ALA A 1 330 ? -14.108 -32.875 -17.885 1.00 23.35 329 ALA A O 1
ATOM 2561 N N . LEU A 1 331 ? -12.884 -30.995 -18.254 1.00 23.79 330 LEU A N 1
ATOM 2562 C CA . LEU A 1 331 ? -11.583 -31.595 -18.291 1.00 23.04 330 LEU A CA 1
ATOM 2563 C C . LEU A 1 331 ? -11.039 -31.977 -16.921 1.00 24.40 330 LEU A C 1
ATOM 2564 O O . LEU A 1 331 ? -9.917 -32.518 -16.851 1.00 21.72 330 LEU A O 1
ATOM 2569 N N . HIS A 1 332 ? -11.804 -31.667 -15.852 1.00 22.27 331 HIS A N 1
ATOM 2570 C CA . HIS A 1 332 ? -11.492 -32.191 -14.539 1.00 23.57 331 HIS A CA 1
ATOM 2571 C C . HIS A 1 332 ? -12.380 -33.418 -14.244 1.00 25.55 331 HIS A C 1
ATOM 2572 O O . HIS A 1 332 ? -11.863 -34.552 -14.176 1.00 26.56 331 HIS A O 1
ATOM 2579 N N . GLY A 1 333 ? -13.691 -33.226 -14.181 1.00 23.19 332 GLY A N 1
ATOM 2580 C CA . GLY A 1 333 ? -14.585 -34.386 -13.935 1.00 23.90 332 GLY A CA 1
ATOM 2581 C C . GLY A 1 333 ? -14.333 -35.597 -14.858 1.00 24.32 332 GLY A C 1
ATOM 2582 O O . GLY A 1 333 ? -14.411 -36.711 -14.427 1.00 23.76 332 GLY A O 1
ATOM 2583 N N . LEU A 1 334 ? -14.022 -35.368 -16.127 1.00 24.93 333 LEU A N 1
ATOM 2584 C CA . LEU A 1 334 ? -13.854 -36.465 -17.114 1.00 24.71 333 LEU A CA 1
ATOM 2585 C C . LEU A 1 334 ? -12.391 -36.864 -17.298 1.00 24.90 333 LEU A C 1
ATOM 2586 O O . LEU A 1 334 ? -12.083 -37.604 -18.218 1.00 22.58 333 LEU A O 1
ATOM 2591 N N . ASP A 1 335 ? -11.507 -36.332 -16.443 1.00 25.58 334 ASP A N 1
ATOM 2592 C CA . ASP A 1 335 ? -10.069 -36.567 -16.524 1.00 26.49 334 ASP A CA 1
ATOM 2593 C C . ASP A 1 335 ? -9.807 -37.995 -15.934 1.00 26.95 334 ASP A C 1
ATOM 2594 O O . ASP A 1 335 ? -10.094 -38.276 -14.754 1.00 25.81 334 ASP A O 1
ATOM 2599 N N . ASP A 1 336 ? -9.334 -38.918 -16.756 1.00 26.76 335 ASP A N 1
ATOM 2600 C CA . ASP A 1 336 ? -9.008 -40.250 -16.150 1.00 26.85 335 ASP A CA 1
ATOM 2601 C C . ASP A 1 336 ? -7.819 -40.246 -15.204 1.00 27.18 335 ASP A C 1
ATOM 2602 O O . ASP A 1 336 ? -7.708 -41.169 -14.403 1.00 28.96 335 ASP A O 1
ATOM 2607 N N . ALA A 1 337 ? -6.968 -39.222 -15.200 1.00 25.76 336 ALA A N 1
ATOM 2608 C CA . ALA A 1 337 ? -5.907 -39.208 -14.178 1.00 27.68 336 ALA A CA 1
ATOM 2609 C C . ALA A 1 337 ? -6.507 -38.860 -12.810 1.00 29.74 336 ALA A C 1
ATOM 2610 O O . ALA A 1 337 ? -5.883 -39.137 -11.757 1.00 30.83 336 ALA A O 1
ATOM 2612 N N . ALA A 1 338 ? -7.694 -38.251 -12.831 1.00 27.86 337 ALA A N 1
ATOM 2613 C CA . ALA A 1 338 ? -8.350 -37.869 -11.582 1.00 28.31 337 ALA A CA 1
ATOM 2614 C C . ALA A 1 338 ? -9.382 -38.878 -11.120 1.00 26.48 337 ALA A C 1
ATOM 2615 O O . ALA A 1 338 ? -9.489 -39.109 -9.920 1.00 28.38 337 ALA A O 1
ATOM 2617 N N . ASN A 1 339 ? -10.100 -39.506 -12.057 1.00 25.16 338 ASN A N 1
ATOM 2618 C CA . ASN A 1 339 ? -11.220 -40.410 -11.768 1.00 23.72 338 ASN A CA 1
ATOM 2619 C C . ASN A 1 339 ? -11.116 -41.565 -12.735 1.00 24.95 338 ASN A C 1
ATOM 2620 O O . ASN A 1 339 ? -11.429 -41.405 -13.887 1.00 23.99 338 ASN A O 1
ATOM 2625 N N . PRO A 1 340 ? -10.642 -42.734 -12.283 1.00 25.42 339 PRO A N 1
ATOM 2626 C CA . PRO A 1 340 ? -10.550 -43.870 -13.284 1.00 25.58 339 PRO A CA 1
ATOM 2627 C C . PRO A 1 340 ? -11.875 -44.221 -13.883 1.00 26.73 339 PRO A C 1
ATOM 2628 O O . PRO A 1 340 ? -12.932 -44.126 -13.214 1.00 27.50 339 PRO A O 1
ATOM 2632 N N . GLU A 1 341 ? -11.838 -44.678 -15.129 1.00 26.56 340 GLU A N 1
ATOM 2633 C CA . GLU A 1 341 ? -13.042 -44.950 -15.900 1.00 26.22 340 GLU A CA 1
ATOM 2634 C C . GLU A 1 341 ? -14.063 -43.766 -15.725 1.00 25.85 340 GLU A C 1
ATOM 2635 O O . GLU A 1 341 ? -15.187 -43.956 -15.271 1.00 24.70 340 GLU A O 1
ATOM 2641 N N . PRO A 1 342 ? -13.667 -42.569 -16.158 1.00 25.04 341 PRO A N 1
ATOM 2642 C CA . PRO A 1 342 ? -14.455 -41.327 -15.950 1.00 23.53 341 PRO A CA 1
ATOM 2643 C C . PRO A 1 342 ? -15.763 -41.304 -16.737 1.00 23.41 341 PRO A C 1
ATOM 2644 O O . PRO A 1 342 ? -16.672 -40.554 -16.347 1.00 24.51 341 PRO A O 1
ATOM 2648 N N . TRP A 1 343 ? -15.951 -42.144 -17.784 1.00 21.27 342 TRP A N 1
ATOM 2649 C CA . TRP A 1 343 ? -17.231 -42.019 -18.513 1.00 23.84 342 TRP A CA 1
ATOM 2650 C C . TRP A 1 343 ? -18.388 -42.656 -17.763 1.00 23.08 342 TRP A C 1
ATOM 2651 O O . TRP A 1 343 ? -19.548 -42.278 -17.959 1.00 23.76 342 TRP A O 1
ATOM 2662 N N . LYS A 1 344 ? -18.053 -43.569 -16.845 1.00 24.46 343 LYS A N 1
ATOM 2663 C CA . LYS A 1 344 ? -19.107 -44.254 -16.053 1.00 26.32 343 LYS A CA 1
ATOM 2664 C C . LYS A 1 344 ? -19.724 -43.392 -14.993 1.00 27.45 343 LYS A C 1
ATOM 2665 O O . LYS A 1 344 ? -18.988 -42.888 -14.108 1.00 28.79 343 LYS A O 1
ATOM 2671 N N . LEU A 1 345 ? -21.060 -43.252 -15.056 1.00 26.33 344 LEU A N 1
ATOM 2672 C CA . LEU A 1 345 ? -21.831 -42.663 -13.989 1.00 28.19 344 LEU A CA 1
ATOM 2673 C C . LEU A 1 345 ? -22.015 -43.774 -12.963 1.00 29.38 344 LEU A C 1
ATOM 2674 O O . LEU A 1 345 ? -22.915 -44.651 -13.116 1.00 29.63 344 LEU A O 1
ATOM 2679 N N . ASP A 1 346 ? -21.136 -43.719 -11.956 1.00 29.12 345 ASP A N 1
ATOM 2680 C CA . ASP A 1 346 ? -21.031 -44.698 -10.928 1.00 27.49 345 ASP A CA 1
ATOM 2681 C C . ASP A 1 346 ? -21.457 -44.176 -9.568 1.00 27.09 345 ASP A C 1
ATOM 2682 O O . ASP A 1 346 ? -20.653 -43.549 -8.839 1.00 26.15 345 ASP A O 1
ATOM 2687 N N . PHE A 1 347 ? -22.675 -44.489 -9.161 1.00 28.11 346 PHE A N 1
ATOM 2688 C CA . PHE A 1 347 ? -23.192 -44.092 -7.842 1.00 28.42 346 PHE A CA 1
ATOM 2689 C C . PHE A 1 347 ? -22.513 -44.667 -6.607 1.00 30.19 346 PHE A C 1
ATOM 2690 O O . PHE A 1 347 ? -22.781 -44.211 -5.486 1.00 30.51 346 PHE A O 1
ATOM 2698 N N . SER A 1 348 ? -21.588 -45.613 -6.813 1.00 29.00 347 SER A N 1
ATOM 2699 C CA . SER A 1 348 ? -20.673 -46.114 -5.783 1.00 29.71 347 SER A CA 1
ATOM 2700 C C . SER A 1 348 ? -19.236 -45.622 -5.871 1.00 27.76 347 SER A C 1
ATOM 2701 O O . SER A 1 348 ? -18.395 -46.014 -5.073 1.00 29.20 347 SER A O 1
ATOM 2704 N N . ARG A 1 349 ? -18.929 -44.787 -6.844 1.00 25.27 348 ARG A N 1
ATOM 2705 C CA . ARG A 1 349 ? -17.630 -44.198 -6.910 1.00 25.15 348 ARG A CA 1
ATOM 2706 C C . ARG A 1 349 ? -17.132 -43.597 -5.568 1.00 26.24 348 ARG A C 1
ATOM 2707 O O . ARG A 1 349 ? -17.854 -42.749 -4.922 1.00 25.02 348 ARG A O 1
ATOM 2715 N N . ARG A 1 350 ? -15.910 -43.987 -5.167 1.00 25.52 349 ARG A N 1
ATOM 2716 C CA . ARG A 1 350 ? -15.426 -43.640 -3.824 1.00 28.17 349 ARG A CA 1
ATOM 2717 C C . ARG A 1 350 ? -14.829 -42.211 -3.734 1.00 27.19 349 ARG A C 1
ATOM 2718 O O . ARG A 1 350 ? -15.068 -41.467 -2.786 1.00 26.36 349 ARG A O 1
ATOM 2726 N N . SER A 1 351 ? -14.071 -41.848 -4.750 1.00 25.72 350 SER A N 1
ATOM 2727 C CA A SER A 1 351 ? -13.352 -40.584 -4.733 0.50 26.36 350 SER A CA 1
ATOM 2728 C CA B SER A 1 351 ? -13.275 -40.621 -4.772 0.50 26.79 350 SER A CA 1
ATOM 2729 C C . SER A 1 351 ? -13.778 -39.817 -5.973 1.00 26.11 350 SER A C 1
ATOM 2730 O O . SER A 1 351 ? -13.470 -40.187 -7.094 1.00 27.51 350 SER A O 1
ATOM 2735 N N . ILE A 1 352 ? -14.578 -38.782 -5.742 1.00 24.98 351 ILE A N 1
ATOM 2736 C CA . ILE A 1 352 ? -15.235 -38.079 -6.830 1.00 22.33 351 ILE A CA 1
ATOM 2737 C C . ILE A 1 352 ? -14.579 -36.714 -6.950 1.00 22.03 351 ILE A C 1
ATOM 2738 O O . ILE A 1 352 ? -14.944 -35.799 -6.220 1.00 20.68 351 ILE A O 1
ATOM 2743 N N . SER A 1 353 ? -13.596 -36.605 -7.852 1.00 21.23 352 SER A N 1
ATOM 2744 C CA . SER A 1 353 ? -12.762 -35.407 -7.998 1.00 21.65 352 SER A CA 1
ATOM 2745 C C . SER A 1 353 ? -13.368 -34.580 -9.158 1.00 21.16 352 SER A C 1
ATOM 2746 O O . SER A 1 353 ? -13.479 -35.086 -10.264 1.00 19.48 352 SER A O 1
ATOM 2749 N N . HIS A 1 354 ? -13.676 -33.284 -8.918 1.00 20.53 353 HIS A N 1
ATOM 2750 C CA . HIS A 1 354 ? -14.142 -32.450 -10.059 1.00 19.44 353 HIS A CA 1
ATOM 2751 C C . HIS A 1 354 ? -13.966 -30.979 -9.696 1.00 20.27 353 HIS A C 1
ATOM 2752 O O . HIS A 1 354 ? -13.724 -30.647 -8.517 1.00 17.81 353 HIS A O 1
ATOM 2759 N N . SER A 1 355 ? -14.133 -30.112 -10.695 1.00 19.75 354 SER A N 1
ATOM 2760 C CA . SER A 1 355 ? -14.242 -28.685 -10.461 1.00 18.78 354 SER A CA 1
ATOM 2761 C C . SER A 1 355 ? -15.543 -28.150 -11.103 1.00 18.43 354 SER A C 1
ATOM 2762 O O . SER A 1 355 ? -15.523 -27.087 -11.716 1.00 17.19 354 SER A O 1
ATOM 2765 N N . THR A 1 356 ? -16.620 -28.912 -11.014 1.00 19.42 355 THR A N 1
ATOM 2766 C CA . THR A 1 356 ? -17.873 -28.559 -11.715 1.00 18.39 355 THR A CA 1
ATOM 2767 C C . THR A 1 356 ? -18.457 -27.259 -11.134 1.00 18.98 355 THR A C 1
ATOM 2768 O O . THR A 1 356 ? -19.083 -26.495 -11.873 1.00 18.67 355 THR A O 1
ATOM 2772 N N . PHE A 1 357 ? -18.172 -27.003 -9.849 1.00 18.42 356 PHE A N 1
ATOM 2773 C CA . PHE A 1 357 ? -18.514 -25.698 -9.238 1.00 19.03 356 PHE A CA 1
ATOM 2774 C C . PHE A 1 357 ? -17.339 -24.745 -9.186 1.00 19.95 356 PHE A C 1
ATOM 2775 O O . PHE A 1 357 ? -17.382 -23.759 -8.416 1.00 20.84 356 PHE A O 1
ATOM 2783 N N . GLY A 1 358 ? -16.292 -24.997 -9.986 1.00 18.82 357 GLY A N 1
ATOM 2784 C CA . GLY A 1 358 ? -15.099 -24.137 -9.899 1.00 20.24 357 GLY A CA 1
ATOM 2785 C C . GLY A 1 358 ? -14.262 -24.484 -8.659 1.00 21.37 357 GLY A C 1
ATOM 2786 O O . GLY A 1 358 ? -14.314 -25.611 -8.178 1.00 22.62 357 GLY A O 1
ATOM 2787 N N . GLY A 1 359 ? -13.578 -23.505 -8.086 1.00 20.22 358 GLY A N 1
ATOM 2788 C CA . GLY A 1 359 ? -12.681 -23.705 -6.873 1.00 19.74 358 GLY A CA 1
ATOM 2789 C C . GLY A 1 359 ? -12.276 -22.303 -6.442 1.00 21.36 358 GLY A C 1
ATOM 2790 O O . GLY A 1 359 ? -12.766 -21.329 -7.106 1.00 20.36 358 GLY A O 1
ATOM 2791 N N . GLY A 1 360 ? -11.471 -22.197 -5.361 1.00 21.26 359 GLY A N 1
ATOM 2792 C CA . GLY A 1 360 ? -11.017 -20.927 -4.775 1.00 22.67 359 GLY A CA 1
ATOM 2793 C C . GLY A 1 360 ? -12.203 -20.168 -4.192 1.00 23.16 359 GLY A C 1
ATOM 2794 O O . GLY A 1 360 ? -13.288 -20.761 -4.029 1.00 22.59 359 GLY A O 1
ATOM 2795 N N . PRO A 1 361 ? -12.027 -18.862 -3.913 1.00 21.51 360 PRO A N 1
ATOM 2796 C CA . PRO A 1 361 ? -13.101 -18.106 -3.303 1.00 22.17 360 PRO A CA 1
ATOM 2797 C C . PRO A 1 361 ? -14.408 -17.945 -4.084 1.00 21.06 360 PRO A C 1
ATOM 2798 O O . PRO A 1 361 ? -15.435 -17.748 -3.418 1.00 22.25 360 PRO A O 1
ATOM 2802 N N . HIS A 1 362 ? -14.379 -18.069 -5.401 1.00 20.09 361 HIS A N 1
ATOM 2803 C CA . HIS A 1 362 ? -15.631 -17.955 -6.256 1.00 21.74 361 HIS A CA 1
ATOM 2804 C C . HIS A 1 362 ? -16.363 -19.269 -6.447 1.00 20.95 361 HIS A C 1
ATOM 2805 O O . HIS A 1 362 ? -17.313 -19.351 -7.188 1.00 22.55 361 HIS A O 1
ATOM 2812 N N . ARG A 1 363 ? -15.923 -20.314 -5.780 1.00 20.68 362 ARG A N 1
ATOM 2813 C CA . ARG A 1 363 ? -16.542 -21.633 -5.874 1.00 22.98 362 ARG A CA 1
ATOM 2814 C C . ARG A 1 363 ? -18.035 -21.543 -5.655 1.00 21.06 362 ARG A C 1
ATOM 2815 O O . ARG A 1 363 ? -18.443 -20.948 -4.721 1.00 22.35 362 ARG A O 1
ATOM 2823 N N . CYS A 1 364 ? -18.816 -22.166 -6.523 1.00 21.04 363 CYS A N 1
ATOM 2824 C CA . CYS A 1 364 ? -20.245 -21.905 -6.660 1.00 19.69 363 CYS A CA 1
ATOM 2825 C C . CYS A 1 364 ? -21.027 -21.593 -5.388 1.00 19.07 363 CYS A C 1
ATOM 2826 O O . CYS A 1 364 ? -21.201 -22.431 -4.579 1.00 17.64 363 CYS A O 1
ATOM 2829 N N . ALA A 1 365 ? -21.513 -20.366 -5.264 1.00 18.81 364 ALA A N 1
ATOM 2830 C CA . ALA A 1 365 ? -22.368 -20.087 -4.082 1.00 19.27 364 ALA A CA 1
ATOM 2831 C C . ALA A 1 365 ? -23.673 -20.920 -4.042 1.00 19.61 364 ALA A C 1
ATOM 2832 O O . ALA A 1 365 ? -24.268 -21.246 -2.947 1.00 19.83 364 ALA A O 1
ATOM 2834 N N . GLY A 1 366 ? -24.126 -21.248 -5.235 1.00 19.72 365 GLY A N 1
ATOM 2835 C CA . GLY A 1 366 ? -25.324 -22.072 -5.426 1.00 20.70 365 GLY A CA 1
ATOM 2836 C C . GLY A 1 366 ? -25.136 -23.585 -5.355 1.00 21.31 365 GLY A C 1
ATOM 2837 O O . GLY A 1 366 ? -26.061 -24.330 -5.619 1.00 19.06 365 GLY A O 1
ATOM 2838 N N . MET A 1 367 ? -23.976 -24.069 -4.852 1.00 20.27 366 MET A N 1
ATOM 2839 C CA . MET A 1 367 ? -23.757 -25.497 -4.995 1.00 19.19 366 MET A CA 1
ATOM 2840 C C . MET A 1 367 ? -24.676 -26.351 -4.106 1.00 19.43 366 MET A C 1
ATOM 2841 O O . MET A 1 367 ? -25.001 -27.488 -4.470 1.00 20.24 366 MET A O 1
ATOM 2846 N N . HIS A 1 368 ? -25.052 -25.856 -2.931 1.00 20.71 367 HIS A N 1
ATOM 2847 C CA . HIS A 1 368 ? -25.986 -26.580 -2.068 1.00 21.90 367 HIS A CA 1
ATOM 2848 C C . HIS A 1 368 ? -27.419 -26.599 -2.695 1.00 22.68 367 HIS A C 1
ATOM 2849 O O . HIS A 1 368 ? -28.120 -27.636 -2.631 1.00 23.08 367 HIS A O 1
ATOM 2856 N N . LEU A 1 369 ? -27.812 -25.475 -3.281 1.00 21.32 368 LEU A N 1
ATOM 2857 C CA . LEU A 1 369 ? -29.124 -25.408 -3.998 1.00 21.01 368 LEU A CA 1
ATOM 2858 C C . LEU A 1 369 ? -29.055 -26.353 -5.212 1.00 21.74 368 LEU A C 1
ATOM 2859 O O . LEU A 1 369 ? -29.995 -27.184 -5.425 1.00 22.03 368 LEU A O 1
ATOM 2864 N N . ALA A 1 370 ? -27.960 -26.279 -6.002 1.00 20.02 369 ALA A N 1
ATOM 2865 C CA . ALA A 1 370 ? -27.862 -27.224 -7.117 1.00 20.08 369 ALA A CA 1
ATOM 2866 C C . ALA A 1 370 ? -28.011 -28.719 -6.747 1.00 21.67 369 ALA A C 1
ATOM 2867 O O . ALA A 1 370 ? -28.695 -29.444 -7.473 1.00 22.73 369 ALA A O 1
ATOM 2869 N N . ARG A 1 371 ? -27.304 -29.205 -5.715 1.00 19.61 370 ARG A N 1
ATOM 2870 C CA . ARG A 1 371 ? -27.433 -30.558 -5.261 1.00 22.08 370 ARG A CA 1
ATOM 2871 C C . ARG A 1 371 ? -28.877 -30.874 -4.904 1.00 22.99 370 ARG A C 1
ATOM 2872 O O . ARG A 1 371 ? -29.374 -31.882 -5.350 1.00 21.99 370 ARG A O 1
ATOM 2880 N N . MET A 1 372 ? -29.514 -30.024 -4.094 1.00 22.23 371 MET A N 1
ATOM 2881 C CA . MET A 1 372 ? -30.899 -30.314 -3.728 1.00 24.75 371 MET A CA 1
ATOM 2882 C C . MET A 1 372 ? -31.851 -30.310 -4.982 1.00 24.44 371 MET A C 1
ATOM 2883 O O . MET A 1 372 ? -32.723 -31.149 -5.083 1.00 25.95 371 MET A O 1
ATOM 2888 N N . GLU A 1 373 ? -31.626 -29.413 -5.930 1.00 24.52 372 GLU A N 1
ATOM 2889 C CA . GLU A 1 373 ? -32.483 -29.343 -7.147 1.00 24.81 372 GLU A CA 1
ATOM 2890 C C . GLU A 1 373 ? -32.369 -30.608 -7.950 1.00 25.82 372 GLU A C 1
ATOM 2891 O O . GLU A 1 373 ? -33.385 -31.185 -8.366 1.00 22.57 372 GLU A O 1
ATOM 2897 N N . VAL A 1 374 ? -31.125 -31.084 -8.114 1.00 25.60 373 VAL A N 1
ATOM 2898 C CA . VAL A 1 374 ? -30.907 -32.288 -8.851 1.00 26.20 373 VAL A CA 1
ATOM 2899 C C . VAL A 1 374 ? -31.502 -33.523 -8.180 1.00 27.50 373 VAL A C 1
ATOM 2900 O O . VAL A 1 374 ? -32.114 -34.365 -8.865 1.00 27.97 373 VAL A O 1
ATOM 2904 N N . ILE A 1 375 ? -31.348 -33.657 -6.861 1.00 27.36 374 ILE A N 1
ATOM 2905 C CA . ILE A 1 375 ? -31.787 -34.853 -6.187 1.00 30.09 374 ILE A CA 1
ATOM 2906 C C . ILE A 1 375 ? -33.327 -34.918 -6.200 1.00 30.57 374 ILE A C 1
ATOM 2907 O O . ILE A 1 375 ? -33.910 -35.954 -6.564 1.00 31.13 374 ILE A O 1
ATOM 2912 N N . VAL A 1 376 ? -33.925 -33.826 -5.761 1.00 28.80 375 VAL A N 1
ATOM 2913 C CA . VAL A 1 376 ? -35.397 -33.602 -5.735 1.00 30.93 375 VAL A CA 1
ATOM 2914 C C . VAL A 1 376 ? -36.062 -33.799 -7.132 1.00 31.03 375 VAL A C 1
ATOM 2915 O O . VAL A 1 376 ? -37.127 -34.457 -7.239 1.00 30.96 375 VAL A O 1
ATOM 2919 N N . THR A 1 377 ? -35.406 -33.318 -8.182 1.00 30.13 376 THR A N 1
ATOM 2920 C CA . THR A 1 377 ? -35.881 -33.508 -9.547 1.00 30.48 376 THR A CA 1
ATOM 2921 C C . THR A 1 377 ? -35.937 -34.985 -9.858 1.00 31.97 376 THR A C 1
ATOM 2922 O O . THR A 1 377 ? -36.988 -35.535 -10.295 1.00 32.05 376 THR A O 1
ATOM 2926 N N . LEU A 1 378 ? -34.831 -35.647 -9.552 1.00 31.72 377 LEU A N 1
ATOM 2927 C CA . LEU A 1 378 ? -34.672 -37.070 -9.811 1.00 34.35 377 LEU A CA 1
ATOM 2928 C C . LEU A 1 378 ? -35.635 -37.964 -8.964 1.00 34.88 377 LEU A C 1
ATOM 2929 O O . LEU A 1 378 ? -36.260 -38.844 -9.518 1.00 34.74 377 LEU A O 1
ATOM 2934 N N . GLU A 1 379 ? -35.765 -37.708 -7.662 1.00 33.82 378 GLU A N 1
ATOM 2935 C CA . GLU A 1 379 ? -36.751 -38.371 -6.799 1.00 34.39 378 GLU A CA 1
ATOM 2936 C C . GLU A 1 379 ? -38.192 -38.194 -7.319 1.00 35.14 378 GLU A C 1
ATOM 2937 O O . GLU A 1 379 ? -38.946 -39.183 -7.332 1.00 35.58 378 GLU A O 1
ATOM 2943 N N . GLU A 1 380 ? -38.557 -36.954 -7.638 1.00 33.62 379 GLU A N 1
ATOM 2944 C CA . GLU A 1 380 ? -39.906 -36.607 -8.076 1.00 36.28 379 GLU A CA 1
ATOM 2945 C C . GLU A 1 380 ? -40.226 -37.176 -9.459 1.00 36.45 379 GLU A C 1
ATOM 2946 O O . GLU A 1 380 ? -41.379 -37.506 -9.736 1.00 38.23 379 GLU A O 1
ATOM 2952 N N . TRP A 1 381 ? -39.207 -37.282 -10.290 1.00 36.56 380 TRP A N 1
ATOM 2953 C CA . TRP A 1 381 ? -39.295 -37.926 -11.568 1.00 36.92 380 TRP A CA 1
ATOM 2954 C C . TRP A 1 381 ? -39.596 -39.395 -11.432 1.00 37.57 380 TRP A C 1
ATOM 2955 O O . TRP A 1 381 ? -40.597 -39.866 -11.988 1.00 38.75 380 TRP A O 1
ATOM 2966 N N . LEU A 1 382 ? -38.778 -40.128 -10.703 1.00 38.16 381 LEU A N 1
ATOM 2967 C CA . LEU A 1 382 ? -38.960 -41.573 -10.610 1.00 39.92 381 LEU A CA 1
ATOM 2968 C C . LEU A 1 382 ? -40.237 -42.007 -9.874 1.00 40.99 381 LEU A C 1
ATOM 2969 O O . LEU A 1 382 ? -40.694 -43.127 -10.083 1.00 41.51 381 LEU A O 1
ATOM 2974 N N . LYS A 1 383 ? -40.773 -41.151 -9.001 1.00 42.27 382 LYS A N 1
ATOM 2975 C CA . LYS A 1 383 ? -42.042 -41.439 -8.344 1.00 43.38 382 LYS A CA 1
ATOM 2976 C C . LYS A 1 383 ? -43.176 -41.609 -9.386 1.00 44.49 382 LYS A C 1
ATOM 2977 O O . LYS A 1 383 ? -44.007 -42.489 -9.227 1.00 44.80 382 LYS A O 1
ATOM 2983 N N . ARG A 1 384 ? -43.178 -40.745 -10.410 1.00 44.78 383 ARG A N 1
ATOM 2984 C CA . ARG A 1 384 ? -44.208 -40.645 -11.454 1.00 44.40 383 ARG A CA 1
ATOM 2985 C C . ARG A 1 384 ? -43.921 -41.345 -12.758 1.00 45.28 383 ARG A C 1
ATOM 2986 O O . ARG A 1 384 ? -44.870 -41.592 -13.525 1.00 46.32 383 ARG A O 1
ATOM 2994 N N . ILE A 1 385 ? -42.633 -41.627 -13.015 1.00 43.57 384 ILE A N 1
ATOM 2995 C CA . ILE A 1 385 ? -42.084 -42.042 -14.309 1.00 42.68 384 ILE A CA 1
ATOM 2996 C C . ILE A 1 385 ? -40.836 -42.883 -14.049 1.00 42.38 384 ILE A C 1
ATOM 2997 O O . ILE A 1 385 ? -39.719 -42.427 -14.307 1.00 44.00 384 ILE A O 1
ATOM 3002 N N . PRO A 1 386 ? -41.022 -44.113 -13.529 1.00 42.75 385 PRO A N 1
ATOM 3003 C CA . PRO A 1 386 ? -39.956 -45.035 -13.077 1.00 42.26 385 PRO A CA 1
ATOM 3004 C C . PRO A 1 386 ? -39.124 -45.656 -14.197 1.00 42.87 385 PRO A C 1
ATOM 3005 O O . PRO A 1 386 ? -38.021 -46.192 -13.957 1.00 41.23 385 PRO A O 1
ATOM 3009 N N . GLU A 1 387 ? -39.685 -45.616 -15.401 1.00 42.42 386 GLU A N 1
ATOM 3010 C CA . GLU A 1 387 ? -39.067 -46.207 -16.585 1.00 42.44 386 GLU A CA 1
ATOM 3011 C C . GLU A 1 387 ? -39.261 -45.243 -17.737 1.00 40.41 386 GLU A C 1
ATOM 3012 O O . GLU A 1 387 ? -40.376 -44.742 -17.929 1.00 40.85 386 GLU A O 1
ATOM 3018 N N . PHE A 1 388 ? -38.221 -45.012 -18.529 1.00 39.02 387 PHE A N 1
ATOM 3019 C CA . PHE A 1 388 ? -38.364 -44.044 -19.622 1.00 38.39 387 PHE A CA 1
ATOM 3020 C C . PHE A 1 388 ? -37.171 -44.140 -20.583 1.00 38.17 387 PHE A C 1
ATOM 3021 O O . PHE A 1 388 ? -36.146 -44.721 -20.264 1.00 38.02 387 PHE A O 1
ATOM 3029 N N . SER A 1 389 ? -37.327 -43.620 -21.795 1.00 38.84 388 SER A N 1
ATOM 3030 C CA . SER A 1 389 ? -36.270 -43.718 -22.772 1.00 38.80 388 SER A CA 1
ATOM 3031 C C . SER A 1 389 ? -36.330 -42.473 -23.621 1.00 38.75 388 SER A C 1
ATOM 3032 O O . SER A 1 389 ? -37.234 -41.636 -23.452 1.00 38.47 388 SER A O 1
ATOM 3035 N N . PHE A 1 390 ? -35.354 -42.315 -24.494 1.00 38.59 389 PHE A N 1
ATOM 3036 C CA . PHE A 1 390 ? -35.318 -41.173 -25.378 1.00 41.42 389 PHE A CA 1
ATOM 3037 C C . PHE A 1 390 ? -36.062 -41.500 -26.718 1.00 43.06 389 PHE A C 1
ATOM 3038 O O . PHE A 1 390 ? -35.811 -42.555 -27.310 1.00 43.22 389 PHE A O 1
ATOM 3046 N N . LYS A 1 391 ? -36.908 -40.589 -27.218 1.00 44.16 390 LYS A N 1
ATOM 3047 C CA . LYS A 1 391 ? -37.738 -40.882 -28.406 1.00 45.15 390 LYS A CA 1
ATOM 3048 C C . LYS A 1 391 ? -36.934 -41.422 -29.602 1.00 45.65 390 LYS A C 1
ATOM 3049 O O . LYS A 1 391 ? -35.923 -40.813 -29.985 1.00 45.67 390 LYS A O 1
ATOM 3055 N N . GLU A 1 392 ? -37.355 -42.563 -30.168 1.00 45.76 391 GLU A N 1
ATOM 3056 C CA . GLU A 1 392 ? -36.665 -43.140 -31.338 1.00 46.63 391 GLU A CA 1
ATOM 3057 C C . GLU A 1 392 ? -36.604 -42.140 -32.486 1.00 45.71 391 GLU A C 1
ATOM 3058 O O . GLU A 1 392 ? -37.514 -41.324 -32.653 1.00 45.91 391 GLU A O 1
ATOM 3064 N N . GLY A 1 393 ? -35.536 -42.185 -33.275 1.00 44.26 392 GLY A N 1
ATOM 3065 C CA . GLY A 1 393 ? -35.388 -41.208 -34.337 1.00 45.20 392 GLY A CA 1
ATOM 3066 C C . GLY A 1 393 ? -35.176 -39.741 -33.954 1.00 46.06 392 GLY A C 1
ATOM 3067 O O . GLY A 1 393 ? -35.243 -38.852 -34.821 1.00 47.19 392 GLY A O 1
ATOM 3068 N N . GLU A 1 394 ? -34.948 -39.438 -32.680 1.00 45.75 393 GLU A N 1
ATOM 3069 C CA . GLU A 1 394 ? -34.560 -38.052 -32.314 1.00 45.04 393 GLU A CA 1
ATOM 3070 C C . GLU A 1 394 ? -33.094 -37.970 -31.772 1.00 43.95 393 GLU A C 1
ATOM 3071 O O . GLU A 1 394 ? -32.546 -38.943 -31.243 1.00 42.65 393 GLU A O 1
ATOM 3077 N N . THR A 1 395 ? -32.461 -36.813 -31.929 1.00 43.07 394 THR A N 1
ATOM 3078 C CA . THR A 1 395 ? -31.150 -36.609 -31.335 1.00 42.53 394 THR A CA 1
ATOM 3079 C C . THR A 1 395 ? -31.077 -35.216 -30.635 1.00 40.23 394 THR A C 1
ATOM 3080 O O . THR A 1 395 ? -31.733 -34.259 -31.096 1.00 40.69 394 THR A O 1
ATOM 3084 N N . PRO A 1 396 ? -30.321 -35.098 -29.510 1.00 37.23 395 PRO A N 1
ATOM 3085 C CA . PRO A 1 396 ? -30.202 -33.768 -28.901 1.00 35.60 395 PRO A CA 1
ATOM 3086 C C . PRO A 1 396 ? -29.340 -32.878 -29.758 1.00 33.90 395 PRO A C 1
ATOM 3087 O O . PRO A 1 396 ? -28.588 -33.354 -30.599 1.00 31.20 395 PRO A O 1
ATOM 3091 N N . ILE A 1 397 ? -29.443 -31.585 -29.525 1.00 32.12 396 ILE A N 1
ATOM 3092 C CA . ILE A 1 397 ? -28.700 -30.620 -30.285 1.00 32.07 396 ILE A CA 1
ATOM 3093 C C . ILE A 1 397 ? -27.792 -29.888 -29.239 1.00 30.92 396 ILE A C 1
ATOM 3094 O O . ILE A 1 397 ? -28.322 -29.379 -28.260 1.00 30.19 396 ILE A O 1
ATOM 3099 N N . TYR A 1 398 ? -26.477 -29.894 -29.463 1.00 29.99 397 TYR A N 1
ATOM 3100 C CA . TYR A 1 398 ? -25.478 -29.352 -28.506 1.00 28.13 397 TYR A CA 1
ATOM 3101 C C . TYR A 1 398 ? -24.813 -28.084 -28.996 1.00 28.36 397 TYR A C 1
ATOM 3102 O O . TYR A 1 398 ? -24.567 -27.925 -30.188 1.00 28.83 397 TYR A O 1
ATOM 3111 N N . HIS A 1 399 ? -24.435 -27.192 -28.065 1.00 27.89 398 HIS A N 1
ATOM 3112 C CA . HIS A 1 399 ? -23.501 -26.116 -28.369 1.00 28.04 398 HIS A CA 1
ATOM 3113 C C . HIS A 1 399 ? -22.466 -26.017 -27.271 1.00 26.91 398 HIS A C 1
ATOM 3114 O O . HIS A 1 399 ? -22.700 -26.429 -26.183 1.00 29.31 398 HIS A O 1
ATOM 3121 N N . SER A 1 400 ? -21.294 -25.530 -27.595 1.00 27.31 399 SER A N 1
ATOM 3122 C CA . SER A 1 400 ? -20.313 -25.229 -26.548 1.00 26.84 399 SER A CA 1
ATOM 3123 C C . SER A 1 400 ? -20.186 -23.719 -26.344 1.00 27.42 399 SER A C 1
ATOM 3124 O O . SER A 1 400 ? -20.644 -22.925 -27.168 1.00 27.41 399 SER A O 1
ATOM 3127 N N . GLY A 1 401 ? -19.557 -23.308 -25.264 1.00 26.18 400 GLY A N 1
ATOM 3128 C CA . GLY A 1 401 ? -19.507 -21.900 -24.963 1.00 24.98 400 GLY A CA 1
ATOM 3129 C C . GLY A 1 401 ? -19.112 -21.752 -23.528 1.00 25.07 400 GLY A C 1
ATOM 3130 O O . GLY A 1 401 ? -18.386 -22.626 -23.005 1.00 24.34 400 GLY A O 1
ATOM 3131 N N . ILE A 1 402 ? -19.526 -20.649 -22.892 1.00 23.20 401 ILE A N 1
ATOM 3132 C CA . ILE A 1 402 ? -19.259 -20.506 -21.464 1.00 24.61 401 ILE A CA 1
ATOM 3133 C C . ILE A 1 402 ? -19.999 -21.541 -20.660 1.00 22.43 401 ILE A C 1
ATOM 3134 O O . ILE A 1 402 ? -19.475 -22.137 -19.684 1.00 24.71 401 ILE A O 1
ATOM 3139 N N . VAL A 1 403 ? -21.248 -21.737 -21.006 1.00 21.03 402 VAL A N 1
ATOM 3140 C CA . VAL A 1 403 ? -22.077 -22.715 -20.389 1.00 23.52 402 VAL A CA 1
ATOM 3141 C C . VAL A 1 403 ? -22.494 -23.661 -21.506 1.00 24.36 402 VAL A C 1
ATOM 3142 O O . VAL A 1 403 ? -23.030 -23.222 -22.554 1.00 25.32 402 VAL A O 1
ATOM 3146 N N . ALA A 1 404 ? -22.221 -24.948 -21.338 1.00 24.20 403 ALA A N 1
ATOM 3147 C CA . ALA A 1 404 ? -22.686 -25.986 -22.296 1.00 25.22 403 ALA A CA 1
ATOM 3148 C C . ALA A 1 404 ? -24.225 -25.949 -22.527 1.00 27.15 403 ALA A C 1
ATOM 3149 O O . ALA A 1 404 ? -24.975 -25.869 -21.585 1.00 27.51 403 ALA A O 1
ATOM 3151 N N . ALA A 1 405 ? -24.666 -26.057 -23.791 1.00 28.06 404 ALA A N 1
ATOM 3152 C CA . ALA A 1 405 ? -26.062 -25.941 -24.146 1.00 29.52 404 ALA A CA 1
ATOM 3153 C C . ALA A 1 405 ? -26.545 -27.266 -24.808 1.00 30.61 404 ALA A C 1
ATOM 3154 O O . ALA A 1 405 ? -25.850 -27.825 -25.640 1.00 30.35 404 ALA A O 1
ATOM 3156 N N . VAL A 1 406 ? -27.687 -27.774 -24.369 1.00 30.09 405 VAL A N 1
ATOM 3157 C CA . VAL A 1 406 ? -28.324 -28.877 -25.060 1.00 31.94 405 VAL A CA 1
ATOM 3158 C C . VAL A 1 406 ? -29.828 -28.657 -25.052 1.00 33.09 405 VAL A C 1
ATOM 3159 O O . VAL A 1 406 ? -30.417 -28.223 -24.040 1.00 33.95 405 VAL A O 1
ATOM 3163 N N . GLU A 1 407 ? -30.457 -28.993 -26.173 1.00 34.15 406 GLU A N 1
ATOM 3164 C CA . GLU A 1 407 ? -31.913 -28.989 -26.269 1.00 34.17 406 GLU A CA 1
ATOM 3165 C C . GLU A 1 407 ? -32.381 -30.165 -27.112 1.00 35.08 406 GLU A C 1
ATOM 3166 O O . GLU A 1 407 ? -31.546 -30.927 -27.636 1.00 32.31 406 GLU A O 1
ATOM 3172 N N . ASN A 1 408 ? -33.725 -30.270 -27.238 1.00 35.61 407 ASN A N 1
ATOM 3173 C CA . ASN A 1 408 ? -34.418 -31.391 -27.894 1.00 35.32 407 ASN A CA 1
ATOM 3174 C C . ASN A 1 408 ? -34.142 -32.691 -27.152 1.00 34.75 407 ASN A C 1
ATOM 3175 O O . ASN A 1 408 ? -33.286 -33.460 -27.511 1.00 34.32 407 ASN A O 1
ATOM 3180 N N . VAL A 1 409 ? -34.894 -32.882 -26.085 1.00 35.38 408 VAL A N 1
ATOM 3181 C CA . VAL A 1 409 ? -34.810 -34.014 -25.215 1.00 35.18 408 VAL A CA 1
ATOM 3182 C C . VAL A 1 409 ? -36.221 -34.657 -25.093 1.00 37.05 408 VAL A C 1
ATOM 3183 O O . VAL A 1 409 ? -36.881 -34.643 -24.013 1.00 37.81 408 VAL A O 1
ATOM 3187 N N . PRO A 1 410 ? -36.706 -35.242 -26.230 1.00 38.03 409 PRO A N 1
ATOM 3188 C CA . PRO A 1 410 ? -37.974 -35.916 -26.209 1.00 36.59 409 PRO A CA 1
ATOM 3189 C C . PRO A 1 410 ? -37.826 -37.224 -25.457 1.00 37.21 409 PRO A C 1
ATOM 3190 O O . PRO A 1 410 ? -37.001 -38.099 -25.821 1.00 36.60 409 PRO A O 1
ATOM 3194 N N . LEU A 1 411 ? -38.596 -37.381 -24.389 1.00 36.30 410 LEU A N 1
ATOM 3195 C CA . LEU A 1 411 ? -38.455 -38.658 -23.700 1.00 37.22 410 LEU A CA 1
ATOM 3196 C C . LEU A 1 411 ? -39.819 -39.343 -23.752 1.00 37.93 410 LEU A C 1
ATOM 3197 O O . LEU A 1 411 ? -40.830 -38.666 -23.799 1.00 38.52 410 LEU A O 1
ATOM 3202 N N . VAL A 1 412 ? -39.848 -40.657 -23.652 1.00 39.46 411 VAL A N 1
ATOM 3203 C CA . VAL A 1 412 ? -41.116 -41.370 -23.650 1.00 40.42 411 VAL A CA 1
ATOM 3204 C C . VAL A 1 412 ? -41.183 -42.421 -22.548 1.00 42.76 411 VAL A C 1
ATOM 3205 O O . VAL A 1 412 ? -40.166 -42.971 -22.144 1.00 43.05 411 VAL A O 1
ATOM 3209 N N . TRP A 1 413 ? -42.392 -42.736 -22.077 1.00 43.76 412 TRP A N 1
ATOM 3210 C CA . TRP A 1 413 ? -42.550 -43.726 -21.024 1.00 45.44 412 TRP A CA 1
ATOM 3211 C C . TRP A 1 413 ? -43.909 -44.442 -21.176 1.00 47.95 412 TRP A C 1
ATOM 3212 O O . TRP A 1 413 ? -44.880 -43.799 -21.610 1.00 49.14 412 TRP A O 1
ATOM 3223 N N . PRO A 1 414 ? -43.988 -45.744 -20.798 1.00 50.54 413 PRO A N 1
ATOM 3224 C CA . PRO A 1 414 ? -45.243 -46.540 -20.751 1.00 52.44 413 PRO A CA 1
ATOM 3225 C C . PRO A 1 414 ? -46.396 -45.884 -19.991 1.00 54.15 413 PRO A C 1
ATOM 3226 O O . PRO A 1 414 ? -46.193 -45.285 -18.951 1.00 54.43 413 PRO A O 1
ATOM 3230 N N . ILE A 1 415 ? -47.602 -46.000 -20.534 1.00 56.90 414 ILE A N 1
ATOM 3231 C CA . ILE A 1 415 ? -48.813 -45.468 -19.907 1.00 58.96 414 ILE A CA 1
ATOM 3232 C C . ILE A 1 415 ? -49.980 -46.476 -19.962 1.00 60.35 414 ILE A C 1
ATOM 3233 O O . ILE A 1 415 ? -50.396 -47.005 -18.917 1.00 61.46 414 ILE A O 1
#

Sequence (406 aa):
RAKVERPANVPEDRVYEIDMYALNNGIEDGYHEAWKKVQHPGIPDLIWTPFTGGHWIATNGDDTVKEVYSDPTRFSSSEVIFLPKEAGEKAQQMVPTKMDPPEHTPYRKALDKGLNLAKIRKVEDKVREVASSLIDSFAARGECDFAAEYAELFPVHVFMALADLPLEDIPVLSEYARQMTRPEGNTPEEMATDLEAGNNGFYAYVDPIIRARVGGDGDDLITLMVNSEINGERIAHDKAQGLISLLLLGGLDTVVNFLSFFMIHLARHPELVAELRSDPLKLMRGAEEMFRRFPVVSEARMVAKDQEYKGVFLKRRGDMILLPTALHGLDDAANPEPWKLDFSRRSSISHSTFGGGPHRCAGMHLARMEVIVTLEEWLKRIPEFSFKEGETPIYHSGIVAAVENVPLVWPI

Radius of gyration: 21.18 Å; Cα contacts (8 Å, |Δi|>4): 720; chains: 1; bounding box: 57×51×46 Å

CATH classification: 1.10.630.10

B-factor: mean 34.46, std 10.62, range [11.49, 79.31]

Nearest PDB structures (foldseek):
  4dxy-assembly1_A  TM=1.002E+00  e=4.016E-71  Novosphingobium aromaticivorans DSM 12444
  3nv6-assembly1_A  TM=9.986E-01  e=3.759E-64  Novosphingobium aromaticivorans DSM 12444
  4c9n-assembly1_A  TM=9.460E-01  e=4.671E-48  Novosphingobium aromaticivorans
  4c9p-assembly2_B  TM=9.438E-01  e=5.695E-48  Novosphingobium aromaticivorans
  6wgw-assembly2_B  TM=9.444E-01  e=2.780E-47  Novosphingobium aromaticivorans